Protein AF-A0A225VJD8-F1 (afdb_monomer_lite)

Organism: NCBI:txid4795

Sequence (486 aa):
MQKLKTLNQDLDEGVLGVVAAKVHVVEYQKRGLPHVHILLILRSEDKPVSAEDVDRLVSAELPDKEKHPELYETVISNMLHGPCGQQNPNCPCMKNGKCSKKFPKVFADETVMADDKYPTYMRRPRPEGTLNHKGKMWDNATINKWINLIRRGDRTKLTAFFNLCARDPEGTENLLYKDVPKKYRWDDRTKRWKLYKTYVASLGQLVHVSPQDPERFYLRILLCHRRSPKLFEDIRTVNGVVHETFHDAALGCWDDREWEECLAEAVSFKMPYALRQRFGTILVYSLPDHASALWDRFKKDFSEDYYKSIAERDRQNNIERHEEVRLRMAEYKRLKWVAEFCYGMERRWTYMAFLSSEVEREGTGPRDVVANEIAAYEPEDLARTTALADQMNENQKEVFDQVIEAVNHPVDGQKLFFVDGPGGTGKSFLLEQMLAHVRLQKKVTIAVASSGIAATLLTGGHTAHSTFRIPMKLSEFSTCSLPWQS

Foldseek 3Di:
DVVVVVVVVCVPVQLQAHFPDKDKDWDDDPPDDTDMDIDTDHDPLSDPPDQVSCVLWKALFADDCVVCVPSNVVQVVPFFADDDQPRHPPPPQHDPSARVVRALADADCGWADDPPDDIPHHFHWDPPPPDDDPNDTDTSSRGHMDTNSVNVVCQDLVNLLLVVLVVCVPVQVAPFSQCLLQAWDQDPSVSHTDGDPDGDDDGRDDDDDDVVVVQVVLLSVL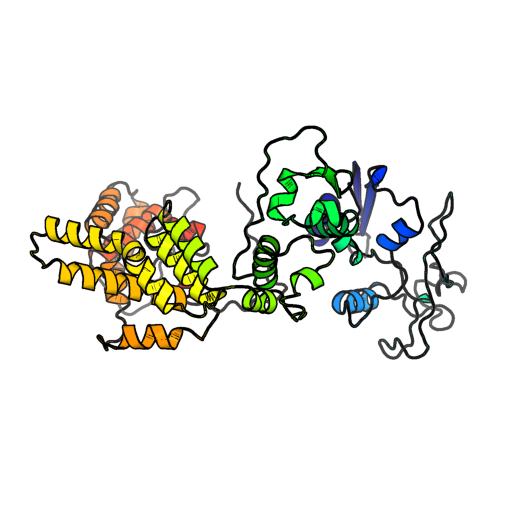SVPQTSHNDPQSSQQDPNDGDPGSLVSSLNHDDCVVVLVVLVVCLVPHQLVVSLLSLLCCVQRVVHPCSVVVCVVCVCRNQVVQLVVVVVVCVVVVNDDDSVVSVVRSSLVSLVVSLVSNVPDPRDDDCVVVSCVVNVPDDDDDPPPLVCQLPVDDLVVLVVLLVCVVVDDPVLVVVLVVVVCCVVDPDPDDPDDDDDDDPPNCPLSSVQNSVSVCSNVSHDDAAEDCDPVSQVSHDNGDHPCVPVVPDDPDDPPDDDPDDDDD

Structure (mmCIF, N/CA/C/O backbone):
data_AF-A0A225VJD8-F1
#
_entry.id   AF-A0A225VJD8-F1
#
loop_
_atom_site.group_PDB
_atom_site.id
_atom_site.type_symbol
_atom_site.label_atom_id
_atom_site.label_alt_id
_atom_site.label_comp_id
_atom_site.label_asym_id
_atom_site.label_entity_id
_atom_site.label_seq_id
_atom_site.pdbx_PDB_ins_code
_atom_site.Cartn_x
_atom_site.Cartn_y
_atom_site.Cartn_z
_atom_site.occupancy
_atom_site.B_iso_or_equiv
_atom_site.auth_seq_id
_atom_site.auth_comp_id
_atom_site.auth_asym_id
_atom_site.auth_atom_id
_atom_site.pdbx_PDB_model_num
ATOM 1 N N . MET A 1 1 ? 18.840 -17.177 -2.151 1.00 59.19 1 MET A N 1
ATOM 2 C CA . MET A 1 1 ? 17.463 -17.724 -2.140 1.00 59.19 1 MET A CA 1
ATOM 3 C C . MET A 1 1 ? 16.398 -16.627 -2.118 1.00 59.19 1 MET A C 1
ATOM 5 O O . MET A 1 1 ? 15.555 -16.640 -2.999 1.00 59.19 1 MET A O 1
ATOM 9 N N . GLN A 1 2 ? 16.453 -15.638 -1.213 1.00 72.44 2 GLN A N 1
ATOM 10 C CA . GLN A 1 2 ? 15.426 -14.579 -1.112 1.00 72.44 2 GLN A CA 1
ATOM 11 C C . GLN A 1 2 ? 15.205 -13.778 -2.413 1.00 72.44 2 GLN A C 1
ATOM 13 O O . GLN A 1 2 ? 14.075 -13.702 -2.874 1.00 72.44 2 GLN A O 1
ATOM 18 N N . LYS A 1 3 ? 16.272 -13.306 -3.083 1.00 75.25 3 LYS A N 1
ATOM 19 C CA . LYS A 1 3 ? 16.165 -12.601 -4.383 1.00 75.25 3 LYS A CA 1
ATOM 20 C C . LYS A 1 3 ? 15.491 -13.430 -5.486 1.00 75.25 3 LYS A C 1
ATOM 22 O O . LYS A 1 3 ? 14.715 -12.898 -6.263 1.00 75.25 3 LYS A O 1
ATOM 27 N N . LEU A 1 4 ? 15.775 -14.736 -5.541 1.00 80.81 4 LEU A N 1
ATOM 28 C CA . LEU A 1 4 ? 15.151 -15.647 -6.507 1.00 80.81 4 LEU A CA 1
ATOM 29 C C . LEU A 1 4 ? 13.667 -15.869 -6.189 1.00 80.81 4 LEU A C 1
ATOM 31 O O . LEU A 1 4 ? 12.863 -16.003 -7.104 1.00 80.81 4 LEU A O 1
ATOM 35 N N . LYS A 1 5 ? 13.299 -15.909 -4.904 1.00 81.88 5 LYS A N 1
ATOM 36 C CA . LYS A 1 5 ? 11.899 -16.022 -4.482 1.00 81.88 5 LYS A CA 1
ATOM 37 C C . LYS A 1 5 ? 11.103 -14.784 -4.901 1.00 81.88 5 LYS A C 1
ATOM 39 O O . LYS A 1 5 ? 10.057 -14.944 -5.514 1.00 81.88 5 LYS A O 1
ATOM 44 N N . THR A 1 6 ? 11.638 -13.588 -4.649 1.00 77.25 6 THR A N 1
ATOM 45 C CA . THR A 1 6 ? 11.030 -12.320 -5.082 1.00 77.25 6 THR A CA 1
ATOM 46 C C . THR A 1 6 ? 10.912 -12.251 -6.603 1.00 77.25 6 THR A C 1
ATOM 48 O O . THR A 1 6 ? 9.819 -12.058 -7.111 1.00 77.25 6 THR A O 1
ATOM 51 N N . LEU A 1 7 ? 11.990 -12.550 -7.338 1.00 78.81 7 LEU A N 1
ATOM 52 C CA . LEU A 1 7 ? 11.948 -12.576 -8.802 1.00 78.81 7 LEU A CA 1
ATOM 53 C C . LEU A 1 7 ? 10.911 -13.576 -9.336 1.00 78.81 7 LEU A C 1
ATOM 55 O O . LEU A 1 7 ? 10.217 -13.291 -10.302 1.00 78.81 7 LEU A O 1
ATOM 59 N N . ASN A 1 8 ? 10.789 -14.759 -8.730 1.00 78.62 8 ASN A N 1
ATOM 60 C CA . ASN A 1 8 ? 9.775 -15.723 -9.149 1.00 78.62 8 ASN A CA 1
ATOM 61 C C . ASN A 1 8 ? 8.355 -15.220 -8.895 1.00 78.62 8 ASN A C 1
ATOM 63 O O . ASN A 1 8 ? 7.514 -15.424 -9.764 1.00 78.62 8 ASN A O 1
ATOM 67 N N . GLN A 1 9 ? 8.117 -14.565 -7.759 1.00 75.44 9 GLN A N 1
ATOM 68 C CA . GLN A 1 9 ? 6.833 -13.942 -7.455 1.00 75.44 9 GLN A CA 1
ATOM 69 C C . GLN A 1 9 ? 6.491 -12.866 -8.492 1.00 75.44 9 GLN A C 1
ATOM 71 O O . GLN A 1 9 ? 5.416 -12.919 -9.078 1.00 75.44 9 GLN A O 1
ATOM 76 N N . ASP A 1 10 ? 7.431 -11.976 -8.805 1.00 71.06 10 ASP A N 1
ATOM 77 C CA . ASP A 1 10 ? 7.261 -10.944 -9.834 1.00 71.06 10 ASP A CA 1
ATOM 78 C C . ASP A 1 10 ? 6.884 -11.556 -11.198 1.00 71.06 10 ASP A C 1
ATOM 80 O O . ASP A 1 10 ? 5.982 -11.092 -11.901 1.00 71.06 10 ASP A O 1
ATOM 84 N N . LEU A 1 11 ? 7.557 -12.643 -11.582 1.00 74.56 11 LEU A N 1
ATOM 85 C CA . LEU A 1 11 ? 7.275 -13.362 -12.826 1.00 74.56 11 LEU A CA 1
ATOM 86 C C . LEU A 1 11 ? 5.888 -14.025 -12.818 1.00 74.56 11 LEU A C 1
ATOM 88 O O . LEU A 1 11 ? 5.206 -13.993 -13.842 1.00 74.56 11 LEU A O 1
ATOM 92 N N . ASP A 1 12 ? 5.459 -14.581 -11.683 1.00 70.50 12 ASP A N 1
ATOM 93 C CA . ASP A 1 12 ? 4.143 -15.217 -11.520 1.00 70.50 12 ASP A CA 1
ATOM 94 C C . ASP A 1 12 ? 3.005 -14.183 -11.480 1.00 70.50 12 ASP A C 1
ATOM 96 O O . ASP A 1 12 ? 1.914 -14.427 -11.995 1.00 70.50 12 ASP A O 1
ATOM 100 N N . GLU A 1 13 ? 3.285 -12.979 -10.983 1.00 64.00 13 GLU A N 1
ATOM 101 C CA . GLU A 1 13 ? 2.405 -11.806 -11.061 1.00 64.00 13 GLU A CA 1
ATOM 102 C C . GLU A 1 13 ? 2.365 -11.179 -12.470 1.00 64.00 13 GLU A C 1
ATOM 104 O O . GLU A 1 13 ? 1.747 -10.129 -12.690 1.00 64.00 13 GLU A O 1
ATOM 109 N N . GLY A 1 14 ? 3.018 -11.812 -13.449 1.00 63.47 14 GLY A N 1
ATOM 110 C CA . GLY A 1 14 ? 2.969 -11.437 -14.856 1.00 63.47 14 GLY A CA 1
ATOM 111 C C . GLY A 1 14 ? 3.738 -10.158 -15.166 1.00 63.47 14 GLY A C 1
ATOM 112 O O . GLY A 1 14 ? 3.288 -9.349 -15.982 1.00 63.47 14 GLY A O 1
ATOM 113 N N . VAL A 1 15 ? 4.875 -9.918 -14.502 1.00 67.62 15 VAL A N 1
ATOM 114 C CA . VAL A 1 15 ? 5.728 -8.746 -14.783 1.00 67.62 15 VAL A CA 1
ATOM 115 C C . VAL A 1 15 ? 6.207 -8.703 -16.239 1.00 67.62 15 VAL A C 1
ATOM 117 O O . VAL A 1 15 ? 6.330 -7.615 -16.794 1.00 67.62 15 VAL A O 1
ATOM 120 N N . LEU A 1 16 ? 6.394 -9.861 -16.878 1.00 70.75 16 LEU A N 1
ATOM 121 C CA . LEU A 1 16 ? 6.810 -9.984 -18.283 1.00 70.75 16 LEU A CA 1
ATOM 122 C C . LEU A 1 16 ? 5.688 -10.483 -19.214 1.00 70.75 16 LEU A C 1
ATOM 124 O O . LEU A 1 16 ? 5.977 -10.946 -20.312 1.00 70.75 16 LEU A O 1
ATOM 128 N N . GLY A 1 17 ? 4.425 -10.413 -18.780 1.00 72.00 17 GLY A N 1
ATOM 129 C CA . GLY A 1 17 ? 3.279 -11.031 -19.462 1.00 72.00 17 GLY A CA 1
ATOM 130 C C . GLY A 1 17 ? 2.841 -12.346 -18.811 1.00 72.00 17 GLY A C 1
ATOM 131 O O . GLY A 1 17 ? 3.451 -12.799 -17.838 1.00 72.00 17 GLY A O 1
ATOM 132 N N . VAL A 1 18 ? 1.762 -12.963 -19.305 1.00 73.06 18 VAL A N 1
ATOM 133 C CA . VAL A 1 18 ? 1.246 -14.203 -18.709 1.00 73.06 18 VAL A CA 1
ATOM 134 C C . VAL A 1 18 ? 2.163 -15.371 -19.059 1.00 73.06 18 VAL A C 1
ATOM 136 O O . VAL A 1 18 ? 2.292 -15.777 -20.217 1.00 73.06 18 VAL A O 1
ATOM 139 N N . VAL A 1 19 ? 2.778 -15.948 -18.031 1.00 77.19 19 VAL A N 1
ATOM 140 C CA . VAL A 1 19 ? 3.669 -17.099 -18.159 1.00 77.19 19 VAL A CA 1
ATOM 141 C C . VAL A 1 19 ? 2.830 -18.369 -18.329 1.00 77.19 19 VAL A C 1
ATOM 143 O O . VAL A 1 19 ? 2.086 -18.766 -17.438 1.00 77.19 19 VAL A O 1
ATOM 146 N N . ALA A 1 20 ? 2.928 -19.005 -19.495 1.00 75.44 20 ALA A N 1
ATOM 147 C CA . ALA A 1 20 ? 2.314 -20.302 -19.770 1.00 75.44 20 ALA A CA 1
ATOM 148 C C . ALA A 1 20 ? 3.097 -21.448 -19.113 1.00 75.44 20 ALA A C 1
ATOM 150 O O . ALA A 1 20 ? 2.499 -22.399 -18.618 1.00 75.44 20 ALA A O 1
ATOM 151 N N . ALA A 1 21 ? 4.429 -21.350 -19.097 1.00 81.81 21 ALA A N 1
ATOM 152 C CA . ALA A 1 21 ? 5.305 -22.271 -18.384 1.00 81.81 21 ALA A CA 1
ATOM 153 C C . ALA A 1 21 ? 6.622 -21.586 -17.991 1.00 81.81 21 ALA A C 1
ATOM 155 O O . ALA A 1 21 ? 7.112 -20.693 -18.685 1.00 81.81 21 ALA A O 1
ATOM 156 N N . LYS A 1 22 ? 7.206 -22.019 -16.873 1.00 89.25 22 LYS A N 1
ATOM 157 C CA . LYS A 1 22 ? 8.467 -21.507 -16.327 1.00 89.25 22 LYS A CA 1
ATOM 158 C C . LYS A 1 22 ? 9.346 -22.679 -15.929 1.00 89.25 22 LYS A C 1
ATOM 160 O O . LYS A 1 22 ? 8.902 -23.554 -15.192 1.00 89.25 22 LYS A O 1
ATOM 165 N N . VAL A 1 23 ? 10.597 -22.666 -16.369 1.00 88.00 23 VAL A N 1
ATOM 166 C CA . VAL A 1 23 ? 11.621 -23.622 -15.936 1.00 88.00 23 VAL A CA 1
ATOM 167 C C . VAL A 1 23 ? 12.807 -22.820 -15.437 1.00 88.00 23 VAL A C 1
ATOM 169 O O . VAL A 1 23 ? 13.225 -21.875 -16.100 1.00 88.00 23 VAL A O 1
ATOM 172 N N . HIS A 1 24 ? 13.361 -23.163 -14.278 1.00 89.31 24 HIS A N 1
ATOM 173 C CA . HIS A 1 24 ? 14.612 -22.559 -13.843 1.00 89.31 24 HIS A CA 1
ATOM 174 C C . HIS A 1 24 ? 15.557 -23.581 -13.228 1.00 89.31 24 HIS A C 1
ATOM 176 O O . HIS A 1 24 ? 15.125 -24.550 -12.609 1.00 89.31 24 HIS A O 1
ATOM 182 N N . VAL A 1 25 ? 16.853 -23.337 -13.401 1.00 86.06 25 VAL A N 1
ATOM 183 C CA . VAL A 1 25 ? 17.939 -24.151 -12.853 1.00 86.06 25 VAL A CA 1
ATOM 184 C C . VAL A 1 25 ? 18.886 -23.236 -12.092 1.00 86.06 25 VAL A C 1
ATOM 186 O O . VAL A 1 25 ? 19.246 -22.163 -12.581 1.00 86.06 25 VAL A O 1
ATOM 189 N N . VAL A 1 26 ? 19.279 -23.656 -10.889 1.00 86.69 26 VAL A N 1
ATOM 190 C CA . VAL A 1 26 ? 20.271 -22.957 -10.067 1.00 86.69 26 VAL A CA 1
ATOM 191 C C . VAL A 1 26 ? 21.606 -23.687 -10.182 1.00 86.69 26 VAL A C 1
ATOM 193 O O . VAL A 1 26 ? 21.727 -24.842 -9.783 1.00 86.69 26 VAL A O 1
ATOM 196 N N . GLU A 1 27 ? 22.613 -23.008 -10.716 1.00 84.69 27 GLU A N 1
ATOM 197 C CA . GLU A 1 27 ? 23.980 -23.498 -10.850 1.00 84.69 27 GLU A CA 1
ATOM 198 C C . GLU A 1 27 ? 24.879 -22.884 -9.773 1.00 84.69 27 GLU A C 1
ATOM 200 O O . GLU A 1 27 ? 24.969 -21.663 -9.617 1.00 84.69 27 GLU A O 1
ATOM 205 N N . TYR A 1 28 ? 25.597 -23.738 -9.046 1.00 77.69 28 TYR A N 1
ATOM 206 C CA . TYR A 1 28 ? 26.583 -23.315 -8.056 1.00 77.69 28 TYR A CA 1
ATOM 207 C C . TYR A 1 28 ? 27.964 -23.264 -8.707 1.00 77.69 28 TYR A C 1
ATOM 209 O O . TYR A 1 28 ? 28.585 -24.289 -8.989 1.00 77.69 28 TYR A O 1
ATOM 217 N N . GLN A 1 29 ? 28.450 -22.054 -8.975 1.00 67.75 29 GLN A N 1
ATOM 218 C CA . GLN A 1 29 ? 29.770 -21.862 -9.567 1.00 67.75 29 GLN A CA 1
ATOM 219 C C . GLN A 1 29 ? 30.859 -22.045 -8.499 1.00 67.75 29 GLN A C 1
ATOM 221 O O . GLN A 1 29 ? 30.766 -21.470 -7.419 1.00 67.75 29 GLN A O 1
ATOM 226 N N . LYS A 1 30 ? 31.936 -22.789 -8.814 1.00 54.22 30 LYS A N 1
ATOM 227 C CA . LYS A 1 30 ? 33.034 -23.149 -7.879 1.00 54.22 30 LYS A CA 1
ATOM 228 C C . LYS A 1 30 ? 33.678 -21.965 -7.129 1.00 54.22 30 LYS A C 1
ATOM 230 O O . LYS A 1 30 ? 34.383 -22.194 -6.153 1.00 54.22 30 LYS A O 1
ATOM 235 N N . ARG A 1 31 ? 33.495 -20.724 -7.601 1.00 55.50 31 ARG A N 1
ATOM 236 C CA . ARG A 1 31 ? 34.007 -19.478 -6.993 1.00 55.50 31 ARG A CA 1
ATOM 237 C C . ARG A 1 31 ? 33.042 -18.288 -7.154 1.00 55.50 31 ARG A C 1
ATOM 239 O O . ARG A 1 31 ? 33.483 -17.144 -7.139 1.00 55.50 31 ARG A O 1
ATOM 246 N N . GLY A 1 32 ? 31.750 -18.545 -7.376 1.00 60.09 32 GLY A N 1
ATOM 247 C CA . GLY A 1 32 ? 30.752 -17.513 -7.675 1.00 60.09 32 GLY A CA 1
ATOM 248 C C . GLY A 1 32 ? 29.491 -17.651 -6.828 1.00 60.09 32 GLY A C 1
ATOM 249 O O . GLY A 1 32 ? 29.234 -18.695 -6.232 1.00 60.09 32 GLY A O 1
ATOM 250 N 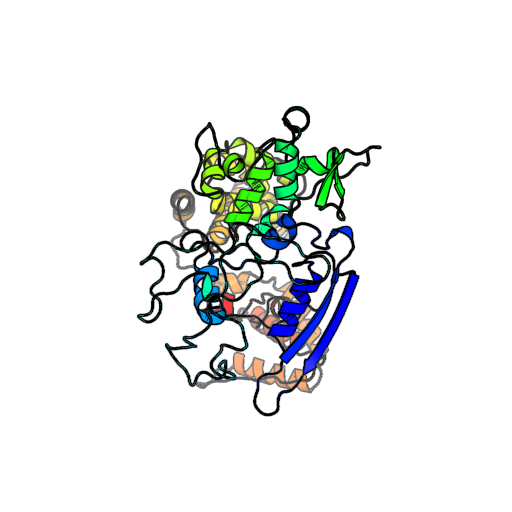N . LEU A 1 33 ? 28.694 -16.585 -6.785 1.00 65.25 33 LEU A N 1
ATOM 251 C CA . LEU A 1 33 ? 27.345 -16.646 -6.226 1.00 65.25 33 LEU A CA 1
ATOM 252 C C . LEU A 1 33 ? 26.476 -17.618 -7.051 1.00 65.25 33 LEU A C 1
ATOM 254 O O . LEU A 1 33 ? 26.749 -17.806 -8.240 1.00 65.25 33 LEU A O 1
ATOM 258 N N . PRO A 1 34 ? 25.425 -18.219 -6.457 1.00 74.69 34 PRO A N 1
ATOM 259 C CA . PRO A 1 34 ? 24.488 -19.062 -7.192 1.00 74.69 34 PRO A CA 1
ATOM 260 C C . PRO A 1 34 ? 23.945 -18.327 -8.422 1.00 74.69 34 PRO A C 1
ATOM 262 O O . PRO A 1 34 ? 23.401 -17.226 -8.300 1.00 74.69 34 PRO A O 1
ATOM 265 N N . HIS A 1 35 ? 24.111 -18.931 -9.595 1.00 79.75 35 HIS A N 1
ATOM 266 C CA . HIS A 1 35 ? 23.633 -18.402 -10.864 1.00 79.75 35 HIS A CA 1
ATOM 267 C C . HIS A 1 35 ? 22.327 -19.095 -11.229 1.00 79.75 35 HIS A C 1
ATOM 269 O O . HIS A 1 35 ? 22.215 -20.310 -11.109 1.00 79.75 35 HIS A O 1
ATOM 275 N N . VAL A 1 36 ? 21.332 -18.339 -11.675 1.00 83.94 36 VAL A N 1
ATOM 276 C CA . VAL A 1 36 ? 20.036 -18.899 -12.058 1.00 83.94 36 VAL A CA 1
ATOM 277 C C . VAL A 1 36 ? 19.839 -18.706 -13.548 1.00 83.94 36 VAL A C 1
ATOM 279 O O . VAL A 1 36 ? 19.941 -17.588 -14.047 1.00 83.94 36 VAL A O 1
ATOM 282 N N . HIS A 1 37 ? 19.493 -19.787 -14.238 1.00 84.56 37 HIS A N 1
ATOM 283 C CA . HIS A 1 37 ? 18.954 -19.734 -15.593 1.00 84.56 37 HIS A CA 1
ATOM 284 C C . HIS A 1 37 ? 17.441 -19.885 -15.503 1.00 84.56 37 HIS A C 1
ATOM 286 O O . HIS A 1 37 ? 16.972 -20.887 -14.972 1.00 84.56 37 HIS A O 1
ATOM 292 N N . ILE A 1 38 ? 16.682 -18.897 -15.985 1.00 87.50 38 ILE A N 1
ATOM 293 C CA . ILE A 1 38 ? 15.212 -18.936 -16.031 1.00 87.50 38 ILE A CA 1
ATOM 294 C C . ILE A 1 38 ? 14.779 -18.921 -17.495 1.00 87.50 38 ILE A C 1
ATOM 296 O O . ILE A 1 38 ? 15.075 -17.974 -18.221 1.00 87.50 38 ILE A O 1
ATOM 300 N N . LEU A 1 39 ? 14.060 -19.957 -17.912 1.00 88.25 39 LEU A N 1
ATOM 301 C CA . LEU A 1 39 ? 13.348 -20.019 -19.178 1.00 88.25 39 LEU A CA 1
ATOM 302 C C . LEU A 1 39 ? 11.870 -19.705 -18.934 1.00 88.25 39 LEU A C 1
ATOM 304 O O . LEU A 1 39 ? 11.193 -20.391 -18.164 1.00 88.25 39 LEU A O 1
ATOM 308 N N . LEU A 1 40 ? 11.377 -18.672 -19.614 1.00 85.50 40 LEU A N 1
ATOM 309 C CA . LEU A 1 40 ? 9.984 -18.243 -19.568 1.00 85.50 40 LEU A CA 1
ATOM 310 C C . LEU A 1 40 ? 9.315 -18.534 -20.904 1.00 85.50 40 LEU A C 1
ATOM 312 O O . LEU A 1 40 ? 9.787 -18.100 -21.954 1.00 85.50 40 LEU A O 1
ATOM 316 N N . ILE A 1 41 ? 8.197 -19.246 -20.853 1.00 84.88 41 ILE A N 1
ATOM 317 C CA . ILE A 1 41 ? 7.330 -19.500 -21.996 1.00 84.88 41 ILE A CA 1
ATOM 318 C C . ILE A 1 41 ? 6.083 -18.651 -21.775 1.00 84.88 41 ILE A C 1
ATOM 320 O O . ILE A 1 41 ? 5.238 -18.993 -20.953 1.00 84.88 41 ILE A O 1
ATOM 324 N N . LEU A 1 42 ? 5.991 -17.521 -22.475 1.00 79.31 42 LEU A N 1
ATOM 325 C CA . LEU A 1 42 ? 4.831 -16.628 -22.417 1.00 79.31 42 LEU A CA 1
ATOM 326 C C . LEU A 1 42 ? 3.683 -17.165 -23.279 1.00 79.31 42 LEU A C 1
ATOM 328 O O . LEU A 1 42 ? 3.918 -17.860 -24.278 1.00 79.31 42 LEU A O 1
ATOM 332 N N . ARG A 1 43 ? 2.441 -16.825 -22.917 1.00 74.50 43 ARG A N 1
ATOM 333 C CA . ARG A 1 43 ? 1.275 -17.036 -23.788 1.00 74.50 43 ARG A CA 1
ATOM 334 C C . ARG A 1 43 ? 1.457 -16.292 -25.108 1.00 74.50 43 ARG A C 1
ATOM 336 O O . ARG A 1 43 ? 2.123 -15.263 -25.154 1.00 74.50 43 ARG A O 1
ATOM 343 N N . SER A 1 44 ? 0.881 -16.820 -26.185 1.00 77.06 44 SER A N 1
ATOM 344 C CA . SER A 1 44 ? 1.077 -16.285 -27.539 1.00 77.06 44 SER A CA 1
ATOM 345 C C . SER A 1 44 ? 0.703 -14.807 -27.663 1.00 77.06 44 SER A C 1
ATOM 347 O O . SER A 1 44 ? 1.346 -14.093 -28.420 1.00 77.06 44 SER A O 1
ATOM 349 N N . GLU A 1 45 ? -0.290 -14.346 -26.902 1.00 77.25 45 GLU A N 1
ATOM 350 C CA . GLU A 1 45 ? -0.750 -12.955 -26.888 1.00 77.25 45 GLU A CA 1
ATOM 351 C C . GLU A 1 45 ? 0.215 -11.988 -26.186 1.00 77.25 45 GLU A C 1
ATOM 353 O O . GLU A 1 45 ? 0.155 -10.788 -26.439 1.00 77.25 45 GLU A O 1
ATOM 358 N N . ASP A 1 46 ? 1.084 -12.501 -25.312 1.00 74.31 46 ASP A N 1
ATOM 359 C CA . ASP A 1 46 ? 2.044 -11.720 -24.522 1.00 74.31 46 ASP A CA 1
ATOM 360 C C . ASP A 1 46 ? 3.479 -11.821 -25.068 1.00 74.31 46 ASP A C 1
ATOM 362 O O . ASP A 1 46 ? 4.396 -11.185 -24.545 1.00 74.31 46 ASP A O 1
ATOM 366 N N . LYS A 1 47 ? 3.708 -12.628 -26.113 1.00 81.12 47 LYS A N 1
ATOM 367 C CA . LYS A 1 47 ? 5.024 -12.726 -26.751 1.00 81.12 47 LYS A CA 1
ATOM 368 C C . LYS A 1 47 ? 5.340 -11.421 -27.490 1.00 81.12 47 LYS A C 1
ATOM 370 O O . LYS A 1 47 ? 4.508 -10.967 -28.274 1.00 81.12 47 LYS A O 1
ATOM 375 N N . PRO A 1 48 ? 6.543 -10.844 -27.318 1.00 82.81 48 PRO A N 1
ATOM 376 C CA . PRO A 1 48 ? 6.950 -9.694 -28.109 1.00 82.81 48 PRO A CA 1
ATOM 377 C C . PRO A 1 48 ? 7.149 -10.125 -29.563 1.00 82.81 48 PRO A C 1
ATOM 379 O O . PRO A 1 48 ? 8.045 -10.914 -29.866 1.00 82.81 48 PRO A O 1
ATOM 382 N N . VAL A 1 49 ? 6.295 -9.620 -30.451 1.00 85.38 49 VAL A N 1
ATOM 383 C CA . VAL A 1 49 ? 6.324 -9.924 -31.894 1.00 85.38 49 VAL A CA 1
ATOM 384 C C . VAL A 1 49 ? 6.698 -8.711 -32.742 1.00 85.38 49 VAL A C 1
ATOM 386 O O . VAL A 1 49 ? 6.960 -8.853 -33.931 1.00 85.38 49 VAL A O 1
ATOM 389 N N . SER A 1 50 ? 6.756 -7.523 -32.138 1.00 86.38 50 SER A N 1
ATOM 390 C CA . SER A 1 50 ? 7.122 -6.273 -32.802 1.00 86.38 50 SER A CA 1
ATOM 391 C C . SER A 1 50 ? 8.281 -5.569 -32.093 1.00 86.38 50 SER A C 1
ATOM 393 O O . SER A 1 50 ? 8.540 -5.805 -30.911 1.00 86.38 50 SER A O 1
ATOM 395 N N . ALA A 1 51 ? 8.952 -4.662 -32.808 1.00 86.44 51 ALA A N 1
ATOM 396 C CA . ALA A 1 51 ? 9.971 -3.785 -32.230 1.00 86.44 51 ALA A CA 1
ATOM 397 C C . ALA A 1 51 ? 9.419 -2.971 -31.047 1.00 86.44 51 ALA A C 1
ATOM 399 O O . ALA A 1 51 ? 10.075 -2.852 -30.016 1.00 86.44 51 ALA A O 1
ATOM 400 N N . GLU A 1 52 ? 8.170 -2.504 -31.153 1.00 83.75 52 GLU A N 1
ATOM 401 C CA . GLU A 1 52 ? 7.500 -1.768 -30.082 1.00 83.75 52 GLU A CA 1
ATOM 402 C C . GLU A 1 52 ? 7.320 -2.626 -28.819 1.00 83.75 52 GLU A C 1
ATOM 404 O O . GLU A 1 52 ? 7.549 -2.152 -27.704 1.00 83.75 52 GLU A O 1
ATOM 409 N N . ASP A 1 53 ? 6.945 -3.900 -28.968 1.00 81.50 53 ASP A N 1
ATOM 410 C CA . ASP A 1 53 ? 6.823 -4.813 -27.826 1.00 81.50 53 ASP A CA 1
ATOM 411 C C . ASP A 1 53 ? 8.181 -5.085 -27.171 1.00 81.50 53 ASP A C 1
ATOM 413 O O . ASP A 1 53 ? 8.273 -5.171 -25.944 1.00 81.50 53 ASP A O 1
ATOM 417 N N . VAL A 1 54 ? 9.247 -5.172 -27.970 1.00 85.81 54 VAL A N 1
ATOM 418 C CA . VAL A 1 54 ? 10.616 -5.302 -27.458 1.00 85.81 54 VAL A CA 1
ATOM 419 C C . VAL A 1 54 ? 11.024 -4.055 -26.675 1.00 85.81 54 VAL A C 1
ATOM 421 O O . VAL A 1 54 ? 11.503 -4.199 -25.552 1.00 85.81 54 VAL A O 1
ATOM 424 N N . ASP A 1 55 ? 10.774 -2.854 -27.196 1.00 85.50 55 ASP A N 1
ATOM 425 C CA . ASP A 1 55 ? 11.114 -1.582 -26.533 1.00 85.50 55 ASP A CA 1
ATOM 426 C C . ASP A 1 55 ? 10.324 -1.348 -25.237 1.00 85.50 55 ASP A C 1
ATOM 428 O O . ASP A 1 55 ? 10.779 -0.660 -24.312 1.00 85.50 55 ASP A O 1
ATOM 432 N N . ARG A 1 56 ? 9.126 -1.937 -25.139 1.00 79.25 56 ARG A N 1
ATOM 433 C CA . ARG A 1 56 ? 8.346 -1.966 -23.894 1.00 79.25 56 ARG A CA 1
ATOM 434 C C . ARG A 1 56 ? 8.978 -2.852 -22.826 1.00 79.25 56 ARG A C 1
ATOM 436 O O . ARG A 1 56 ? 8.830 -2.539 -21.653 1.00 79.25 56 ARG A O 1
ATOM 443 N N . LEU A 1 57 ? 9.658 -3.933 -23.206 1.00 81.44 57 LEU A N 1
ATOM 444 C CA . LEU A 1 57 ? 10.200 -4.919 -22.265 1.00 81.44 57 LEU A CA 1
ATOM 445 C C . LEU A 1 57 ? 11.682 -4.716 -21.964 1.00 81.44 57 LEU A C 1
ATOM 447 O O . LEU A 1 57 ? 12.135 -5.045 -20.869 1.00 81.44 57 LEU A O 1
ATOM 451 N N . VAL A 1 58 ? 12.456 -4.211 -22.918 1.00 88.06 58 VAL A N 1
ATOM 452 C CA . VAL A 1 58 ? 13.913 -4.138 -22.839 1.00 88.06 58 VAL A CA 1
ATOM 453 C C . VAL A 1 58 ? 14.382 -2.783 -23.338 1.00 88.06 58 VAL A C 1
ATOM 455 O O . VAL A 1 58 ? 14.020 -2.356 -24.427 1.00 88.06 58 VAL A O 1
ATOM 458 N N . SER A 1 59 ? 15.250 -2.141 -22.565 1.00 91.00 59 SER A N 1
ATOM 459 C CA . SER A 1 59 ? 15.944 -0.927 -22.977 1.00 91.00 59 SER A CA 1
ATOM 460 C C . SER A 1 59 ? 17.453 -1.155 -23.038 1.00 91.00 59 SER A C 1
ATOM 462 O O . SER A 1 59 ? 18.035 -1.950 -22.290 1.00 91.00 59 SER A O 1
ATOM 464 N N . ALA A 1 60 ? 18.089 -0.449 -23.966 1.00 92.88 60 ALA A N 1
ATOM 465 C CA . ALA A 1 60 ? 19.535 -0.334 -24.108 1.00 92.88 60 ALA A CA 1
ATOM 466 C C . ALA A 1 60 ? 20.032 1.108 -23.881 1.00 92.88 60 ALA A C 1
ATOM 468 O O . ALA A 1 60 ? 21.219 1.385 -24.069 1.00 92.88 60 ALA A O 1
ATOM 469 N N . GLU A 1 61 ? 19.137 2.000 -23.460 1.00 90.88 61 GLU A N 1
ATOM 470 C CA . GLU A 1 61 ? 19.406 3.399 -23.132 1.00 90.88 61 GLU A CA 1
ATOM 471 C C . GLU A 1 61 ? 19.294 3.602 -21.619 1.00 90.88 61 GLU A C 1
ATOM 473 O O . GLU A 1 61 ? 18.590 2.859 -20.933 1.00 90.88 61 GLU A O 1
ATOM 478 N N . LEU A 1 62 ? 19.985 4.597 -21.071 1.00 88.94 62 LEU A N 1
ATOM 479 C CA . LEU A 1 62 ? 19.783 4.960 -19.666 1.00 88.94 62 LEU A CA 1
ATOM 480 C C . LEU A 1 62 ? 18.378 5.500 -19.417 1.00 88.94 62 LEU A C 1
ATOM 482 O O . LEU A 1 62 ? 17.866 6.249 -20.249 1.00 88.94 62 LEU A O 1
ATOM 486 N N . PRO A 1 63 ? 17.807 5.211 -18.237 1.00 88.56 63 PRO A N 1
ATOM 487 C CA . PRO A 1 63 ? 16.645 5.927 -17.746 1.00 88.56 63 PRO A CA 1
ATOM 488 C C . PRO A 1 63 ? 16.883 7.441 -17.701 1.00 88.56 63 PRO A C 1
ATOM 490 O O . PRO A 1 63 ? 18.016 7.926 -17.646 1.00 88.56 63 PRO A O 1
ATOM 493 N N . ASP A 1 64 ? 15.790 8.188 -17.682 1.00 84.81 64 ASP A N 1
ATOM 494 C CA . ASP A 1 64 ? 15.811 9.610 -17.368 1.00 84.81 64 ASP A CA 1
ATOM 495 C C . ASP A 1 64 ? 16.109 9.790 -15.867 1.00 84.81 64 ASP A C 1
ATOM 497 O O . ASP A 1 64 ? 15.432 9.199 -15.021 1.00 84.81 64 ASP A O 1
ATOM 501 N N . LYS A 1 65 ? 17.148 10.571 -15.545 1.00 86.12 65 LYS A N 1
ATOM 502 C CA . LYS A 1 65 ? 17.615 10.777 -14.167 1.00 86.12 65 LYS A CA 1
ATOM 503 C C . LYS A 1 65 ? 16.605 11.553 -13.322 1.00 86.12 65 LYS A C 1
ATOM 505 O O . LYS A 1 65 ? 16.495 11.283 -12.131 1.00 86.12 65 LYS A O 1
ATOM 510 N N . GLU A 1 66 ? 15.900 12.508 -13.918 1.00 85.19 66 GLU A N 1
ATOM 511 C CA . GLU A 1 66 ? 14.944 13.359 -13.206 1.00 85.19 66 GLU A CA 1
ATOM 512 C C . GLU A 1 66 ? 13.641 12.603 -12.960 1.00 85.19 66 GLU A C 1
ATOM 514 O O . GLU A 1 66 ? 13.079 12.667 -11.870 1.00 85.19 66 GLU A O 1
ATOM 519 N N . LYS A 1 67 ? 13.192 11.817 -13.946 1.00 80.12 67 LYS A N 1
ATOM 520 C CA . LYS A 1 67 ? 11.936 11.057 -13.835 1.00 80.12 67 LYS A CA 1
ATOM 521 C C . LYS A 1 67 ? 12.075 9.780 -13.011 1.00 80.12 67 LYS A C 1
ATOM 523 O O . LYS A 1 67 ? 11.125 9.381 -12.341 1.00 80.12 67 LYS A O 1
ATOM 528 N N . HIS A 1 68 ? 13.227 9.110 -13.082 1.00 82.88 68 HIS A N 1
ATOM 529 C CA . HIS A 1 68 ? 13.444 7.801 -12.457 1.00 82.88 68 HIS A CA 1
ATOM 530 C C . HIS A 1 68 ? 14.830 7.702 -11.790 1.00 82.88 68 HIS A C 1
ATOM 532 O O . HIS A 1 68 ? 15.655 6.883 -12.214 1.00 82.88 68 HIS A O 1
ATOM 538 N N . PRO A 1 69 ? 15.100 8.498 -10.736 1.00 85.31 69 PRO A N 1
ATOM 539 C CA . PRO A 1 69 ? 16.429 8.610 -10.128 1.00 85.31 69 PRO A CA 1
ATOM 540 C C . PRO A 1 69 ? 16.969 7.278 -9.584 1.00 85.31 69 PRO A C 1
ATOM 542 O O . PRO A 1 69 ? 18.124 6.934 -9.825 1.00 85.31 69 PRO A O 1
ATOM 545 N N . GLU A 1 70 ? 16.138 6.472 -8.923 1.00 82.56 70 GLU A N 1
ATOM 546 C CA . GLU A 1 70 ? 16.556 5.175 -8.363 1.00 82.56 70 GLU A CA 1
ATOM 547 C C . GLU A 1 70 ? 16.917 4.148 -9.443 1.00 82.56 70 GLU A C 1
ATOM 549 O O . GLU A 1 70 ? 17.917 3.427 -9.348 1.00 82.56 70 GLU A O 1
ATOM 554 N N . LEU A 1 71 ? 16.111 4.087 -10.507 1.00 84.00 71 LEU A N 1
ATOM 555 C CA . LEU A 1 71 ? 16.370 3.199 -11.633 1.00 84.00 71 LEU A CA 1
ATOM 556 C C . LEU A 1 71 ? 17.625 3.642 -12.383 1.00 84.00 71 LEU A C 1
ATOM 558 O O . LEU A 1 71 ? 18.433 2.801 -12.774 1.00 84.00 71 LEU A O 1
ATOM 562 N N . TYR A 1 72 ? 17.805 4.951 -12.554 1.00 87.50 72 TYR A N 1
ATOM 563 C CA . TYR A 1 72 ? 19.001 5.532 -13.147 1.00 87.50 72 TYR A CA 1
ATOM 564 C C . TYR A 1 72 ? 20.267 5.112 -12.387 1.00 87.50 72 TYR A C 1
ATOM 566 O O . TYR A 1 72 ? 21.179 4.541 -12.993 1.00 87.50 72 TYR A O 1
ATOM 574 N N . GLU A 1 73 ? 20.298 5.291 -11.063 1.00 88.31 73 GLU A N 1
ATOM 575 C CA . GLU A 1 73 ? 21.428 4.875 -10.219 1.00 88.31 73 GLU A CA 1
ATOM 576 C C . GLU A 1 73 ? 21.657 3.357 -10.256 1.00 88.31 73 GLU A C 1
ATOM 578 O O . GLU A 1 73 ? 22.799 2.886 -10.318 1.00 88.31 73 GLU A O 1
ATOM 583 N N . THR A 1 74 ? 20.581 2.570 -10.301 1.00 88.19 74 THR A N 1
ATOM 584 C CA . THR A 1 74 ? 20.656 1.107 -10.414 1.00 88.19 74 THR A CA 1
ATOM 585 C C . THR A 1 74 ? 21.273 0.673 -11.743 1.00 88.19 74 THR A C 1
ATOM 587 O O . THR A 1 74 ? 22.156 -0.193 -11.758 1.00 88.19 74 THR A O 1
ATOM 590 N N . VAL A 1 75 ? 20.840 1.262 -12.862 1.00 88.50 75 VAL A N 1
ATOM 591 C CA . VAL A 1 75 ? 21.350 0.943 -14.204 1.00 88.50 75 VAL A CA 1
ATOM 592 C C . VAL A 1 75 ? 22.812 1.371 -14.329 1.00 88.50 75 VAL A C 1
ATOM 594 O O . VAL A 1 75 ? 23.627 0.591 -14.820 1.00 88.50 75 VAL A O 1
ATOM 597 N N . ILE A 1 76 ? 23.189 2.540 -13.815 1.00 87.38 76 ILE A N 1
ATOM 598 C CA . ILE A 1 76 ? 24.594 2.971 -13.786 1.00 87.38 76 ILE A CA 1
ATOM 599 C C . ILE A 1 76 ? 25.450 2.011 -12.962 1.00 87.38 76 ILE A C 1
ATOM 601 O O . ILE A 1 76 ? 26.499 1.558 -13.421 1.00 87.38 76 ILE A O 1
ATOM 605 N N . SER A 1 77 ? 24.997 1.653 -11.765 1.00 87.12 77 SER A N 1
ATOM 606 C CA . SER A 1 77 ? 25.797 0.849 -10.841 1.00 87.12 77 SER A CA 1
ATOM 607 C C . SER A 1 77 ? 25.981 -0.598 -11.303 1.00 87.12 77 SER A C 1
ATOM 609 O O . SER A 1 77 ? 27.005 -1.208 -10.995 1.00 87.12 77 SER A O 1
ATOM 611 N N . ASN A 1 78 ? 25.011 -1.152 -12.041 1.00 86.31 78 ASN A N 1
ATOM 612 C CA . ASN A 1 78 ? 24.952 -2.591 -12.325 1.00 86.31 78 ASN A CA 1
ATOM 613 C C . ASN A 1 78 ? 24.994 -2.962 -13.816 1.00 86.31 78 ASN A C 1
ATOM 615 O O . ASN A 1 78 ? 25.338 -4.099 -14.139 1.00 86.31 78 ASN A O 1
ATOM 619 N N . MET A 1 79 ? 24.638 -2.050 -14.726 1.00 89.88 79 MET A N 1
ATOM 620 C CA . MET A 1 79 ? 24.490 -2.347 -16.161 1.00 89.88 79 MET A CA 1
ATOM 621 C C . MET A 1 79 ? 25.543 -1.667 -17.040 1.00 89.88 79 MET A C 1
ATOM 623 O O . MET A 1 79 ? 25.588 -1.943 -18.240 1.00 89.88 79 MET A O 1
ATOM 627 N N . LEU A 1 80 ? 26.423 -0.829 -16.483 1.00 88.25 80 LEU A N 1
ATOM 628 C CA . LEU A 1 80 ? 27.562 -0.287 -17.224 1.00 88.25 80 LEU A CA 1
ATOM 629 C C . LEU A 1 80 ? 28.635 -1.354 -17.449 1.00 88.25 80 LEU A C 1
ATOM 631 O O . LEU A 1 80 ? 29.109 -2.015 -16.522 1.00 88.25 80 LEU A O 1
ATOM 635 N N . HIS A 1 81 ? 29.059 -1.504 -18.700 1.00 87.62 81 HIS A N 1
ATOM 636 C CA . HIS A 1 81 ? 30.231 -2.299 -19.017 1.00 87.62 81 HIS A CA 1
ATOM 637 C C . HIS A 1 81 ? 31.486 -1.520 -18.644 1.00 87.62 81 HIS A C 1
ATOM 639 O O . HIS A 1 81 ? 31.701 -0.440 -19.171 1.00 87.62 81 HIS A O 1
ATOM 645 N N . GLY A 1 82 ? 32.332 -2.075 -17.775 1.00 84.31 82 GLY A N 1
ATOM 646 C CA . GLY A 1 82 ? 33.595 -1.440 -17.401 1.00 84.31 82 GLY A CA 1
ATOM 647 C C . GLY A 1 82 ? 34.516 -1.135 -18.599 1.00 84.31 82 GLY A C 1
ATOM 648 O O . GLY A 1 82 ? 34.335 -1.688 -19.687 1.00 84.31 82 GLY A O 1
ATOM 649 N N . PRO A 1 83 ? 35.552 -0.298 -18.405 1.00 83.12 83 PRO A N 1
ATOM 650 C CA . PRO A 1 83 ? 36.509 0.026 -19.458 1.00 83.12 83 PRO A CA 1
ATOM 651 C C . PRO A 1 83 ? 37.164 -1.256 -19.982 1.00 83.12 83 PRO A C 1
ATOM 653 O O . PRO A 1 83 ? 37.630 -2.085 -19.194 1.00 83.12 83 PRO A O 1
ATOM 656 N N . CYS A 1 84 ? 37.201 -1.406 -21.302 1.00 88.81 84 CYS A N 1
ATOM 657 C CA . CYS A 1 84 ? 37.816 -2.528 -22.007 1.00 88.81 84 CYS A CA 1
ATOM 658 C C . CYS A 1 84 ? 38.450 -2.048 -23.319 1.00 88.81 84 CYS A C 1
ATOM 660 O O . CYS A 1 84 ? 38.445 -0.854 -23.628 1.00 88.81 84 CYS A O 1
ATOM 662 N N . GLY A 1 85 ? 39.008 -2.965 -24.108 1.00 85.81 85 GLY A N 1
ATOM 663 C CA . GLY A 1 85 ? 39.659 -2.607 -25.365 1.00 85.81 85 GLY A CA 1
ATOM 664 C C . GLY A 1 85 ? 40.987 -1.907 -25.105 1.00 85.81 85 GLY A C 1
ATOM 665 O O . GLY A 1 85 ? 41.742 -2.317 -24.229 1.00 85.81 85 GLY A O 1
ATOM 666 N N . GLN A 1 86 ? 41.257 -0.831 -25.840 1.00 83.19 86 GLN A N 1
ATOM 667 C CA . GLN A 1 86 ? 42.484 -0.044 -25.669 1.00 83.19 86 GLN A CA 1
ATOM 668 C C . GLN A 1 86 ? 42.570 0.621 -24.287 1.00 83.19 86 GLN A C 1
ATOM 670 O O . GLN A 1 86 ? 43.658 0.751 -23.741 1.00 83.19 86 GLN A O 1
ATOM 675 N N . GLN A 1 87 ? 41.428 0.985 -23.692 1.00 82.00 87 GLN A N 1
ATOM 676 C CA . GLN A 1 87 ? 41.385 1.620 -22.370 1.00 82.00 87 GLN A CA 1
ATOM 677 C C . GLN A 1 87 ? 41.732 0.654 -21.229 1.00 82.00 87 GLN A C 1
ATOM 679 O O . GLN A 1 87 ? 42.099 1.096 -20.143 1.00 82.00 87 GLN A O 1
ATOM 684 N N . ASN A 1 88 ? 41.565 -0.656 -21.447 1.00 85.44 88 ASN A N 1
ATOM 685 C CA . ASN A 1 88 ? 41.953 -1.694 -20.496 1.00 85.44 88 ASN A CA 1
ATOM 686 C C . ASN A 1 88 ? 42.101 -3.059 -21.203 1.00 85.44 88 ASN A C 1
ATOM 688 O O . ASN A 1 88 ? 41.157 -3.864 -21.203 1.00 85.44 88 ASN A O 1
ATOM 692 N N . PRO A 1 89 ? 43.277 -3.342 -21.792 1.00 88.31 89 PRO A N 1
ATOM 693 C CA . PRO A 1 89 ? 43.523 -4.583 -22.532 1.00 88.31 89 PRO A CA 1
ATOM 694 C C . PRO A 1 89 ? 43.473 -5.843 -21.658 1.00 88.31 89 PRO A C 1
ATOM 696 O O . PRO A 1 89 ? 43.239 -6.936 -22.168 1.00 88.31 89 PRO A O 1
ATOM 699 N N . ASN A 1 90 ? 43.643 -5.686 -20.343 1.00 88.19 90 ASN A N 1
ATOM 700 C CA . ASN A 1 90 ? 43.698 -6.779 -19.375 1.00 88.19 90 ASN A CA 1
ATOM 701 C C . ASN A 1 90 ? 42.332 -7.089 -18.734 1.00 88.19 90 ASN A C 1
ATOM 703 O O . ASN A 1 90 ? 42.267 -7.893 -17.803 1.00 88.19 90 ASN A O 1
ATOM 707 N N . CYS A 1 91 ? 41.229 -6.464 -19.180 1.00 85.50 91 CYS A N 1
ATOM 708 C CA . CYS A 1 91 ? 39.910 -6.783 -18.623 1.00 85.50 91 CYS A CA 1
ATOM 709 C C . CYS A 1 91 ? 39.562 -8.268 -18.860 1.00 85.50 91 CYS A C 1
ATOM 711 O O . CYS A 1 91 ? 39.843 -8.789 -19.942 1.00 85.50 91 CYS A O 1
ATOM 713 N N . PRO A 1 92 ? 38.833 -8.935 -17.939 1.00 87.56 92 PRO A N 1
ATOM 714 C CA . PRO A 1 92 ? 38.387 -10.325 -18.127 1.00 87.56 92 PRO A CA 1
ATOM 715 C C . PRO A 1 92 ? 37.544 -10.543 -19.394 1.00 87.56 92 PRO A C 1
ATOM 717 O O . PRO A 1 92 ? 37.384 -11.660 -19.882 1.00 87.56 92 PRO A O 1
ATOM 720 N N . CYS A 1 93 ? 36.970 -9.460 -19.918 1.00 88.88 93 CYS A N 1
ATOM 721 C CA . CYS A 1 93 ? 36.208 -9.447 -21.151 1.00 88.88 93 CYS A CA 1
ATOM 722 C C . CYS A 1 93 ? 37.049 -9.573 -22.430 1.00 88.88 93 CYS A C 1
ATOM 724 O O . CYS A 1 93 ? 36.482 -9.973 -23.454 1.00 88.88 93 CYS A O 1
ATOM 726 N N . MET A 1 94 ? 38.341 -9.231 -22.415 1.00 93.00 94 MET A N 1
ATOM 727 C CA . MET A 1 94 ? 39.187 -9.246 -23.608 1.00 93.00 94 MET A CA 1
ATOM 728 C C . MET A 1 94 ? 39.556 -10.674 -24.005 1.00 93.00 94 MET A C 1
ATOM 730 O O . MET A 1 94 ? 40.062 -11.452 -23.202 1.00 93.00 94 MET A O 1
ATOM 734 N N . LYS A 1 95 ? 39.321 -11.014 -25.273 1.00 89.88 95 LYS A N 1
ATOM 735 C CA . LYS A 1 95 ? 39.791 -12.250 -25.907 1.00 89.88 95 LYS A CA 1
ATOM 736 C C . LYS A 1 95 ? 40.338 -11.901 -27.286 1.00 89.88 95 LYS A C 1
ATOM 738 O O . LYS A 1 95 ? 39.652 -11.239 -28.061 1.00 89.88 95 LYS A O 1
ATOM 743 N N . ASN A 1 96 ? 41.562 -12.326 -27.597 1.00 88.56 96 ASN A N 1
ATOM 744 C CA . ASN A 1 96 ? 42.218 -12.071 -28.889 1.00 88.56 96 ASN A CA 1
ATOM 745 C C . ASN A 1 96 ? 42.198 -10.581 -29.299 1.00 88.56 96 ASN A C 1
ATOM 747 O O . ASN A 1 96 ? 41.846 -10.239 -30.426 1.00 88.56 96 ASN A O 1
ATOM 751 N N . GLY A 1 97 ? 42.482 -9.677 -28.351 1.00 85.94 97 GLY A N 1
ATOM 752 C CA . GLY A 1 97 ? 42.509 -8.228 -28.595 1.00 85.94 97 GLY A CA 1
ATOM 753 C C . GLY A 1 97 ? 41.142 -7.565 -28.820 1.00 85.94 97 GLY A C 1
ATOM 754 O O . GLY A 1 97 ? 41.086 -6.360 -29.049 1.00 85.94 97 GLY A O 1
ATOM 755 N N . LYS A 1 98 ? 40.028 -8.304 -28.722 1.00 89.75 98 LYS A N 1
ATOM 756 C CA . LYS A 1 98 ? 38.661 -7.773 -28.861 1.00 89.75 98 LYS A CA 1
ATOM 757 C C . LYS A 1 98 ? 37.823 -8.074 -27.621 1.00 89.75 98 LYS A C 1
ATOM 759 O O . LYS A 1 98 ? 37.991 -9.102 -26.966 1.00 89.75 98 LYS A O 1
ATOM 764 N N . CYS A 1 99 ? 36.879 -7.193 -27.296 1.00 89.81 99 CYS A N 1
ATOM 765 C CA . CYS A 1 99 ? 35.925 -7.467 -26.226 1.00 89.81 99 CYS A CA 1
ATOM 766 C C . CYS A 1 99 ? 35.017 -8.634 -26.648 1.00 89.81 99 CYS A C 1
ATOM 768 O O . CYS A 1 99 ? 34.251 -8.524 -27.607 1.00 89.81 99 CYS A O 1
ATOM 770 N N . SER A 1 100 ? 35.056 -9.746 -25.913 1.00 90.38 100 SER A N 1
ATOM 771 C CA . SER A 1 100 ? 34.221 -10.933 -26.173 1.00 90.38 100 SER A CA 1
ATOM 772 C C . SER A 1 100 ? 32.719 -10.646 -26.089 1.00 90.38 100 SER A C 1
ATOM 774 O O . SER A 1 100 ? 31.905 -11.350 -26.685 1.00 90.38 100 SER A O 1
ATOM 776 N N . LYS A 1 101 ? 32.343 -9.580 -25.376 1.00 86.94 101 LYS A N 1
ATOM 777 C CA . LYS A 1 101 ? 30.968 -9.087 -25.264 1.00 86.94 101 LYS A CA 1
ATOM 778 C C . LYS A 1 101 ? 30.619 -8.038 -26.325 1.00 86.94 101 LYS A C 1
ATOM 780 O O . LYS A 1 101 ? 29.480 -7.583 -26.332 1.00 86.94 101 LYS A O 1
ATOM 785 N N . LYS A 1 102 ? 31.536 -7.709 -27.246 1.00 89.38 102 LYS A N 1
ATOM 786 C CA . LYS A 1 102 ? 31.367 -6.742 -28.347 1.00 89.38 102 LYS A CA 1
ATOM 787 C C . LYS A 1 102 ? 30.958 -5.346 -27.852 1.00 89.38 102 LYS A C 1
ATOM 789 O O . LYS A 1 102 ? 29.924 -4.839 -28.281 1.00 89.38 102 LYS A O 1
ATOM 794 N N . PHE A 1 103 ? 31.702 -4.804 -26.889 1.00 88.81 103 PHE A N 1
ATOM 795 C CA . PHE A 1 103 ? 31.602 -3.402 -26.475 1.00 88.81 103 PHE A CA 1
ATOM 796 C C . PHE A 1 103 ? 32.735 -2.568 -27.107 1.00 88.81 103 PHE A C 1
ATOM 798 O O . PHE A 1 103 ? 33.819 -3.127 -27.309 1.00 88.81 103 PHE A O 1
ATOM 805 N N . PRO A 1 104 ? 32.510 -1.266 -27.383 1.00 89.44 104 PRO A N 1
ATOM 806 C CA . PRO A 1 104 ? 31.214 -0.578 -27.322 1.00 89.44 104 PRO A CA 1
ATOM 807 C C . PRO A 1 104 ? 30.212 -1.150 -28.342 1.00 89.44 104 PRO A C 1
ATOM 809 O O . PRO A 1 104 ? 30.592 -1.739 -29.353 1.00 89.44 104 PRO A O 1
ATOM 812 N N . LYS A 1 105 ? 28.923 -1.066 -28.016 1.00 90.31 105 LYS A N 1
ATOM 813 C CA . LYS A 1 105 ? 27.822 -1.502 -28.879 1.00 90.31 105 LYS A CA 1
ATOM 814 C C . LYS A 1 105 ? 27.588 -0.473 -29.975 1.00 90.31 105 LYS A C 1
ATOM 816 O O . LYS A 1 105 ? 27.751 0.718 -29.744 1.00 90.31 105 LYS A O 1
ATOM 821 N N . VAL A 1 106 ? 27.179 -0.956 -31.143 1.00 89.88 106 VAL A N 1
ATOM 822 C CA . VAL A 1 106 ? 26.791 -0.104 -32.270 1.00 89.88 106 VAL A CA 1
ATOM 823 C C . VAL A 1 106 ? 25.495 0.627 -31.918 1.00 89.88 106 VAL A C 1
ATOM 825 O O . VAL A 1 106 ? 24.619 0.045 -31.271 1.00 89.88 106 VAL A O 1
ATOM 828 N N . PHE A 1 107 ? 25.409 1.894 -32.314 1.00 93.38 107 PHE A N 1
ATOM 829 C CA . PHE A 1 107 ? 24.197 2.694 -32.193 1.00 93.38 107 PHE A CA 1
ATOM 830 C C . PHE A 1 107 ? 23.129 2.252 -33.188 1.00 93.38 107 PHE A C 1
ATOM 832 O O . PHE A 1 107 ? 23.441 1.745 -34.265 1.00 93.38 107 PHE A O 1
ATOM 839 N N . ALA A 1 108 ? 21.876 2.451 -32.808 1.00 93.12 108 ALA A N 1
ATOM 840 C CA . ALA A 1 108 ? 20.718 2.207 -33.649 1.00 93.12 108 ALA A CA 1
ATOM 841 C C . ALA A 1 108 ? 19.618 3.195 -33.260 1.00 93.12 108 ALA A C 1
ATOM 843 O O . ALA A 1 108 ? 19.302 3.321 -32.075 1.00 93.12 108 ALA A O 1
ATOM 844 N N . ASP A 1 109 ? 19.038 3.876 -34.244 1.00 93.31 109 ASP A N 1
ATOM 845 C CA . ASP A 1 109 ? 17.983 4.865 -33.996 1.00 93.31 109 ASP A CA 1
ATOM 846 C C . ASP A 1 109 ? 16.641 4.217 -33.640 1.00 93.31 109 ASP A C 1
ATOM 848 O O . ASP A 1 109 ? 15.824 4.831 -32.960 1.00 93.31 109 ASP A O 1
ATOM 852 N N . GLU A 1 110 ? 16.447 2.958 -34.033 1.00 92.94 110 GLU A N 1
ATOM 853 C CA . GLU A 1 110 ? 15.239 2.175 -33.787 1.00 92.94 110 GLU A CA 1
ATOM 854 C C . GLU A 1 110 ? 15.560 0.698 -33.531 1.00 92.94 110 GLU A C 1
ATOM 856 O O . GLU A 1 110 ? 16.647 0.203 -33.856 1.00 92.94 110 GLU A O 1
ATOM 861 N N . THR A 1 111 ? 14.607 -0.015 -32.928 1.00 92.50 111 THR A N 1
ATOM 862 C CA . THR A 1 111 ? 14.717 -1.460 -32.731 1.00 92.50 111 THR A CA 1
ATOM 863 C C . THR A 1 111 ? 14.354 -2.204 -34.011 1.00 92.50 111 THR A C 1
ATOM 865 O O . THR A 1 111 ? 13.274 -2.026 -34.565 1.00 92.50 111 THR A O 1
ATOM 868 N N . VAL A 1 112 ? 15.238 -3.099 -34.451 1.00 91.50 112 VAL A N 1
ATOM 869 C CA . VAL A 1 112 ? 15.058 -3.916 -35.658 1.00 91.50 112 VAL A CA 1
ATOM 870 C C . VAL A 1 112 ? 14.962 -5.390 -35.271 1.00 91.50 112 VAL A C 1
ATOM 872 O O . VAL A 1 112 ? 15.880 -5.947 -34.656 1.00 91.50 112 VAL A O 1
ATOM 875 N N . MET A 1 113 ? 13.841 -6.019 -35.633 1.00 88.00 113 MET A N 1
ATOM 876 C CA . MET A 1 113 ? 13.603 -7.453 -35.441 1.00 88.00 113 MET A CA 1
ATOM 877 C C . MET A 1 113 ? 14.445 -8.273 -36.427 1.00 88.00 113 MET A C 1
ATOM 879 O O . MET A 1 113 ? 14.740 -7.822 -37.531 1.00 88.00 113 MET A O 1
ATOM 883 N N . ALA A 1 114 ? 14.840 -9.482 -36.032 1.00 81.75 114 ALA A N 1
ATOM 884 C CA . ALA A 1 114 ? 15.555 -10.420 -36.891 1.00 81.75 114 ALA A CA 1
ATOM 885 C C . ALA A 1 114 ? 14.933 -11.813 -36.748 1.00 81.75 114 ALA A C 1
ATOM 887 O O . ALA A 1 114 ? 14.684 -12.242 -35.623 1.00 81.75 114 ALA A O 1
ATOM 888 N N . ASP A 1 115 ? 14.733 -12.516 -37.864 1.00 67.25 115 ASP A N 1
ATOM 889 C CA . ASP A 1 115 ? 13.930 -13.749 -37.901 1.00 67.25 115 ASP A CA 1
ATOM 890 C C . ASP A 1 115 ? 14.528 -14.917 -37.091 1.00 67.25 115 ASP A C 1
ATOM 892 O O . ASP A 1 115 ? 13.786 -15.761 -36.610 1.00 67.25 115 ASP A O 1
ATOM 896 N N . ASP A 1 116 ? 15.844 -14.912 -36.831 1.00 70.88 116 ASP A N 1
ATOM 897 C CA . ASP A 1 116 ? 16.551 -15.980 -36.094 1.00 70.88 116 ASP A CA 1
ATOM 898 C C . ASP A 1 116 ? 17.645 -15.458 -35.144 1.00 70.88 116 ASP A C 1
ATOM 900 O O . ASP A 1 116 ? 18.601 -16.157 -34.783 1.00 70.88 116 ASP A O 1
ATOM 904 N N . LYS A 1 117 ? 17.580 -14.179 -34.765 1.00 77.56 117 LYS A N 1
ATOM 905 C CA . LYS A 1 117 ? 18.573 -13.553 -33.880 1.00 77.56 117 LYS A CA 1
ATOM 906 C C . LYS A 1 117 ? 17.887 -12.646 -32.874 1.00 77.56 117 LYS A C 1
ATOM 908 O O . LYS A 1 117 ? 16.771 -12.188 -33.073 1.00 77.56 117 LYS A O 1
ATOM 913 N N . TYR A 1 118 ? 18.599 -12.346 -31.789 1.00 80.31 118 TYR A N 1
ATOM 914 C CA . TYR A 1 118 ? 18.179 -11.264 -30.906 1.00 80.31 118 TYR A CA 1
ATOM 915 C C . TYR A 1 118 ? 17.994 -9.966 -31.708 1.00 80.31 118 TYR A C 1
ATOM 917 O O . TYR A 1 118 ? 18.841 -9.689 -32.566 1.00 80.31 118 TYR A O 1
ATOM 925 N N . PRO A 1 119 ? 16.968 -9.155 -31.388 1.00 86.69 119 PRO A N 1
ATOM 926 C CA . PRO A 1 119 ? 16.775 -7.854 -32.010 1.00 86.69 119 PRO A CA 1
ATOM 927 C C . PRO A 1 119 ? 18.014 -6.968 -31.880 1.00 86.69 119 PRO A C 1
ATOM 929 O O . PRO A 1 119 ? 18.772 -7.049 -30.900 1.00 86.69 119 PRO A O 1
ATOM 932 N N . THR A 1 120 ? 18.196 -6.082 -32.852 1.00 90.12 120 THR A N 1
ATOM 933 C CA . THR A 1 120 ? 19.063 -4.918 -32.674 1.00 90.12 120 THR A CA 1
ATOM 934 C C . THR A 1 120 ? 18.247 -3.886 -31.918 1.00 90.12 120 THR A C 1
ATOM 936 O O . THR A 1 120 ? 17.255 -3.406 -32.440 1.00 90.12 120 THR A O 1
ATOM 939 N N . TYR A 1 121 ? 18.621 -3.604 -30.673 1.00 92.19 121 TYR A N 1
ATOM 940 C CA . TYR A 1 121 ? 17.865 -2.712 -29.793 1.00 92.19 121 TYR A CA 1
ATOM 941 C C . TYR A 1 121 ? 18.212 -1.258 -30.089 1.00 92.19 121 TYR A C 1
ATOM 943 O O . TYR A 1 121 ? 19.400 -0.946 -30.238 1.00 92.19 121 TYR A O 1
ATOM 951 N N . MET A 1 122 ? 17.201 -0.392 -30.060 1.00 92.81 122 MET A N 1
ATOM 952 C CA . MET A 1 122 ? 17.358 1.056 -30.089 1.00 92.81 122 MET A CA 1
ATOM 953 C C . MET A 1 122 ? 18.378 1.498 -29.036 1.00 92.81 122 MET A C 1
ATOM 955 O O . MET A 1 122 ? 18.297 1.147 -27.854 1.00 92.81 122 MET A O 1
ATOM 959 N N . ARG A 1 123 ? 19.378 2.243 -29.492 1.00 94.19 123 ARG A N 1
ATOM 960 C CA . ARG A 1 123 ? 20.497 2.733 -28.700 1.00 94.19 123 ARG A CA 1
ATOM 961 C C . ARG A 1 123 ? 21.021 3.993 -29.365 1.00 94.19 123 ARG A C 1
ATOM 963 O O . ARG A 1 123 ? 21.868 3.899 -30.252 1.00 94.19 123 ARG A O 1
ATOM 970 N N . ARG A 1 124 ? 20.545 5.154 -28.932 1.00 92.88 124 ARG A N 1
ATOM 971 C CA . ARG A 1 124 ? 20.986 6.443 -29.477 1.00 92.88 124 ARG A CA 1
ATOM 972 C C . ARG A 1 124 ? 22.172 7.002 -28.689 1.00 92.88 124 ARG A C 1
ATOM 974 O O . ARG A 1 124 ? 22.267 6.738 -27.484 1.00 92.88 124 ARG A O 1
ATOM 981 N N . PRO A 1 125 ? 23.084 7.744 -29.338 1.00 90.50 125 PRO A N 1
ATOM 982 C CA . PRO A 1 125 ? 24.186 8.408 -28.649 1.00 90.50 125 PRO A CA 1
ATOM 983 C C . PRO A 1 125 ? 23.660 9.475 -27.684 1.00 90.50 125 PRO A C 1
ATOM 985 O O . PRO A 1 125 ? 22.638 10.117 -27.943 1.00 90.50 125 PRO A O 1
ATOM 988 N N . ARG A 1 126 ? 24.353 9.675 -26.560 1.00 85.50 126 ARG A N 1
ATOM 989 C CA . ARG A 1 126 ? 24.083 10.800 -25.656 1.00 85.50 126 ARG A CA 1
ATOM 990 C C . ARG A 1 126 ? 24.915 12.014 -26.081 1.00 85.50 126 ARG A C 1
ATOM 992 O O . ARG A 1 126 ? 25.980 11.841 -26.673 1.00 85.50 126 ARG A O 1
ATOM 999 N N . PRO A 1 127 ? 24.484 13.243 -25.749 1.00 81.19 127 PRO A N 1
ATOM 1000 C CA . PRO A 1 127 ? 25.330 14.412 -25.952 1.00 81.19 127 PRO A CA 1
ATOM 1001 C C . PRO A 1 127 ? 26.648 14.267 -25.169 1.00 81.19 127 PRO A C 1
ATOM 1003 O O . PRO A 1 127 ? 26.656 13.741 -24.046 1.00 81.19 127 PRO A O 1
ATOM 1006 N N . GLU A 1 128 ? 27.762 14.735 -25.732 1.00 67.25 128 GLU A N 1
ATOM 1007 C CA . GLU A 1 128 ? 29.048 14.756 -25.025 1.00 67.25 128 GLU A CA 1
ATOM 1008 C C . GLU A 1 128 ? 28.930 15.520 -23.693 1.00 67.25 128 GLU A C 1
ATOM 1010 O O . GLU A 1 128 ? 28.193 16.493 -23.571 1.00 67.25 128 GLU A O 1
ATOM 1015 N N . GLY A 1 129 ? 29.619 15.049 -22.653 1.00 63.34 129 GLY A N 1
ATOM 1016 C CA . GLY A 1 129 ? 29.570 15.647 -21.307 1.00 63.34 129 GLY A CA 1
ATOM 1017 C C . GLY A 1 129 ? 28.432 15.142 -20.404 1.00 63.34 129 GLY A C 1
ATOM 1018 O O . GLY A 1 129 ? 28.521 15.277 -19.187 1.00 63.34 129 GLY A O 1
ATOM 1019 N N . THR A 1 130 ? 27.403 14.490 -20.956 1.00 66.31 130 THR A N 1
ATOM 1020 C CA . THR A 1 130 ? 26.148 14.206 -20.224 1.00 66.31 130 THR A CA 1
ATOM 1021 C C . THR A 1 130 ? 26.247 13.123 -19.143 1.00 66.31 130 THR A C 1
ATOM 1023 O O . THR A 1 130 ? 25.436 13.109 -18.218 1.00 66.31 130 THR A O 1
ATOM 1026 N N . LEU A 1 131 ? 27.208 12.196 -19.228 1.00 72.00 131 LEU A N 1
ATOM 1027 C CA . LEU A 1 131 ? 27.374 11.145 -18.219 1.00 72.00 131 LEU A CA 1
ATOM 1028 C C . LEU A 1 131 ? 28.831 10.999 -17.782 1.00 72.00 131 LEU A C 1
ATOM 1030 O O . LEU A 1 131 ? 29.592 10.202 -18.332 1.00 72.00 131 LEU A O 1
ATOM 1034 N N . ASN A 1 132 ? 29.185 11.737 -16.732 1.00 73.38 132 ASN A N 1
ATOM 1035 C CA . ASN A 1 132 ? 30.403 11.506 -15.969 1.00 73.38 132 ASN A CA 1
ATOM 1036 C C . ASN A 1 132 ? 30.079 10.627 -14.756 1.00 73.38 132 ASN A C 1
ATOM 1038 O O . ASN A 1 132 ? 29.351 11.039 -13.853 1.00 73.38 132 ASN A O 1
ATOM 1042 N N . HIS A 1 133 ? 30.624 9.415 -14.728 1.00 70.50 133 HIS A N 1
ATOM 1043 C CA . HIS A 1 133 ? 30.521 8.534 -13.570 1.00 70.50 133 HIS A CA 1
ATOM 1044 C C . HIS A 1 133 ? 31.909 7.998 -13.217 1.00 70.50 133 HIS A C 1
ATOM 1046 O O . HIS A 1 133 ? 32.583 7.392 -14.054 1.00 70.50 133 HIS A O 1
ATOM 1052 N N . LYS A 1 134 ? 32.341 8.236 -11.969 1.00 71.56 134 LYS A N 1
ATOM 1053 C CA . LYS A 1 134 ? 33.684 7.894 -11.457 1.00 71.56 134 LYS A CA 1
ATOM 1054 C C . LYS A 1 134 ? 34.830 8.474 -12.308 1.00 71.56 134 LYS A C 1
ATOM 1056 O O . LYS A 1 134 ? 35.831 7.800 -12.544 1.00 71.56 134 LYS A O 1
ATOM 1061 N N . GLY A 1 135 ? 34.671 9.711 -12.789 1.00 67.69 135 GLY A N 1
ATOM 1062 C CA . GLY A 1 135 ? 35.698 10.425 -13.557 1.00 67.69 135 GLY A CA 1
ATOM 1063 C C . GLY A 1 135 ? 35.874 9.926 -14.994 1.00 67.69 135 GLY A C 1
ATOM 1064 O O . GLY A 1 135 ? 36.893 10.217 -15.617 1.00 67.69 135 GLY A O 1
ATOM 1065 N N . LYS A 1 136 ? 34.917 9.149 -15.517 1.00 71.94 136 LYS A N 1
ATOM 1066 C CA . LYS A 1 136 ? 34.918 8.646 -16.895 1.00 71.94 136 LYS A CA 1
ATOM 1067 C C . LYS A 1 136 ? 33.635 9.027 -17.610 1.00 71.94 136 LYS A C 1
ATOM 1069 O O . LYS A 1 136 ? 32.563 9.048 -17.007 1.00 71.94 136 LYS A O 1
ATOM 1074 N N . MET A 1 137 ? 33.790 9.299 -18.899 1.00 73.50 137 MET A N 1
ATOM 1075 C CA . MET A 1 137 ? 32.704 9.598 -19.817 1.00 73.50 137 MET A CA 1
ATOM 1076 C C . MET A 1 137 ? 32.079 8.303 -20.316 1.00 73.50 137 MET A C 1
ATOM 1078 O O . MET A 1 137 ? 32.777 7.431 -20.837 1.00 73.50 137 MET A O 1
ATOM 1082 N N . TRP A 1 138 ? 30.770 8.191 -20.145 1.00 79.38 138 TRP A N 1
ATOM 1083 C CA . TRP A 1 138 ? 30.001 7.018 -20.528 1.00 79.38 138 TRP A CA 1
ATOM 1084 C C . TRP A 1 138 ? 28.929 7.396 -21.540 1.00 79.38 138 TRP A C 1
ATOM 1086 O O . TRP A 1 138 ? 28.410 8.509 -21.547 1.00 79.38 138 TRP A O 1
ATOM 1096 N N . ASP A 1 139 ? 28.575 6.429 -22.373 1.00 86.81 139 ASP A N 1
ATOM 1097 C CA . ASP A 1 139 ? 27.551 6.578 -23.394 1.00 86.81 139 ASP A CA 1
ATOM 1098 C C . ASP A 1 139 ? 26.654 5.332 -23.397 1.00 86.81 139 ASP A C 1
ATOM 1100 O O . ASP A 1 139 ? 27.071 4.263 -22.934 1.00 86.81 139 ASP A O 1
ATOM 1104 N N . ASN A 1 140 ? 25.444 5.435 -23.947 1.00 89.94 140 ASN A N 1
ATOM 1105 C CA . ASN A 1 140 ? 24.582 4.288 -24.202 1.00 89.94 140 ASN A CA 1
ATOM 1106 C C . ASN A 1 140 ? 25.327 3.140 -24.906 1.00 89.94 140 ASN A C 1
ATOM 1108 O O . ASN A 1 140 ? 25.058 1.992 -24.580 1.00 89.94 140 ASN A O 1
ATOM 1112 N N . ALA A 1 141 ? 26.331 3.371 -25.757 1.00 89.00 141 ALA A N 1
ATOM 1113 C CA . ALA A 1 141 ? 27.190 2.330 -26.351 1.00 89.00 141 ALA A CA 1
ATOM 1114 C C . ALA A 1 141 ? 27.858 1.381 -25.333 1.00 89.00 141 ALA A C 1
ATOM 1116 O O . ALA A 1 141 ? 28.200 0.242 -25.659 1.00 89.00 141 ALA A O 1
ATOM 1117 N N . THR A 1 142 ? 28.036 1.818 -24.089 1.00 88.81 142 THR A N 1
ATOM 1118 C CA . THR A 1 142 ? 28.701 1.056 -23.017 1.00 88.81 142 THR A CA 1
ATOM 1119 C C . THR A 1 142 ? 27.730 0.328 -22.086 1.00 88.81 142 THR A C 1
ATOM 1121 O O . THR A 1 142 ? 28.149 -0.343 -21.147 1.00 88.81 142 THR A O 1
ATOM 1124 N N . ILE A 1 143 ? 26.428 0.411 -22.356 1.00 89.31 143 ILE A N 1
ATOM 1125 C CA . ILE A 1 143 ? 25.375 -0.036 -21.440 1.00 89.31 143 ILE A CA 1
ATOM 1126 C C . ILE A 1 143 ? 24.861 -1.407 -21.844 1.00 89.31 143 ILE A C 1
ATOM 1128 O O . ILE A 1 143 ? 24.595 -1.685 -23.019 1.00 89.31 143 ILE A O 1
ATOM 1132 N N . ASN A 1 144 ? 24.721 -2.298 -20.874 1.00 89.00 144 ASN A N 1
ATOM 1133 C CA . ASN A 1 144 ? 24.070 -3.575 -21.090 1.00 89.00 144 ASN A CA 1
ATOM 1134 C C . ASN A 1 144 ? 22.544 -3.414 -21.099 1.00 89.00 144 ASN A C 1
ATOM 1136 O O . ASN A 1 144 ? 21.992 -2.466 -20.555 1.00 89.00 144 ASN A O 1
ATOM 1140 N N . LYS A 1 145 ? 21.853 -4.354 -21.736 1.00 90.00 145 LYS A N 1
ATOM 1141 C CA . LYS A 1 145 ? 20.390 -4.331 -21.824 1.00 90.00 145 LYS A CA 1
ATOM 1142 C C . LYS A 1 145 ? 19.777 -4.573 -20.450 1.00 90.00 145 LYS A C 1
ATOM 1144 O O . LYS A 1 145 ? 20.257 -5.439 -19.719 1.00 90.00 145 LYS A O 1
ATOM 1149 N N . TRP A 1 146 ? 18.707 -3.859 -20.139 1.00 88.44 146 TRP A N 1
ATOM 1150 C CA . TRP A 1 146 ? 17.972 -3.987 -18.885 1.00 88.44 146 TRP A CA 1
ATOM 1151 C C . TRP A 1 146 ? 16.464 -4.042 -19.151 1.00 88.44 146 TRP A C 1
ATOM 1153 O O . TRP A 1 146 ? 15.993 -3.608 -20.202 1.00 88.44 146 TRP A O 1
ATOM 1163 N N . ILE A 1 147 ? 15.712 -4.645 -18.227 1.00 82.88 147 ILE A N 1
ATOM 1164 C CA . ILE A 1 147 ? 14.262 -4.832 -18.370 1.00 82.88 147 ILE A CA 1
ATOM 1165 C C . ILE A 1 147 ? 13.553 -3.509 -18.072 1.00 82.88 147 ILE A C 1
ATOM 1167 O O . ILE A 1 147 ? 13.672 -2.974 -16.969 1.00 82.88 147 ILE A O 1
ATOM 1171 N N . ASN A 1 148 ? 12.801 -2.995 -19.042 1.00 76.38 148 ASN A N 1
ATOM 1172 C CA . ASN A 1 148 ? 12.123 -1.708 -18.964 1.00 76.38 148 ASN A CA 1
ATOM 1173 C C . ASN A 1 148 ? 10.795 -1.806 -18.195 1.00 76.38 148 ASN A C 1
ATOM 1175 O O . ASN A 1 148 ? 9.719 -1.896 -18.775 1.00 76.38 148 ASN A O 1
ATOM 1179 N N . LEU A 1 149 ? 10.868 -1.777 -16.863 1.00 65.44 149 LEU A N 1
ATOM 1180 C CA . LEU A 1 149 ? 9.681 -1.864 -16.002 1.00 65.44 149 LEU A CA 1
ATOM 1181 C C . LEU A 1 149 ? 8.891 -0.546 -15.884 1.00 65.44 149 LEU A C 1
ATOM 1183 O O . LEU A 1 149 ? 7.776 -0.559 -15.364 1.00 65.44 149 LEU A O 1
ATOM 1187 N N . ILE A 1 150 ? 9.419 0.575 -16.395 1.00 56.25 150 ILE A N 1
ATOM 1188 C CA . ILE A 1 150 ? 8.770 1.899 -16.323 1.00 56.25 150 ILE A CA 1
ATOM 1189 C C . ILE A 1 150 ? 7.426 1.900 -17.065 1.00 56.25 150 ILE A C 1
ATOM 1191 O O . ILE A 1 150 ? 6.450 2.474 -16.589 1.00 56.25 150 ILE A O 1
ATOM 1195 N N . ARG A 1 151 ? 7.339 1.210 -18.209 1.00 49.69 151 ARG A N 1
ATOM 1196 C CA . ARG A 1 151 ? 6.131 1.176 -19.056 1.00 49.69 151 ARG A CA 1
ATOM 1197 C C . ARG A 1 151 ? 5.031 0.223 -18.549 1.00 49.69 151 ARG A C 1
ATOM 1199 O O . ARG A 1 151 ? 4.034 0.003 -19.231 1.00 49.69 151 ARG A O 1
ATOM 1206 N N . ARG A 1 152 ? 5.164 -0.366 -17.348 1.00 46.56 152 ARG A N 1
ATOM 1207 C CA . ARG A 1 152 ? 4.161 -1.306 -16.793 1.00 46.56 152 ARG A CA 1
ATOM 1208 C C . ARG A 1 152 ? 2.933 -0.615 -16.182 1.00 46.56 152 ARG A C 1
ATOM 1210 O O . ARG A 1 152 ? 1.888 -1.252 -16.046 1.00 46.56 152 ARG A O 1
ATOM 1217 N N . GLY A 1 153 ? 3.002 0.680 -15.862 1.00 48.06 153 GLY A N 1
ATOM 1218 C CA . GLY A 1 153 ? 1.828 1.449 -15.417 1.00 48.06 153 GLY A CA 1
ATOM 1219 C C . GLY A 1 153 ? 0.668 1.445 -16.429 1.00 48.06 153 GLY A C 1
ATOM 1220 O O . GLY A 1 153 ? -0.487 1.664 -16.063 1.00 48.06 153 GLY A O 1
ATOM 1221 N N . ASP A 1 154 ? 0.940 1.100 -17.687 1.00 48.12 154 ASP A N 1
ATOM 1222 C CA . ASP A 1 154 ? 0.062 1.368 -18.826 1.00 48.12 154 ASP A CA 1
ATOM 1223 C C . ASP A 1 154 ? -1.146 0.420 -18.976 1.00 48.12 154 ASP A C 1
ATOM 1225 O O . ASP A 1 154 ? -2.025 0.689 -19.797 1.00 48.12 154 ASP A O 1
ATOM 1229 N N . ARG A 1 155 ? -1.253 -0.676 -18.198 1.00 57.88 155 ARG A N 1
ATOM 1230 C CA . ARG A 1 155 ? -2.391 -1.631 -18.303 1.00 57.88 155 ARG A CA 1
ATOM 1231 C C . ARG A 1 155 ? -2.971 -2.130 -16.973 1.00 57.88 155 ARG A C 1
ATOM 1233 O O . ARG A 1 155 ? -3.412 -3.275 -16.859 1.00 57.88 155 ARG A O 1
ATOM 1240 N N . THR A 1 156 ? -3.021 -1.272 -15.960 1.00 75.75 156 THR A N 1
ATOM 1241 C CA . THR A 1 156 ? -3.895 -1.506 -14.798 1.00 75.75 156 THR A CA 1
ATOM 1242 C C . THR A 1 156 ? -5.363 -1.352 -15.212 1.00 75.75 156 THR A C 1
ATOM 1244 O O . THR A 1 156 ? -5.664 -0.741 -16.236 1.00 75.75 156 THR A O 1
ATOM 1247 N N . LYS A 1 157 ? -6.315 -1.852 -14.412 1.00 84.81 157 LYS A N 1
ATOM 1248 C CA . LYS A 1 157 ? -7.748 -1.585 -14.652 1.00 84.81 157 LYS A CA 1
ATOM 1249 C C . LYS A 1 157 ? -8.056 -0.081 -14.727 1.00 84.81 157 LYS A C 1
ATOM 1251 O O . LYS A 1 157 ? -8.927 0.318 -15.498 1.00 84.81 157 LYS A O 1
ATOM 1256 N N . LEU A 1 158 ? -7.310 0.736 -13.977 1.00 86.62 158 LEU A N 1
ATOM 1257 C CA . LEU A 1 158 ? -7.446 2.189 -13.955 1.00 86.62 158 LEU A CA 1
ATOM 1258 C C . LEU A 1 158 ? -6.868 2.851 -15.216 1.00 86.62 158 LEU A C 1
ATOM 1260 O O . LEU A 1 158 ? -7.559 3.613 -15.881 1.00 86.62 158 LEU A O 1
ATOM 1264 N N . THR A 1 159 ? -5.645 2.513 -15.619 1.00 82.62 159 THR A N 1
ATOM 1265 C CA . THR A 1 159 ? -5.060 3.067 -16.855 1.00 82.62 159 THR A CA 1
ATOM 1266 C C . THR A 1 159 ? -5.750 2.531 -18.113 1.00 82.62 159 THR A C 1
ATOM 1268 O O . THR A 1 159 ? -5.884 3.235 -19.112 1.00 82.62 159 THR A O 1
ATOM 1271 N N . ALA A 1 160 ? -6.321 1.326 -18.062 1.00 83.00 160 ALA A N 1
ATOM 1272 C CA . ALA A 1 160 ? -7.228 0.826 -19.092 1.00 83.00 160 ALA A CA 1
ATOM 1273 C C . ALA A 1 160 ? -8.569 1.581 -19.135 1.00 83.00 160 ALA A C 1
ATOM 1275 O O . ALA A 1 160 ? -9.172 1.658 -20.204 1.00 83.00 160 ALA A O 1
ATOM 1276 N N . PHE A 1 161 ? -9.039 2.125 -18.006 1.00 89.25 161 PHE A N 1
ATOM 1277 C CA . PHE A 1 161 ? -10.208 3.006 -17.967 1.00 89.25 161 PHE A CA 1
ATOM 1278 C C . PHE A 1 161 ? -9.900 4.357 -18.619 1.00 89.25 161 PHE A C 1
ATOM 1280 O O . PHE A 1 161 ? -10.662 4.782 -19.475 1.00 89.25 161 PHE A O 1
ATOM 1287 N N . PHE A 1 162 ? -8.738 4.955 -18.357 1.00 87.44 162 PHE A N 1
ATOM 1288 C CA . PHE A 1 162 ? -8.304 6.169 -19.064 1.00 87.44 162 PHE A CA 1
ATOM 1289 C C . PHE A 1 162 ? -8.256 5.983 -20.581 1.00 87.44 162 PHE A C 1
ATOM 1291 O O . PHE A 1 162 ? -8.794 6.778 -21.349 1.00 87.44 162 PHE A O 1
ATOM 1298 N N . ASN A 1 163 ? -7.693 4.856 -21.016 1.00 80.62 163 ASN A N 1
ATOM 1299 C CA . ASN A 1 163 ? -7.666 4.470 -22.422 1.00 80.62 163 ASN A CA 1
ATOM 1300 C C . ASN A 1 163 ? -9.057 4.208 -23.017 1.00 80.62 163 ASN A C 1
ATOM 1302 O O . ASN A 1 163 ? -9.215 4.280 -24.234 1.00 80.62 163 ASN A O 1
ATOM 1306 N N . LEU A 1 164 ? -10.043 3.824 -22.203 1.00 83.12 164 LEU A N 1
ATOM 1307 C CA . LEU A 1 164 ? -11.432 3.700 -22.639 1.00 83.12 164 LEU A CA 1
ATOM 1308 C C . LEU A 1 164 ? -12.026 5.098 -22.848 1.00 83.12 164 LEU A C 1
ATOM 1310 O O . LEU A 1 164 ? -12.523 5.370 -23.936 1.00 83.12 164 LEU A O 1
ATOM 1314 N N . CYS A 1 165 ? -11.869 5.991 -21.869 1.00 85.94 165 CYS A N 1
ATOM 1315 C CA . CYS A 1 165 ? -12.352 7.371 -21.933 1.00 85.94 165 CYS A CA 1
ATOM 1316 C C . CYS A 1 165 ? -11.746 8.175 -23.088 1.00 85.94 165 CYS A C 1
ATOM 1318 O O . CYS A 1 165 ? -12.407 9.013 -23.693 1.00 85.94 165 CYS A O 1
ATOM 1320 N N . ALA A 1 166 ? -10.478 7.922 -23.415 1.00 78.12 166 ALA A N 1
ATOM 1321 C CA . ALA A 1 166 ? -9.814 8.562 -24.545 1.00 78.12 166 ALA A CA 1
ATOM 1322 C C . ALA A 1 166 ? -10.328 8.059 -25.907 1.00 78.12 166 ALA A C 1
ATOM 1324 O O . ALA A 1 166 ? -10.284 8.802 -26.883 1.00 78.12 166 ALA A O 1
ATOM 1325 N N . ARG A 1 167 ? -10.789 6.802 -25.986 1.00 78.44 167 ARG A N 1
ATOM 1326 C CA . ARG A 1 167 ? -11.253 6.171 -27.235 1.00 78.44 167 ARG A CA 1
ATOM 1327 C C . ARG A 1 167 ? -12.726 6.405 -27.525 1.00 78.44 167 ARG A C 1
ATOM 1329 O O . ARG A 1 167 ? -13.091 6.418 -28.694 1.00 78.44 167 ARG A O 1
ATOM 1336 N N . ASP A 1 168 ? -13.540 6.535 -26.485 1.00 81.19 168 ASP A N 1
ATOM 1337 C CA . ASP A 1 168 ? -14.984 6.738 -26.597 1.00 81.19 168 ASP A CA 1
ATOM 1338 C C . ASP A 1 168 ? -15.465 7.850 -25.644 1.00 81.19 168 ASP A C 1
ATOM 1340 O O . ASP A 1 168 ? -16.154 7.559 -24.665 1.00 81.19 168 ASP A O 1
ATOM 1344 N N . PRO A 1 169 ? -15.083 9.124 -25.882 1.00 83.88 169 PRO A N 1
ATOM 1345 C CA . PRO A 1 169 ? -15.439 10.222 -24.984 1.00 83.88 169 PRO A CA 1
ATOM 1346 C C . PRO A 1 169 ? -16.952 10.416 -24.829 1.00 83.88 169 PRO A C 1
ATOM 1348 O O . PRO A 1 169 ? -17.407 10.742 -23.738 1.00 83.88 169 PRO A O 1
ATOM 1351 N N . GLU A 1 170 ? -17.728 10.191 -25.892 1.00 86.88 170 GLU A N 1
ATOM 1352 C CA . GLU A 1 170 ? -19.191 10.319 -25.878 1.00 86.88 170 GLU A CA 1
ATOM 1353 C C . GLU A 1 170 ? -19.838 9.197 -25.050 1.00 86.88 170 GLU A C 1
ATOM 1355 O O . GLU A 1 170 ? -20.686 9.451 -24.191 1.00 86.88 170 GLU A O 1
ATOM 1360 N N . GLY A 1 171 ? -19.401 7.944 -25.227 1.00 84.19 171 GLY A N 1
ATOM 1361 C CA . GLY A 1 171 ? -19.929 6.807 -24.471 1.00 84.19 171 GLY A CA 1
ATOM 1362 C C . GLY A 1 171 ? -19.511 6.781 -22.996 1.00 84.19 171 GLY A C 1
ATOM 1363 O O . GLY A 1 171 ? -20.201 6.166 -22.164 1.00 84.19 171 GLY A O 1
ATOM 1364 N N . THR A 1 172 ? -18.408 7.450 -22.641 1.00 90.44 172 THR A N 1
ATOM 1365 C CA . THR A 1 172 ? -17.896 7.534 -21.264 1.00 90.44 172 THR A CA 1
ATOM 1366 C C . THR A 1 172 ? -18.095 8.877 -20.581 1.00 90.44 172 THR A C 1
ATOM 1368 O O . THR A 1 172 ? -17.757 8.953 -19.403 1.00 90.44 172 THR A O 1
ATOM 1371 N N . GLU A 1 173 ? -18.660 9.893 -21.239 1.00 91.31 173 GLU A N 1
ATOM 1372 C CA . GLU A 1 173 ? -18.793 11.269 -20.720 1.00 91.31 173 GLU A CA 1
ATOM 1373 C C . GLU A 1 173 ? -19.303 11.302 -19.273 1.00 91.31 173 GLU A C 1
ATOM 1375 O O . GLU A 1 173 ? -18.758 11.982 -18.407 1.00 91.31 173 GLU A O 1
ATOM 1380 N N . ASN A 1 174 ? -20.308 10.473 -18.986 1.00 88.69 174 ASN A N 1
ATOM 1381 C CA . ASN A 1 174 ? -20.950 10.391 -17.681 1.00 88.69 174 ASN A CA 1
ATOM 1382 C C . ASN A 1 174 ? -20.464 9.222 -16.808 1.00 88.69 174 ASN A C 1
ATOM 1384 O O . ASN A 1 174 ? -21.096 8.898 -15.803 1.00 88.69 174 ASN A O 1
ATOM 1388 N N . LEU A 1 175 ? -19.369 8.555 -17.162 1.00 90.81 175 LEU A N 1
ATOM 1389 C CA . LEU A 1 175 ? -18.915 7.337 -16.499 1.00 90.81 175 LEU A CA 1
ATOM 1390 C C . LEU A 1 175 ? -17.888 7.641 -15.403 1.00 90.81 175 LEU A C 1
ATOM 1392 O O . LEU A 1 175 ? -16.822 8.198 -15.665 1.00 90.81 175 LEU A O 1
ATOM 1396 N N . LEU A 1 176 ? -18.196 7.221 -14.176 1.00 90.81 176 LEU A N 1
ATOM 1397 C CA . LEU A 1 176 ? -17.243 7.167 -13.067 1.00 90.81 176 LEU A CA 1
ATOM 1398 C C . LEU A 1 176 ? -16.540 5.812 -13.053 1.00 90.81 176 LEU A C 1
ATOM 1400 O O . LEU A 1 176 ? -17.098 4.807 -13.501 1.00 90.81 176 LEU A O 1
ATOM 1404 N N . TYR A 1 177 ? -15.353 5.745 -12.454 1.00 90.50 177 TYR A N 1
ATOM 1405 C CA . TYR A 1 177 ? -14.595 4.493 -12.412 1.00 90.50 177 TYR A CA 1
ATOM 1406 C C . TYR A 1 177 ? -15.358 3.363 -11.690 1.00 90.50 177 TYR A C 1
ATOM 1408 O O . TYR A 1 177 ? -15.374 2.224 -12.159 1.00 90.50 177 TYR A O 1
ATOM 1416 N N . LYS A 1 178 ? -16.082 3.683 -10.604 1.00 83.50 178 LYS A N 1
ATOM 1417 C CA . LYS A 1 178 ? -16.952 2.730 -9.879 1.00 83.50 178 LYS A CA 1
ATOM 1418 C C . LYS A 1 178 ? -18.117 2.188 -10.721 1.00 83.50 178 LYS A C 1
ATOM 1420 O O . LYS A 1 178 ? -18.623 1.104 -10.441 1.00 83.50 178 LYS A O 1
ATOM 1425 N N . ASP A 1 179 ? -18.519 2.918 -11.760 1.00 86.94 179 ASP A N 1
ATOM 1426 C CA . ASP A 1 179 ? -19.640 2.571 -12.634 1.00 86.94 179 ASP A CA 1
ATOM 1427 C C . ASP A 1 179 ? -19.206 1.803 -13.886 1.00 86.94 179 ASP A C 1
ATOM 1429 O O . ASP A 1 179 ? -20.056 1.244 -14.580 1.00 86.94 179 ASP A O 1
ATOM 1433 N N . VAL A 1 180 ? -17.902 1.715 -14.170 1.00 88.75 180 VAL A N 1
ATOM 1434 C CA . VAL A 1 180 ? -17.375 0.975 -15.330 1.00 88.75 180 VAL A CA 1
ATOM 1435 C C . VAL A 1 180 ? -17.909 -0.460 -15.373 1.00 88.75 180 VAL A C 1
ATOM 1437 O O . VAL A 1 180 ? -18.416 -0.848 -16.429 1.00 88.75 180 VAL A O 1
ATOM 1440 N N . PRO A 1 181 ? -17.934 -1.227 -14.261 1.00 87.50 181 PRO A N 1
ATOM 1441 C CA . PRO A 1 181 ? -18.477 -2.583 -14.258 1.00 87.50 181 PRO A CA 1
ATOM 1442 C C . PRO A 1 181 ? -19.977 -2.673 -14.548 1.00 87.50 181 PRO A C 1
ATOM 1444 O O . PRO A 1 181 ? -20.463 -3.768 -14.791 1.00 87.50 181 PRO A O 1
ATOM 1447 N N . LYS A 1 182 ? -20.734 -1.568 -14.555 1.00 84.44 182 LYS A N 1
ATOM 1448 C CA . LYS A 1 182 ? -22.150 -1.582 -14.959 1.00 84.44 182 LYS A CA 1
ATOM 1449 C C . LYS A 1 182 ? -22.314 -1.668 -16.479 1.00 84.44 182 LYS A C 1
ATOM 1451 O O . LYS A 1 182 ? -23.326 -2.167 -16.952 1.00 84.44 182 LYS A O 1
ATOM 1456 N N . LYS A 1 183 ? -21.344 -1.180 -17.257 1.00 85.94 183 LYS A N 1
ATOM 1457 C CA . LYS A 1 183 ? -21.416 -1.145 -18.733 1.00 85.94 183 LYS A CA 1
ATOM 1458 C C . LYS A 1 183 ? -20.367 -2.025 -19.409 1.00 85.94 183 LYS A C 1
ATOM 1460 O O . LYS A 1 183 ? -20.600 -2.554 -20.497 1.00 85.94 183 LYS A O 1
ATOM 1465 N N . TYR A 1 184 ? -19.228 -2.214 -18.756 1.00 87.62 184 TYR A N 1
ATOM 1466 C CA . TYR A 1 184 ? -18.069 -2.887 -19.311 1.00 87.62 184 TYR A CA 1
ATOM 1467 C C . TYR A 1 184 ? -17.641 -4.051 -18.425 1.00 87.62 184 TYR A C 1
ATOM 1469 O O . TYR A 1 184 ? -17.625 -3.957 -17.201 1.00 87.62 184 TYR A O 1
ATOM 1477 N N . ARG A 1 185 ? -17.199 -5.134 -19.054 1.00 87.56 185 ARG A N 1
ATOM 1478 C CA . ARG A 1 185 ? -16.500 -6.232 -18.389 1.00 87.56 185 ARG A CA 1
ATOM 1479 C C . ARG A 1 185 ? -14.999 -6.105 -18.570 1.00 87.56 185 ARG A C 1
ATOM 1481 O O . ARG A 1 185 ? -14.521 -5.679 -19.624 1.00 87.56 185 ARG A O 1
ATOM 1488 N N . TRP A 1 186 ? -14.260 -6.526 -17.554 1.00 86.06 186 TRP A N 1
ATOM 1489 C CA . TRP A 1 186 ? -12.816 -6.665 -17.650 1.00 86.06 186 TRP A CA 1
ATOM 1490 C C . TRP A 1 186 ? -12.467 -7.909 -18.468 1.00 86.06 186 TRP A C 1
ATOM 1492 O O . TRP A 1 186 ? -12.862 -9.018 -18.111 1.00 86.06 186 TRP A O 1
ATOM 1502 N N . ASP A 1 187 ? -11.731 -7.734 -19.563 1.00 80.25 187 ASP A N 1
ATOM 1503 C CA . ASP A 1 187 ? -11.114 -8.837 -20.292 1.00 80.25 187 ASP A CA 1
ATOM 1504 C C . ASP A 1 187 ? -9.672 -8.988 -19.811 1.00 80.25 187 ASP A C 1
ATOM 1506 O O . ASP A 1 187 ? -8.795 -8.206 -20.184 1.00 80.25 187 ASP A O 1
ATOM 1510 N N . ASP A 1 188 ? -9.439 -10.004 -18.981 1.00 72.62 188 ASP A N 1
ATOM 1511 C CA . ASP A 1 188 ? -8.133 -10.220 -18.368 1.00 72.62 188 ASP A CA 1
ATOM 1512 C C . ASP A 1 188 ? -7.053 -10.657 -19.365 1.00 72.62 188 ASP A C 1
ATOM 1514 O O . ASP A 1 188 ? -5.878 -10.367 -19.150 1.00 72.62 188 ASP A O 1
ATOM 1518 N N . ARG A 1 189 ? -7.443 -11.264 -20.496 1.00 67.31 189 ARG A N 1
ATOM 1519 C CA . ARG A 1 189 ? -6.513 -11.660 -21.564 1.00 67.31 189 ARG A CA 1
ATOM 1520 C C . ARG A 1 189 ? -6.008 -10.446 -22.331 1.00 67.31 189 ARG A C 1
ATOM 1522 O O . ARG A 1 189 ? -4.837 -10.369 -22.662 1.00 67.31 189 ARG A O 1
ATOM 1529 N N . THR A 1 190 ? -6.892 -9.497 -22.632 1.00 68.81 190 THR A N 1
ATOM 1530 C CA . THR A 1 190 ? -6.516 -8.293 -23.400 1.00 68.81 190 THR A CA 1
ATOM 1531 C C . THR A 1 190 ? -6.183 -7.085 -22.526 1.00 68.81 190 THR A C 1
ATOM 1533 O O . THR A 1 190 ? -5.765 -6.060 -23.061 1.00 68.81 190 THR A O 1
ATOM 1536 N N . LYS A 1 191 ? -6.372 -7.195 -21.203 1.00 72.75 191 LYS A N 1
ATOM 1537 C CA . LYS A 1 191 ? -6.248 -6.115 -20.209 1.00 72.75 191 LYS A CA 1
ATOM 1538 C C . LYS A 1 191 ? -7.027 -4.856 -20.623 1.00 72.75 191 LYS A C 1
ATOM 1540 O O . LYS A 1 191 ? -6.517 -3.738 -20.571 1.00 72.75 191 LYS A O 1
ATOM 1545 N N . ARG A 1 192 ? -8.269 -5.046 -21.092 1.00 80.81 192 ARG A N 1
ATOM 1546 C CA . ARG A 1 192 ? -9.153 -3.978 -21.598 1.00 80.81 192 ARG A CA 1
ATOM 1547 C C . ARG A 1 192 ? -10.567 -4.114 -21.052 1.00 80.81 192 ARG A C 1
ATOM 1549 O O . ARG A 1 192 ? -11.075 -5.217 -20.858 1.00 80.81 192 ARG A O 1
ATOM 1556 N N . TRP A 1 193 ? -11.225 -2.973 -20.894 1.00 86.12 193 TRP A N 1
ATOM 1557 C CA . TRP A 1 193 ? -12.664 -2.903 -20.681 1.00 86.12 193 TRP A CA 1
ATOM 1558 C C . TRP A 1 193 ? -13.391 -3.140 -22.006 1.00 86.12 193 TRP A C 1
ATOM 1560 O O . TRP A 1 193 ? -13.099 -2.485 -23.007 1.00 86.12 193 TRP A O 1
ATOM 1570 N N . LYS A 1 194 ? -14.312 -4.104 -22.028 1.00 85.56 194 LYS A N 1
ATOM 1571 C CA . LYS A 1 194 ? -15.138 -4.433 -23.197 1.00 85.56 194 LYS A CA 1
ATOM 1572 C C . LYS A 1 194 ? -16.604 -4.255 -22.857 1.00 85.56 194 LYS A C 1
ATOM 1574 O O . LYS A 1 194 ? -17.030 -4.699 -21.796 1.00 85.56 194 LYS A O 1
ATOM 1579 N N . LEU A 1 195 ? -17.370 -3.651 -23.759 1.00 87.00 195 LEU A N 1
ATOM 1580 C CA . LEU A 1 195 ? -18.807 -3.469 -23.574 1.00 87.00 195 LEU A CA 1
ATOM 1581 C C . LEU A 1 195 ? -19.500 -4.831 -23.391 1.00 87.00 195 LEU A C 1
ATOM 1583 O O . LEU A 1 195 ? -19.148 -5.814 -24.060 1.00 87.00 195 LEU A O 1
ATOM 1587 N N . TYR A 1 196 ? -20.468 -4.906 -22.479 1.00 82.75 196 TYR A N 1
ATOM 1588 C CA . TYR A 1 196 ? -21.322 -6.086 -22.370 1.00 82.75 196 TYR A CA 1
ATOM 1589 C C . TYR A 1 196 ? -22.136 -6.279 -23.656 1.00 82.75 196 TYR A C 1
ATOM 1591 O O . TYR A 1 196 ? -22.778 -5.353 -24.136 1.00 82.75 196 TYR A O 1
ATOM 1599 N N . LYS A 1 197 ? -22.138 -7.504 -24.198 1.00 79.69 197 LYS A N 1
ATOM 1600 C CA . LYS A 1 197 ? -23.074 -7.903 -25.268 1.00 79.69 197 LYS A CA 1
ATOM 1601 C C . LYS A 1 197 ? -24.459 -8.257 -24.713 1.00 79.69 197 LYS A C 1
ATOM 1603 O O . LYS A 1 197 ? -25.463 -8.071 -25.383 1.00 79.69 197 LYS A O 1
ATOM 1608 N N . THR A 1 198 ? -24.483 -8.747 -23.476 1.00 73.38 198 THR A N 1
ATOM 1609 C CA . THR A 1 198 ? -25.674 -9.039 -22.677 1.00 73.38 198 THR A CA 1
ATOM 1610 C C . THR A 1 198 ? -25.374 -8.536 -21.273 1.00 73.38 198 THR A C 1
ATOM 1612 O O . THR A 1 198 ? -24.314 -8.860 -20.731 1.00 73.38 198 THR A O 1
ATOM 1615 N N . TYR A 1 199 ? -26.246 -7.692 -20.723 1.00 71.75 199 TYR A N 1
ATOM 1616 C CA . TYR A 1 199 ? -26.030 -7.092 -19.409 1.00 71.75 199 TYR A CA 1
ATOM 1617 C C . TYR A 1 199 ? -26.043 -8.158 -18.308 1.00 71.75 199 TYR A C 1
ATOM 1619 O O . TYR A 1 199 ? -26.912 -9.027 -18.282 1.00 71.75 199 TYR A O 1
ATOM 1627 N N . VAL A 1 200 ? -25.087 -8.055 -17.386 1.00 65.69 200 VAL A N 1
ATOM 1628 C CA . VAL A 1 200 ? -25.046 -8.815 -16.136 1.00 65.69 200 VAL A CA 1
ATOM 1629 C C . VAL A 1 200 ? -24.941 -7.793 -15.013 1.00 65.69 200 VAL A C 1
ATOM 1631 O O . VAL A 1 200 ? -24.105 -6.892 -15.083 1.00 65.69 200 VAL A O 1
ATOM 1634 N N . ALA A 1 201 ? -25.786 -7.914 -13.989 1.00 65.94 201 ALA A N 1
ATOM 1635 C CA . ALA A 1 201 ? -25.725 -7.029 -12.836 1.00 65.94 201 ALA A CA 1
ATOM 1636 C C . ALA A 1 201 ? -24.389 -7.223 -12.100 1.00 65.94 201 ALA A C 1
ATOM 1638 O O . ALA A 1 201 ? -24.179 -8.226 -11.421 1.00 65.94 201 ALA A O 1
ATOM 1639 N N . SER A 1 202 ? -23.477 -6.261 -12.245 1.00 62.56 202 SER A N 1
ATOM 1640 C CA . SER A 1 202 ? -22.202 -6.229 -11.530 1.00 62.56 202 SER A CA 1
ATOM 1641 C C . SER A 1 202 ? -22.000 -4.898 -10.817 1.00 62.56 202 SER A C 1
ATOM 1643 O O . SER A 1 202 ? -22.076 -3.827 -11.421 1.00 62.56 202 SER A O 1
ATOM 1645 N N . LEU A 1 203 ? -21.716 -4.977 -9.515 1.00 62.53 203 LEU A N 1
ATOM 1646 C CA . LEU A 1 203 ? -21.331 -3.836 -8.691 1.00 62.53 203 LEU A CA 1
ATOM 1647 C C . LEU A 1 203 ? -19.814 -3.650 -8.766 1.00 62.53 203 LEU A C 1
ATOM 1649 O O . LEU A 1 203 ? -19.048 -4.581 -8.516 1.00 62.53 203 LEU A O 1
ATOM 1653 N N . GLY A 1 204 ? -19.373 -2.443 -9.116 1.00 62.53 204 GLY A N 1
ATOM 1654 C CA . GLY A 1 204 ? -17.961 -2.093 -9.067 1.00 62.53 204 GLY A CA 1
ATOM 1655 C C . GLY A 1 204 ? -17.516 -1.848 -7.632 1.00 62.53 204 GLY A C 1
ATOM 1656 O O . GLY A 1 204 ? -17.998 -0.925 -6.983 1.00 62.53 204 GLY A O 1
ATOM 1657 N N . GLN A 1 205 ? -16.581 -2.660 -7.140 1.00 60.75 205 GLN A N 1
ATOM 1658 C CA . GLN A 1 205 ? -15.926 -2.423 -5.857 1.00 60.75 205 GLN A CA 1
ATOM 1659 C C . GLN A 1 205 ? -14.581 -1.734 -6.076 1.00 60.75 205 GLN A C 1
ATOM 1661 O O . GLN A 1 205 ? -13.707 -2.238 -6.784 1.00 60.75 205 GLN A O 1
ATOM 1666 N N . LEU A 1 206 ? -14.417 -0.576 -5.444 1.00 69.31 206 LEU A N 1
ATOM 1667 C CA . LEU A 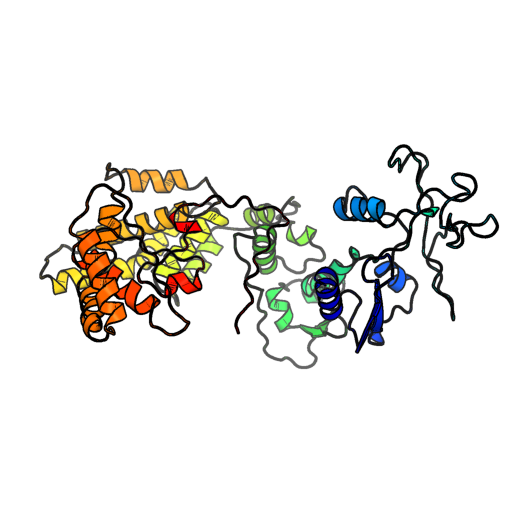1 206 ? -13.117 0.060 -5.284 1.00 69.31 206 LEU A CA 1
ATOM 1668 C C . LEU A 1 206 ? -12.387 -0.591 -4.114 1.00 69.31 206 LEU A C 1
ATOM 1670 O O . LEU A 1 206 ? -12.965 -0.739 -3.037 1.00 69.31 206 LEU A O 1
ATOM 1674 N N . VAL A 1 207 ? -11.112 -0.925 -4.320 1.00 65.75 207 VAL A N 1
ATOM 1675 C CA . VAL A 1 207 ? -10.238 -1.461 -3.268 1.00 65.75 207 VAL A CA 1
ATOM 1676 C C . VAL A 1 207 ? -10.279 -0.526 -2.059 1.00 65.75 207 VAL A C 1
ATOM 1678 O O . VAL A 1 207 ? -10.248 0.696 -2.216 1.00 65.75 207 VAL A O 1
ATOM 1681 N N . HIS A 1 208 ? -10.402 -1.085 -0.857 1.00 60.72 208 HIS A N 1
ATOM 1682 C CA . HIS A 1 208 ? -10.303 -0.305 0.370 1.00 60.72 208 HIS A CA 1
ATOM 1683 C C . HIS A 1 208 ? -8.877 0.237 0.508 1.00 60.72 208 HIS A C 1
ATOM 1685 O O . HIS A 1 208 ? -7.915 -0.524 0.428 1.00 60.72 208 HIS A O 1
ATOM 1691 N N . VAL A 1 209 ? -8.744 1.541 0.732 1.00 60.47 209 VAL A N 1
ATOM 1692 C CA . VAL A 1 209 ? -7.452 2.195 0.948 1.00 60.47 209 VAL A CA 1
ATOM 1693 C C . VAL A 1 209 ? -7.503 2.910 2.289 1.00 60.47 209 VAL A C 1
ATOM 1695 O O . VAL A 1 209 ? -8.481 3.594 2.584 1.00 60.47 209 VAL A O 1
ATOM 1698 N N . SER A 1 210 ? -6.468 2.711 3.104 1.00 54.88 210 SER A N 1
ATOM 1699 C CA . SER A 1 210 ? -6.337 3.377 4.400 1.00 54.88 210 SER A CA 1
ATOM 1700 C C . SER A 1 210 ? -6.026 4.865 4.203 1.00 54.88 210 SER A C 1
ATOM 1702 O O . SER A 1 210 ? -5.166 5.175 3.381 1.00 54.88 210 SER A O 1
ATOM 1704 N N . PRO A 1 211 ? -6.618 5.779 4.991 1.00 57.44 211 PRO A N 1
ATOM 1705 C CA . PRO A 1 211 ? -6.217 7.190 5.017 1.00 57.44 211 PRO A CA 1
ATOM 1706 C C . PRO A 1 211 ? -4.737 7.429 5.382 1.00 57.44 211 PRO A C 1
ATOM 1708 O O . PRO A 1 211 ? -4.210 8.514 5.149 1.00 57.44 211 PRO A O 1
ATOM 1711 N N . GLN A 1 212 ? -4.055 6.420 5.940 1.00 56.66 212 GLN A N 1
ATOM 1712 C CA . GLN A 1 212 ? -2.610 6.448 6.205 1.00 56.66 212 GLN A CA 1
ATOM 1713 C C . GLN A 1 212 ? -1.750 6.311 4.932 1.00 56.66 212 GLN A C 1
ATOM 1715 O O . GLN A 1 212 ? -0.567 6.631 4.977 1.00 56.66 212 GLN A O 1
ATOM 1720 N N . ASP A 1 213 ? -2.325 5.869 3.806 1.00 58.22 213 ASP A N 1
ATOM 1721 C CA . ASP A 1 213 ? -1.715 5.912 2.466 1.00 58.22 213 ASP A CA 1
ATOM 1722 C C . ASP A 1 213 ? -2.381 7.058 1.677 1.00 58.22 213 ASP A C 1
ATOM 1724 O O . ASP A 1 213 ? -3.325 6.820 0.914 1.00 58.22 213 ASP A O 1
ATOM 1728 N N . PRO A 1 214 ? -1.976 8.322 1.918 1.00 64.19 214 PRO A N 1
ATOM 1729 C CA . PRO A 1 214 ? -2.719 9.490 1.457 1.00 64.19 214 PRO A CA 1
ATOM 1730 C C . PRO A 1 214 ? -2.834 9.536 -0.066 1.00 64.19 214 PRO A C 1
ATOM 1732 O O . PRO A 1 214 ? -3.929 9.734 -0.583 1.00 64.19 214 PRO A O 1
ATOM 1735 N N . GLU A 1 215 ? -1.749 9.272 -0.794 1.00 76.31 215 GLU A N 1
ATOM 1736 C CA . GLU A 1 215 ? -1.737 9.294 -2.261 1.00 76.31 215 GLU A CA 1
ATOM 1737 C C . GLU A 1 215 ? -2.814 8.379 -2.857 1.00 76.31 215 GLU A C 1
ATOM 1739 O O . GLU A 1 215 ? -3.651 8.811 -3.657 1.00 76.31 215 GLU A O 1
ATOM 1744 N N . ARG A 1 216 ? -2.865 7.115 -2.420 1.00 72.31 216 ARG A N 1
ATOM 1745 C CA . ARG A 1 216 ? -3.873 6.171 -2.920 1.00 72.31 216 ARG A CA 1
ATOM 1746 C C . ARG A 1 216 ? -5.263 6.456 -2.367 1.00 72.31 216 ARG A C 1
ATOM 1748 O O . ARG A 1 216 ? -6.251 6.169 -3.049 1.00 72.31 216 ARG A O 1
ATOM 1755 N N . PHE A 1 217 ? -5.356 6.983 -1.147 1.00 72.62 217 PHE A N 1
ATOM 1756 C CA . PHE A 1 217 ? -6.627 7.310 -0.514 1.00 72.62 217 PHE A CA 1
ATOM 1757 C C . PHE A 1 217 ? -7.346 8.411 -1.292 1.00 72.62 217 PHE A C 1
ATOM 1759 O O . PHE A 1 217 ? -8.471 8.191 -1.740 1.00 72.62 217 PHE A O 1
ATOM 1766 N N . TYR A 1 218 ? -6.691 9.547 -1.544 1.00 78.19 218 TYR A N 1
ATOM 1767 C CA . TYR A 1 218 ? -7.315 10.656 -2.273 1.00 78.19 218 TYR A CA 1
ATOM 1768 C C . TYR A 1 218 ? -7.534 10.335 -3.746 1.00 78.19 218 TYR A C 1
ATOM 1770 O O . TYR A 1 218 ? -8.584 10.687 -4.282 1.00 78.19 218 TYR A O 1
ATOM 1778 N N . LEU A 1 219 ? -6.640 9.569 -4.384 1.00 86.25 219 LEU A N 1
ATOM 1779 C CA . LEU A 1 219 ? -6.900 9.031 -5.721 1.00 86.25 219 LEU A CA 1
ATOM 1780 C C . LEU A 1 219 ? -8.197 8.208 -5.741 1.00 86.25 219 LEU A C 1
ATOM 1782 O O . LEU A 1 219 ? -9.053 8.423 -6.599 1.00 86.25 219 LEU A O 1
ATOM 1786 N N . ARG A 1 220 ? -8.380 7.288 -4.783 1.00 83.44 220 ARG A N 1
ATOM 1787 C CA . ARG A 1 220 ? -9.608 6.487 -4.669 1.00 83.44 220 ARG A CA 1
ATOM 1788 C C . ARG A 1 220 ? -10.841 7.369 -4.523 1.00 83.44 220 ARG A C 1
ATOM 1790 O O . ARG A 1 220 ? -11.855 7.054 -5.143 1.00 83.44 220 ARG A O 1
ATOM 1797 N N . ILE A 1 221 ? -10.780 8.435 -3.722 1.00 78.88 221 ILE A N 1
ATOM 1798 C CA . ILE A 1 221 ? -11.944 9.310 -3.584 1.00 78.88 221 ILE A CA 1
ATOM 1799 C C . ILE A 1 221 ? -12.194 10.112 -4.862 1.00 78.88 221 ILE A C 1
ATOM 1801 O O . ILE A 1 221 ? -13.331 10.164 -5.324 1.00 78.88 221 ILE A O 1
ATOM 1805 N N . LEU A 1 222 ? -11.169 10.680 -5.495 1.00 86.69 222 LEU A N 1
ATOM 1806 C CA . LEU A 1 222 ? -11.339 11.428 -6.745 1.00 86.69 222 LEU A CA 1
ATOM 1807 C C . LEU A 1 222 ? -11.924 10.553 -7.864 1.00 86.69 222 LEU A C 1
ATOM 1809 O O . LEU A 1 222 ? -12.765 11.017 -8.630 1.00 86.69 222 LEU A O 1
ATOM 1813 N N . LEU A 1 223 ? -11.591 9.260 -7.908 1.00 88.75 223 LEU A N 1
ATOM 1814 C CA . LEU A 1 223 ? -12.192 8.292 -8.838 1.00 88.75 223 LEU A CA 1
ATOM 1815 C C . LEU A 1 223 ? -13.703 8.078 -8.647 1.00 88.75 223 LEU A C 1
ATOM 1817 O O . LEU A 1 223 ? -14.373 7.587 -9.561 1.00 88.75 223 LEU A O 1
ATOM 1821 N N . CYS A 1 224 ? -14.249 8.437 -7.483 1.00 82.75 224 CYS A N 1
ATOM 1822 C CA . CYS A 1 224 ? -15.689 8.434 -7.231 1.00 82.75 224 CYS A CA 1
ATOM 1823 C C . CYS A 1 224 ? -16.408 9.675 -7.775 1.00 82.75 224 CYS A C 1
ATOM 1825 O O . CYS A 1 224 ? -17.634 9.637 -7.831 1.00 82.75 224 CYS A O 1
ATOM 1827 N N . HIS A 1 225 ? -15.682 10.724 -8.176 1.00 81.50 225 HIS A N 1
ATOM 1828 C CA . HIS A 1 225 ? -16.250 12.032 -8.536 1.00 81.50 225 HIS A CA 1
ATOM 1829 C C . HIS A 1 225 ? -15.861 12.491 -9.949 1.00 81.50 225 HIS A C 1
ATOM 1831 O O . HIS A 1 225 ? -16.628 13.185 -10.615 1.00 81.50 225 HIS A O 1
ATOM 1837 N N . ARG A 1 226 ? -14.688 12.080 -10.447 1.00 87.12 226 ARG A N 1
ATOM 1838 C CA . ARG A 1 226 ? -14.168 12.477 -11.761 1.00 87.12 226 ARG A CA 1
ATOM 1839 C C . ARG A 1 226 ? -14.717 11.578 -12.861 1.00 87.12 226 ARG A C 1
ATOM 1841 O O . ARG A 1 226 ? -14.438 10.377 -12.904 1.00 87.12 226 ARG A O 1
ATOM 1848 N N . ARG A 1 227 ? -15.505 12.177 -13.753 1.00 90.56 227 ARG A N 1
ATOM 1849 C CA . ARG A 1 227 ? -16.096 11.500 -14.909 1.00 90.56 227 ARG A CA 1
ATOM 1850 C C . ARG A 1 227 ? -15.134 11.522 -16.087 1.00 90.56 227 ARG A C 1
ATOM 1852 O O . ARG A 1 227 ? -14.468 12.522 -16.330 1.00 90.56 227 ARG A O 1
ATOM 1859 N N . SER A 1 228 ? -15.075 10.404 -16.802 1.00 91.12 228 SER A N 1
ATOM 1860 C CA . SER A 1 228 ? -14.340 10.268 -18.061 1.00 91.12 228 SER A CA 1
ATOM 1861 C C . SER A 1 228 ? -12.873 10.776 -18.091 1.00 91.12 228 SER A C 1
ATOM 1863 O O . SER A 1 228 ? -12.476 11.357 -19.107 1.00 91.12 228 SER A O 1
ATOM 1865 N N . PRO A 1 229 ? -12.030 10.573 -17.050 1.00 92.38 229 PRO A N 1
ATOM 1866 C CA . PRO A 1 229 ? -10.632 11.014 -17.093 1.00 92.38 229 PRO A CA 1
ATOM 1867 C C . PRO A 1 229 ? -9.836 10.231 -18.148 1.00 92.38 229 PRO A C 1
ATOM 1869 O O . PRO A 1 229 ? -10.020 9.018 -18.286 1.00 92.38 229 PRO A O 1
ATOM 1872 N N . LYS A 1 230 ? -8.937 10.905 -18.870 1.00 84.56 230 LYS A N 1
ATOM 1873 C CA . LYS A 1 230 ? -8.057 10.344 -19.914 1.00 84.56 230 LYS A CA 1
ATOM 1874 C C . LYS A 1 230 ? -6.611 10.199 -19.436 1.00 84.56 230 LYS A C 1
ATOM 1876 O O . LYS A 1 230 ? -5.846 9.441 -20.029 1.00 84.56 230 LYS A O 1
ATOM 1881 N N . LEU A 1 231 ? -6.237 10.892 -18.366 1.00 83.88 231 LEU A N 1
ATOM 1882 C CA . LEU A 1 231 ? -4.955 10.749 -17.682 1.00 83.88 231 LEU A CA 1
ATOM 1883 C C . LEU A 1 231 ? -5.067 11.105 -16.190 1.00 83.88 231 LEU A C 1
ATOM 1885 O O . LEU A 1 231 ? -6.092 11.590 -15.718 1.00 83.88 231 LEU A O 1
ATOM 1889 N N . PHE A 1 232 ? -4.000 10.852 -15.426 1.00 84.00 232 PHE A N 1
ATOM 1890 C CA . PHE A 1 232 ? -3.946 11.178 -13.994 1.00 84.00 232 PHE A CA 1
ATOM 1891 C C . PHE A 1 232 ? -4.033 12.683 -13.708 1.00 84.00 232 PHE A C 1
ATOM 1893 O O . PHE A 1 232 ? -4.481 13.073 -12.633 1.00 84.00 232 PHE A O 1
ATOM 1900 N N . GLU A 1 233 ? -3.61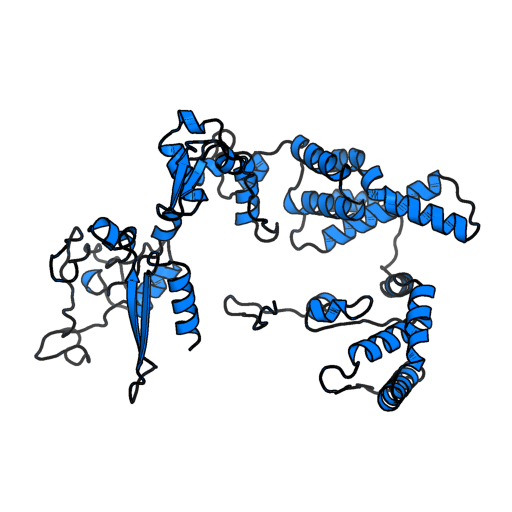0 13.526 -14.649 1.00 87.62 233 GLU A N 1
ATOM 1901 C CA . GLU A 1 233 ? -3.749 14.978 -14.531 1.00 87.62 233 GLU A CA 1
ATOM 1902 C C . GLU A 1 233 ? -5.220 15.390 -14.496 1.00 87.62 233 GLU A C 1
ATOM 1904 O O . GLU A 1 233 ? -5.602 16.096 -13.573 1.00 87.62 233 GLU A O 1
ATOM 1909 N N . ASP A 1 234 ? -6.061 14.814 -15.364 1.00 87.69 234 ASP A N 1
ATOM 1910 C CA . ASP A 1 234 ? -7.510 15.070 -15.383 1.00 87.69 234 ASP A CA 1
ATOM 1911 C C . ASP A 1 234 ? -8.193 14.727 -14.051 1.00 87.69 234 ASP A C 1
ATOM 1913 O O . ASP A 1 234 ? -9.208 15.316 -13.686 1.00 87.69 234 ASP A O 1
ATOM 1917 N N . ILE A 1 235 ? -7.650 13.759 -13.303 1.00 90.75 235 ILE A N 1
ATOM 1918 C CA . ILE A 1 235 ? -8.149 13.428 -11.962 1.00 90.75 235 ILE A CA 1
ATOM 1919 C C . ILE A 1 235 ? -7.835 14.555 -10.969 1.00 90.75 235 ILE A C 1
ATOM 1921 O O . ILE A 1 235 ? -8.663 14.856 -10.103 1.00 90.75 235 ILE A O 1
ATOM 1925 N N . ARG A 1 236 ? -6.649 15.162 -11.093 1.00 90.50 236 ARG A N 1
ATOM 1926 C CA . ARG A 1 236 ? -6.175 16.270 -10.254 1.00 90.50 236 ARG A CA 1
ATOM 1927 C C . ARG A 1 236 ? -6.678 17.636 -10.718 1.00 90.50 236 ARG A C 1
ATOM 1929 O O . ARG A 1 236 ? -6.462 18.611 -10.008 1.00 90.50 236 ARG A O 1
ATOM 1936 N N . THR A 1 237 ? -7.331 17.728 -11.872 1.00 88.94 237 THR A N 1
ATOM 1937 C CA . THR A 1 237 ? -7.911 18.981 -12.354 1.00 88.94 237 THR A CA 1
ATOM 1938 C C . THR A 1 237 ? -9.234 19.270 -11.652 1.00 88.94 237 THR A C 1
ATOM 1940 O O . THR A 1 237 ? -10.190 18.496 -11.748 1.00 88.94 237 THR A O 1
ATOM 1943 N N . VAL A 1 238 ? -9.315 20.411 -10.970 1.00 83.06 238 VAL A N 1
ATOM 1944 C CA . VAL A 1 238 ? -10.524 20.884 -10.285 1.00 83.06 238 VAL A CA 1
ATOM 1945 C C . VAL A 1 238 ? -10.809 22.310 -10.717 1.00 83.06 238 VAL A C 1
ATOM 1947 O O . VAL A 1 238 ? -9.920 23.152 -10.683 1.00 83.06 238 VAL A O 1
ATOM 1950 N N . ASN A 1 239 ? -12.033 22.587 -11.176 1.00 82.56 239 ASN A N 1
ATOM 1951 C CA . ASN A 1 239 ? -12.435 23.914 -11.666 1.00 82.56 239 ASN A CA 1
ATOM 1952 C C . ASN A 1 239 ? -11.462 24.512 -12.711 1.00 82.56 239 ASN A C 1
ATOM 1954 O O . ASN A 1 239 ? -11.244 25.718 -12.754 1.00 82.56 239 ASN A O 1
ATOM 1958 N N . GLY A 1 240 ? -10.857 23.658 -13.547 1.00 83.69 240 GLY A N 1
ATOM 1959 C CA . GLY A 1 240 ? -9.883 24.056 -14.572 1.00 83.69 240 GLY A CA 1
ATOM 1960 C C . GLY A 1 240 ? -8.441 24.237 -14.081 1.00 83.69 240 GLY A C 1
ATOM 1961 O O . GLY A 1 240 ? -7.568 24.506 -14.901 1.00 83.69 240 GLY A O 1
ATOM 1962 N N . VAL A 1 241 ? -8.163 24.052 -12.787 1.00 86.62 241 VAL A N 1
ATOM 1963 C CA . VAL A 1 241 ? -6.818 24.153 -12.198 1.00 86.62 241 VAL A CA 1
ATOM 1964 C C . VAL A 1 241 ? -6.254 22.761 -11.938 1.00 86.62 241 VAL A C 1
ATOM 1966 O O . VAL A 1 241 ? -6.915 21.919 -11.336 1.00 86.62 241 VAL A O 1
ATOM 1969 N N . VAL A 1 242 ? -5.028 22.506 -12.393 1.00 89.44 242 VAL A N 1
ATOM 1970 C CA . VAL A 1 242 ? -4.303 21.257 -12.120 1.00 89.44 242 VAL A CA 1
ATOM 1971 C C . VAL A 1 242 ? -3.583 21.384 -10.782 1.00 89.44 242 VAL A C 1
ATOM 1973 O O . VAL A 1 242 ? -2.744 22.265 -10.613 1.00 89.44 242 VAL A O 1
ATOM 1976 N N . HIS A 1 243 ? -3.894 20.497 -9.841 1.00 83.56 243 HIS A N 1
ATOM 1977 C CA . HIS A 1 243 ? -3.242 20.472 -8.533 1.00 83.56 243 HIS A CA 1
ATOM 1978 C C . HIS A 1 243 ? -2.001 19.567 -8.520 1.00 83.56 243 HIS A C 1
ATOM 1980 O O . HIS A 1 243 ? -1.913 18.584 -9.264 1.00 83.56 243 HIS A O 1
ATOM 1986 N N . GLU A 1 244 ? -1.046 19.878 -7.640 1.00 82.69 244 GLU A N 1
ATOM 1987 C CA . GLU A 1 244 ? 0.217 19.143 -7.508 1.00 82.69 244 GLU A CA 1
ATOM 1988 C C . GLU A 1 244 ? 0.003 17.719 -6.975 1.00 82.69 244 GLU A C 1
ATOM 1990 O O . GLU A 1 244 ? 0.570 16.766 -7.511 1.00 82.69 244 GLU A O 1
ATOM 1995 N N . THR A 1 245 ? -0.888 17.535 -6.000 1.00 81.38 245 THR A N 1
ATOM 1996 C CA . THR A 1 245 ? -1.169 16.225 -5.392 1.00 81.38 245 THR A CA 1
ATOM 1997 C C . THR A 1 245 ? -2.645 15.830 -5.519 1.00 81.38 245 THR A C 1
ATOM 1999 O O . THR A 1 245 ? -3.523 16.673 -5.725 1.00 81.38 245 THR A O 1
ATOM 2002 N N . PHE A 1 246 ? -2.956 14.532 -5.385 1.00 82.31 246 PHE A N 1
ATOM 2003 C CA . PHE A 1 246 ? -4.355 14.079 -5.302 1.00 82.31 246 PHE A CA 1
ATOM 2004 C C . PHE A 1 246 ? -5.050 14.591 -4.037 1.00 82.31 246 PHE A C 1
ATOM 2006 O O . PHE A 1 246 ? -6.260 14.790 -4.047 1.00 82.31 246 PHE A O 1
ATOM 2013 N N . HIS A 1 247 ? -4.294 14.813 -2.961 1.00 79.44 247 HIS A N 1
ATOM 2014 C CA . HIS A 1 247 ? -4.803 15.415 -1.734 1.00 79.44 247 HIS A CA 1
ATOM 2015 C C . HIS A 1 247 ? -5.368 16.814 -1.997 1.00 79.44 247 HIS A C 1
ATOM 2017 O O . HIS A 1 247 ? -6.531 17.071 -1.699 1.00 79.44 247 HIS A O 1
ATOM 2023 N N . ASP A 1 248 ? -4.587 17.685 -2.634 1.00 78.81 248 ASP A N 1
ATOM 2024 C CA . ASP A 1 248 ? -4.988 19.080 -2.852 1.00 78.81 248 ASP A CA 1
ATOM 2025 C C . ASP A 1 248 ? -6.156 19.186 -3.836 1.00 78.81 248 ASP A C 1
ATOM 2027 O O . ASP A 1 248 ? -7.068 19.990 -3.646 1.00 78.81 248 ASP A O 1
ATOM 2031 N N . ALA A 1 249 ? -6.179 18.314 -4.849 1.00 83.88 249 ALA A N 1
ATOM 2032 C CA . ALA A 1 249 ? -7.324 18.183 -5.742 1.00 83.88 249 ALA A CA 1
ATOM 2033 C C . ALA A 1 249 ? -8.587 17.690 -5.015 1.00 83.88 249 ALA A C 1
ATOM 2035 O O . ALA A 1 249 ? -9.694 18.101 -5.350 1.00 83.88 249 ALA A O 1
ATOM 2036 N N . ALA A 1 250 ? -8.461 16.780 -4.046 1.00 78.00 250 ALA A N 1
ATOM 2037 C CA . ALA A 1 250 ? -9.613 16.304 -3.284 1.00 78.00 250 ALA A CA 1
ATOM 2038 C C . ALA A 1 250 ? -10.181 17.412 -2.388 1.00 78.00 250 ALA A C 1
ATOM 2040 O O . ALA A 1 250 ? -11.393 17.616 -2.391 1.00 78.00 250 ALA A O 1
ATOM 2041 N N . LEU A 1 251 ? -9.312 18.172 -1.712 1.00 71.44 251 LEU A N 1
ATOM 2042 C CA . LEU A 1 251 ? -9.714 19.316 -0.889 1.00 71.44 251 LEU A CA 1
ATOM 2043 C C . LEU A 1 251 ? -10.438 20.396 -1.702 1.00 71.44 251 LEU A C 1
ATOM 2045 O O . LEU A 1 251 ? -11.460 20.903 -1.263 1.00 71.44 251 LEU A O 1
ATOM 2049 N N . GLY A 1 252 ? -9.971 20.706 -2.914 1.00 66.88 252 GLY A N 1
ATOM 2050 C CA . GLY A 1 252 ? -10.623 21.702 -3.774 1.00 66.88 252 GLY A CA 1
ATOM 2051 C C . GLY A 1 252 ? -11.955 21.256 -4.397 1.00 66.88 252 GLY A C 1
ATOM 2052 O O . GLY A 1 252 ? -12.597 22.051 -5.082 1.00 66.88 252 GLY A O 1
ATOM 2053 N N . CYS A 1 253 ? -12.348 19.985 -4.242 1.00 65.88 253 CYS A N 1
ATOM 2054 C CA . CYS A 1 253 ? -13.499 19.389 -4.926 1.00 65.88 253 CYS A CA 1
ATOM 2055 C C . CYS A 1 253 ? -14.746 19.231 -4.046 1.00 65.88 253 CYS A C 1
ATOM 2057 O O . CYS A 1 253 ? -15.829 19.014 -4.595 1.00 65.88 253 CYS A O 1
ATOM 2059 N N . TRP A 1 254 ? -14.611 19.240 -2.722 1.00 64.25 254 TRP A N 1
ATOM 2060 C CA . TRP A 1 254 ? -15.703 18.860 -1.828 1.00 64.25 254 TRP A CA 1
ATOM 2061 C C . TRP A 1 254 ? -16.459 20.067 -1.285 1.00 64.25 254 TRP A C 1
ATOM 2063 O O . TRP A 1 254 ? -15.870 21.076 -0.924 1.00 64.25 254 TRP A O 1
ATOM 2073 N N . ASP A 1 255 ? -17.780 19.918 -1.236 1.00 59.31 255 ASP A N 1
ATOM 2074 C CA . ASP A 1 255 ? -18.701 20.760 -0.476 1.00 59.31 255 ASP A CA 1
ATOM 2075 C C . ASP A 1 255 ? -19.138 19.952 0.759 1.00 59.31 255 ASP A C 1
ATOM 2077 O O . ASP A 1 255 ? -19.201 18.717 0.706 1.00 59.31 255 ASP A O 1
ATOM 2081 N N . ASP A 1 256 ? -19.467 20.612 1.867 1.00 60.06 256 ASP A N 1
ATOM 2082 C CA . ASP A 1 256 ? -19.762 19.956 3.150 1.00 60.06 256 ASP A CA 1
ATOM 2083 C C . ASP A 1 256 ? -20.974 19.007 3.107 1.00 60.06 256 ASP A C 1
ATOM 2085 O O . ASP A 1 256 ? -21.137 18.148 3.980 1.00 60.06 256 ASP A O 1
ATOM 2089 N N . ARG A 1 257 ? -21.782 19.098 2.045 1.00 65.75 257 ARG A N 1
ATOM 2090 C CA . ARG A 1 257 ? -22.886 18.179 1.732 1.00 65.75 257 ARG A CA 1
ATOM 2091 C C . ARG A 1 257 ? -22.452 16.713 1.630 1.00 65.75 257 ARG A C 1
ATOM 2093 O O . ARG A 1 257 ? -23.181 15.834 2.081 1.00 65.75 257 ARG A O 1
ATOM 2100 N N . GLU A 1 258 ? -21.256 16.430 1.117 1.00 70.31 258 GLU A N 1
ATOM 2101 C CA . GLU A 1 258 ? -20.765 15.051 0.943 1.00 70.31 258 GLU A CA 1
ATOM 2102 C C . GLU A 1 258 ? -20.522 14.345 2.292 1.00 70.31 258 GLU A C 1
ATOM 2104 O O . GLU A 1 258 ? -20.779 13.147 2.457 1.00 70.31 258 GLU A O 1
ATOM 2109 N N . TRP A 1 259 ? -20.068 15.090 3.304 1.00 73.56 259 TRP A N 1
ATOM 2110 C CA . TRP A 1 259 ? -19.867 14.561 4.658 1.00 73.56 259 TRP A CA 1
ATOM 2111 C C . TRP A 1 259 ? -21.168 14.273 5.365 1.00 73.56 259 TRP A C 1
ATOM 2113 O O . TRP A 1 259 ? -21.298 13.274 6.078 1.00 73.56 259 TRP A O 1
ATOM 2123 N N . GLU A 1 260 ? -22.124 15.159 5.145 1.00 77.38 260 GLU A N 1
ATOM 2124 C CA . GLU A 1 260 ? -23.454 15.056 5.691 1.00 77.38 260 GLU A CA 1
ATOM 2125 C C . GLU A 1 260 ? -24.185 13.833 5.133 1.00 77.38 260 GLU A C 1
ATOM 2127 O O . GLU A 1 260 ? -24.716 13.039 5.910 1.00 77.38 260 GLU A O 1
ATOM 2132 N N . GLU A 1 261 ? -24.139 13.612 3.818 1.00 74.69 261 GLU A N 1
ATOM 2133 C CA . GLU A 1 261 ? -24.697 12.416 3.178 1.00 74.69 261 GLU A CA 1
ATOM 2134 C C . GLU A 1 261 ? -23.992 11.135 3.649 1.00 74.69 261 GLU A C 1
ATOM 2136 O O . GLU A 1 261 ? -24.653 10.163 4.020 1.00 74.69 261 GLU A O 1
ATOM 2141 N N . CYS A 1 262 ? -22.657 11.141 3.736 1.00 75.62 262 CYS A N 1
ATOM 2142 C CA . CYS A 1 262 ? -21.863 9.996 4.198 1.00 75.62 262 CYS A CA 1
ATOM 2143 C C . CYS A 1 262 ? -22.187 9.573 5.642 1.00 75.62 262 CYS A C 1
ATOM 2145 O O . CYS A 1 262 ? -22.204 8.374 5.966 1.00 75.62 262 CYS A O 1
ATOM 2147 N N . LEU A 1 263 ? -22.403 10.545 6.532 1.00 76.56 263 LEU A N 1
ATOM 2148 C CA . LEU A 1 263 ? -22.791 10.295 7.920 1.00 76.56 263 LEU A CA 1
ATOM 2149 C C . LEU A 1 263 ? -24.270 9.917 8.024 1.00 76.56 263 LEU A C 1
ATOM 2151 O O . LEU A 1 263 ? -24.581 8.965 8.736 1.00 76.56 263 LEU A O 1
ATOM 2155 N N . ALA A 1 264 ? -25.159 10.569 7.271 1.00 82.50 264 ALA A N 1
ATOM 2156 C CA . ALA A 1 264 ? -26.580 10.227 7.228 1.00 82.50 264 ALA A CA 1
ATOM 2157 C C . ALA A 1 264 ? -26.812 8.791 6.737 1.00 82.50 264 ALA A C 1
ATOM 2159 O O . ALA A 1 264 ? -27.586 8.049 7.341 1.00 82.50 264 ALA A O 1
ATOM 2160 N N . GLU A 1 265 ? -26.091 8.359 5.700 1.00 75.19 265 GLU A N 1
ATOM 2161 C CA . GLU A 1 265 ? -26.123 6.972 5.234 1.00 75.19 265 GLU A CA 1
ATOM 2162 C C . GLU A 1 265 ? -25.643 6.027 6.344 1.00 75.19 265 GLU A C 1
ATOM 2164 O O . GLU A 1 265 ? -26.297 5.028 6.640 1.00 75.19 265 GLU A O 1
ATOM 2169 N N . ALA A 1 266 ? -24.534 6.365 7.014 1.00 71.00 266 ALA A N 1
ATOM 2170 C CA . ALA A 1 266 ? -23.957 5.543 8.074 1.00 71.00 266 ALA A CA 1
ATOM 2171 C C . ALA A 1 266 ? -24.915 5.324 9.249 1.00 71.00 266 ALA A C 1
ATOM 2173 O O . ALA A 1 266 ? -24.940 4.223 9.799 1.00 71.00 266 ALA A O 1
ATOM 2174 N N . VAL A 1 267 ? -25.687 6.346 9.630 1.00 83.19 267 VAL A N 1
ATOM 2175 C CA . VAL A 1 267 ? -26.660 6.269 10.733 1.00 83.19 267 VAL A CA 1
ATOM 2176 C C . VAL A 1 267 ? -27.675 5.149 10.499 1.00 83.19 267 VAL A C 1
ATOM 2178 O O . VAL A 1 267 ? -28.068 4.476 11.445 1.00 83.19 267 VAL A O 1
ATOM 2181 N N . SER A 1 268 ? -28.041 4.872 9.244 1.00 77.06 268 SER A N 1
ATOM 2182 C CA . SER A 1 268 ? -29.036 3.837 8.932 1.00 77.06 268 SER A CA 1
ATOM 2183 C C . SER A 1 268 ? -28.578 2.396 9.207 1.00 77.06 268 SER A C 1
ATOM 2185 O O . SER A 1 268 ? -29.423 1.508 9.305 1.00 77.06 268 SER A O 1
ATOM 2187 N N . PHE A 1 269 ? -27.268 2.137 9.339 1.00 67.88 269 PHE A N 1
ATOM 2188 C CA . PHE A 1 269 ? -26.746 0.766 9.466 1.00 67.88 269 PHE A CA 1
ATOM 2189 C C . PHE A 1 269 ? -25.548 0.584 10.411 1.00 67.88 269 PHE A C 1
ATOM 2191 O O . PHE A 1 269 ? -25.091 -0.547 10.597 1.00 67.88 269 PHE A O 1
ATOM 2198 N N . LYS A 1 270 ? -24.990 1.651 10.997 1.00 64.56 270 LYS A N 1
ATOM 2199 C CA . LYS A 1 270 ? -23.836 1.570 11.906 1.00 64.56 270 LYS A CA 1
ATOM 2200 C C . LYS A 1 270 ? -24.205 1.884 13.348 1.00 64.56 270 LYS A C 1
ATOM 2202 O O . LYS A 1 270 ? -24.984 2.783 13.628 1.00 64.56 270 LYS A O 1
ATOM 2207 N N . MET A 1 271 ? -23.528 1.195 14.266 1.00 72.81 271 MET A N 1
ATOM 2208 C CA . MET A 1 271 ? -23.611 1.472 15.701 1.00 72.81 271 MET A CA 1
ATOM 2209 C C . MET A 1 271 ? -22.916 2.804 16.061 1.00 72.81 271 MET A C 1
ATOM 2211 O O . MET A 1 271 ? -21.902 3.137 15.434 1.00 72.81 271 MET A O 1
ATOM 2215 N N . PRO A 1 272 ? -23.365 3.513 17.117 1.00 80.25 272 PRO A N 1
ATOM 2216 C CA . PRO A 1 272 ? -22.818 4.807 17.553 1.00 80.25 272 PRO A CA 1
ATOM 2217 C C . PRO A 1 272 ? -21.288 4.875 17.669 1.00 80.25 272 PRO A C 1
ATOM 2219 O O . PRO A 1 272 ? -20.671 5.843 17.228 1.00 80.25 272 PRO A O 1
ATOM 2222 N N . TYR A 1 273 ? -20.641 3.821 18.175 1.00 76.75 273 TYR A N 1
ATOM 2223 C CA . TYR A 1 273 ? -19.177 3.720 18.228 1.00 76.75 273 TYR A CA 1
ATOM 2224 C C . TYR A 1 273 ? -18.513 3.831 16.844 1.00 76.75 273 TYR A C 1
ATOM 2226 O O . TYR A 1 273 ? -17.581 4.613 16.647 1.00 76.75 273 TYR A O 1
ATOM 2234 N N . ALA A 1 274 ? -19.024 3.089 15.860 1.00 68.56 274 ALA A N 1
ATOM 2235 C CA . ALA A 1 274 ? -18.503 3.109 14.497 1.00 68.56 274 ALA A CA 1
ATOM 2236 C C . ALA A 1 274 ? -18.819 4.435 13.778 1.00 68.56 274 ALA A C 1
ATOM 2238 O O . ALA A 1 274 ? -18.068 4.847 12.888 1.00 68.56 274 ALA A O 1
ATOM 2239 N N . LEU A 1 275 ? -19.901 5.118 14.172 1.00 76.44 275 LEU A N 1
ATOM 2240 C CA . LEU A 1 275 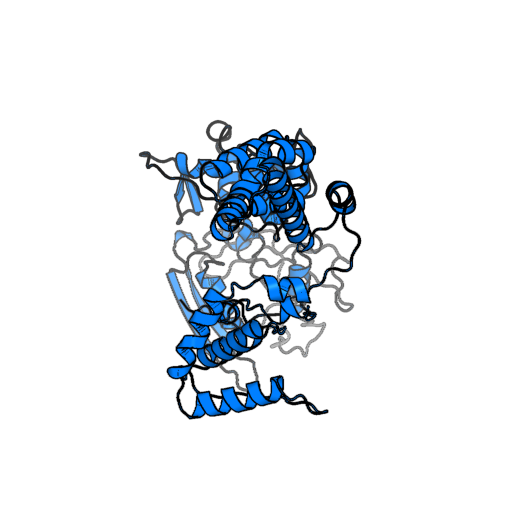? -20.210 6.477 13.721 1.00 76.44 275 LEU A CA 1
ATOM 2241 C C . LEU A 1 275 ? -19.188 7.486 14.256 1.00 76.44 275 LEU A C 1
ATOM 2243 O O . LEU A 1 275 ? -18.647 8.264 13.468 1.00 76.44 275 LEU A O 1
ATOM 2247 N N . ARG A 1 276 ? -18.833 7.414 15.548 1.00 85.62 276 ARG A N 1
ATOM 2248 C CA . ARG A 1 276 ? -17.787 8.266 16.145 1.00 85.62 276 ARG A CA 1
ATOM 2249 C C . ARG A 1 276 ? -16.420 8.062 15.483 1.00 85.62 276 ARG A C 1
ATOM 2251 O O . ARG A 1 276 ? -15.740 9.042 15.189 1.00 85.62 276 ARG A O 1
ATOM 2258 N N . GLN A 1 277 ? -16.038 6.817 15.181 1.00 73.44 277 GLN A N 1
ATOM 2259 C CA . GLN A 1 277 ? -14.814 6.513 14.420 1.00 73.44 277 GLN A CA 1
ATOM 2260 C C . GLN A 1 277 ? -14.829 7.138 13.018 1.00 73.44 277 GLN A C 1
ATOM 2262 O O . GLN A 1 277 ? -13.832 7.719 12.579 1.00 73.44 277 GLN A O 1
ATOM 2267 N N . ARG A 1 278 ? -15.961 7.030 12.305 1.00 73.75 278 ARG A N 1
ATOM 2268 C CA . ARG A 1 278 ? -16.120 7.606 10.961 1.00 73.75 278 ARG A CA 1
ATOM 2269 C C . ARG A 1 278 ? -16.019 9.131 11.009 1.00 73.75 278 ARG A C 1
ATOM 2271 O O . ARG A 1 278 ? -15.286 9.695 10.205 1.00 73.75 278 ARG A O 1
ATOM 2278 N N . PHE A 1 279 ? -16.665 9.769 11.980 1.00 80.81 279 PHE A N 1
ATOM 2279 C CA . PHE A 1 279 ? -16.575 11.212 12.193 1.00 80.81 279 PHE A CA 1
ATOM 2280 C C . PHE A 1 279 ? -15.144 11.671 12.513 1.00 80.81 279 PHE A C 1
ATOM 2282 O O . PHE A 1 279 ? -14.630 12.559 11.840 1.00 80.81 279 PHE A O 1
ATOM 2289 N N . GLY A 1 280 ? -14.448 11.023 13.454 1.00 75.38 280 GLY A N 1
ATOM 2290 C CA . GLY A 1 280 ? -13.052 11.361 13.764 1.00 75.38 280 GLY A CA 1
ATOM 2291 C C . GLY A 1 280 ? -12.108 11.194 12.565 1.00 75.38 280 GLY A C 1
ATOM 2292 O O . GLY A 1 280 ? -11.209 12.002 12.360 1.00 75.38 280 GLY A O 1
ATOM 2293 N N . THR A 1 281 ? -12.362 10.199 11.709 1.00 69.69 281 THR A N 1
ATOM 2294 C CA . THR A 1 281 ? -11.614 10.014 10.453 1.00 69.69 281 THR A CA 1
ATOM 2295 C C . THR A 1 281 ? -11.851 11.176 9.480 1.00 69.69 281 THR A C 1
ATOM 2297 O O . THR A 1 281 ? -10.890 11.674 8.896 1.00 69.69 281 THR A O 1
ATOM 2300 N N . ILE A 1 282 ? -13.099 11.640 9.330 1.00 74.81 282 ILE A N 1
ATOM 2301 C CA . ILE A 1 282 ? -13.435 12.820 8.511 1.00 74.81 282 ILE A CA 1
ATOM 2302 C C . ILE A 1 282 ? -12.704 14.057 9.050 1.00 74.81 282 ILE A C 1
ATOM 2304 O O . ILE A 1 282 ? -12.066 14.772 8.283 1.00 74.81 282 ILE A O 1
ATOM 2308 N N . LEU A 1 283 ? -12.707 14.274 10.368 1.00 72.69 283 LEU A N 1
ATOM 2309 C CA . LEU A 1 283 ? -12.022 15.420 10.973 1.00 72.69 283 LEU A CA 1
ATOM 2310 C C . LEU A 1 283 ? -10.510 15.424 10.734 1.00 72.69 283 LEU A C 1
ATOM 2312 O O . LEU A 1 283 ? -9.949 16.485 10.496 1.00 72.69 283 LEU A O 1
ATOM 2316 N N . VAL A 1 284 ? -9.843 14.271 10.825 1.00 67.75 284 VAL A N 1
ATOM 2317 C CA . VAL A 1 284 ? -8.372 14.193 10.744 1.00 67.75 284 VAL A CA 1
ATOM 2318 C C . VAL A 1 284 ? -7.870 14.208 9.305 1.00 67.75 284 VAL A C 1
ATOM 2320 O O . VAL A 1 284 ? -6.849 14.828 9.009 1.00 67.75 284 VAL A O 1
ATOM 2323 N N . TYR A 1 285 ? -8.550 13.493 8.412 1.00 64.81 285 TYR A N 1
ATOM 2324 C CA . TYR A 1 285 ? -8.058 13.286 7.051 1.00 64.81 285 TYR A CA 1
ATOM 2325 C C . TYR A 1 285 ? -8.762 14.162 6.030 1.00 64.81 285 TYR A C 1
ATOM 2327 O O . TYR A 1 285 ? -8.197 14.433 4.983 1.00 64.81 285 TYR A O 1
ATOM 2335 N N . SER A 1 286 ? -9.985 14.593 6.301 1.00 66.00 286 SER A N 1
ATOM 2336 C CA . SER A 1 286 ? -10.796 15.264 5.292 1.00 66.00 286 SER A CA 1
ATOM 2337 C C . SER A 1 286 ? -11.023 16.743 5.558 1.00 66.00 286 SER A C 1
ATOM 2339 O O . SER A 1 286 ? -11.495 17.414 4.652 1.00 66.00 286 SER A O 1
ATOM 2341 N N . LEU A 1 287 ? -10.647 17.226 6.751 1.00 66.12 287 LEU A N 1
ATOM 2342 C CA . LEU A 1 287 ? -10.619 18.643 7.130 1.00 66.12 287 LEU A CA 1
ATOM 2343 C C . LEU A 1 287 ? -11.843 19.422 6.599 1.00 66.12 287 LEU A C 1
ATOM 2345 O O . LEU A 1 287 ? -11.651 20.360 5.833 1.00 66.12 287 LEU A O 1
ATOM 2349 N N . PRO A 1 288 ? -13.083 19.021 6.951 1.00 68.94 288 PRO A N 1
ATOM 2350 C CA . PRO A 1 288 ? -14.292 19.686 6.448 1.00 68.94 288 PRO A CA 1
ATOM 2351 C C . PRO A 1 288 ? -14.270 21.179 6.792 1.00 68.94 288 PRO A C 1
ATOM 2353 O O . PRO A 1 288 ? -13.671 21.540 7.801 1.00 68.94 288 PRO A O 1
ATOM 2356 N N . ASP A 1 289 ? -14.938 22.040 6.028 1.00 66.06 289 ASP A N 1
ATOM 2357 C CA . ASP A 1 289 ? -14.913 23.488 6.291 1.00 66.06 289 ASP A CA 1
ATOM 2358 C C . ASP A 1 289 ? -15.833 23.860 7.468 1.00 66.06 289 ASP A C 1
ATOM 2360 O O . ASP A 1 289 ? -15.485 24.706 8.295 1.00 66.06 289 ASP A O 1
ATOM 2364 N N . HIS A 1 290 ? -16.969 23.166 7.617 1.00 72.00 290 HIS A N 1
ATOM 2365 C CA . HIS A 1 290 ? -17.944 23.393 8.692 1.00 72.00 290 HIS A CA 1
ATOM 2366 C C . HIS A 1 290 ? -18.127 22.162 9.604 1.00 72.00 290 HIS A C 1
ATOM 2368 O O . HIS A 1 290 ? -19.236 21.648 9.788 1.00 72.00 290 HIS A O 1
ATOM 2374 N N . ALA A 1 291 ? -17.051 21.684 10.245 1.00 73.56 291 ALA A N 1
ATOM 2375 C CA . ALA A 1 291 ? -17.126 20.527 11.155 1.00 73.56 291 ALA A CA 1
ATOM 2376 C C . ALA A 1 291 ? -18.119 20.698 12.317 1.00 73.56 291 ALA A C 1
ATOM 2378 O O . ALA A 1 291 ? -18.687 19.712 12.791 1.00 73.56 291 ALA A O 1
ATOM 2379 N N . SER A 1 292 ? -18.313 21.931 12.793 1.00 72.12 292 SER A N 1
ATOM 2380 C CA . SER A 1 292 ? -19.249 22.245 13.877 1.00 72.12 292 SER A CA 1
ATOM 2381 C C . SER A 1 292 ? -20.697 21.960 13.473 1.00 72.12 292 SER A C 1
ATOM 2383 O O . SER A 1 292 ? -21.432 21.344 14.240 1.00 72.12 292 SER A O 1
ATOM 2385 N N . ALA A 1 293 ? -21.079 22.305 12.241 1.00 77.56 293 ALA A N 1
ATOM 2386 C CA . ALA A 1 293 ? -22.404 22.016 11.703 1.00 77.56 293 ALA A CA 1
ATOM 2387 C C . ALA A 1 293 ? -22.641 20.501 11.569 1.00 77.56 293 ALA A C 1
ATOM 2389 O O . ALA A 1 293 ? -23.692 19.996 11.972 1.00 77.56 293 ALA A O 1
ATOM 2390 N N . LEU A 1 294 ? -21.638 19.754 11.090 1.00 79.88 294 LEU A N 1
ATOM 2391 C CA . LEU A 1 294 ? -21.692 18.288 11.035 1.00 79.88 294 LEU A CA 1
ATOM 2392 C C . LEU A 1 294 ? -21.817 17.675 12.436 1.00 79.88 294 LEU A C 1
ATOM 2394 O O . LEU A 1 294 ? -22.615 16.760 12.649 1.00 79.88 294 LEU A O 1
ATOM 2398 N N . TRP A 1 295 ? -21.059 18.187 13.407 1.00 82.69 295 TRP A N 1
ATOM 2399 C CA . TRP A 1 295 ? -21.164 17.758 14.797 1.00 82.69 295 TRP A CA 1
ATOM 2400 C C . TRP A 1 295 ? -22.569 17.990 15.348 1.00 82.69 295 TRP A C 1
ATOM 2402 O O . TRP A 1 295 ? -23.178 17.057 15.869 1.00 82.69 295 TRP A O 1
ATOM 2412 N N . ASP A 1 296 ? -23.112 19.196 15.204 1.00 81.06 296 ASP A N 1
ATOM 2413 C CA . ASP A 1 296 ? -24.425 19.542 15.745 1.00 81.06 296 ASP A CA 1
ATOM 2414 C C . ASP A 1 296 ? -25.556 18.700 15.163 1.00 81.06 296 ASP A C 1
ATOM 2416 O O . ASP A 1 296 ? -26.495 18.362 15.893 1.00 81.06 296 ASP A O 1
ATOM 2420 N N . ARG A 1 297 ? -25.435 18.299 13.894 1.00 86.44 297 ARG A N 1
ATOM 2421 C CA . ARG A 1 297 ? -26.402 17.420 13.237 1.00 86.44 297 ARG A CA 1
ATOM 2422 C C . ARG A 1 297 ? -26.384 15.998 13.797 1.00 86.44 297 ARG A C 1
ATOM 2424 O O . ARG A 1 297 ? -27.446 15.472 14.113 1.00 86.44 297 ARG A O 1
ATOM 2431 N N . PHE A 1 298 ? -25.207 15.387 13.941 1.00 87.88 298 PHE A N 1
ATOM 2432 C CA . PHE A 1 298 ? -25.081 13.951 14.251 1.00 87.88 298 PHE A CA 1
ATOM 2433 C C . PHE A 1 298 ? -24.726 13.642 15.713 1.00 87.88 298 PHE A C 1
ATOM 2435 O O . PHE A 1 298 ? -24.613 12.479 16.110 1.00 87.88 298 PHE A O 1
ATOM 2442 N N . LYS A 1 299 ? -24.555 14.665 16.563 1.00 83.44 299 LYS A N 1
ATOM 2443 C CA . LYS A 1 299 ? -24.130 14.488 17.959 1.00 83.44 299 LYS A CA 1
ATOM 2444 C C . LYS A 1 299 ? -25.020 13.531 18.750 1.00 83.44 299 LYS A C 1
ATOM 2446 O O . LYS A 1 299 ? -24.497 12.781 19.573 1.00 83.44 299 LYS A O 1
ATOM 2451 N N . LYS A 1 300 ? -26.335 13.519 18.508 1.00 86.50 300 LYS A N 1
ATOM 2452 C CA . LYS A 1 300 ? -27.260 12.602 19.196 1.00 86.50 300 LYS A CA 1
ATOM 2453 C C . LYS A 1 300 ? -26.984 11.147 18.812 1.00 86.50 300 LYS A C 1
ATOM 2455 O O . LYS A 1 300 ? -26.787 10.330 19.714 1.00 86.50 300 LYS A O 1
ATOM 2460 N N . ASP A 1 301 ? -26.851 10.865 17.517 1.00 87.62 301 ASP A N 1
ATOM 2461 C CA . ASP A 1 301 ? -26.557 9.529 16.975 1.00 87.62 301 ASP A CA 1
ATOM 2462 C C . ASP A 1 301 ? -25.221 8.986 17.500 1.00 87.62 301 ASP A C 1
ATOM 2464 O O . ASP A 1 301 ? -25.080 7.814 17.840 1.00 87.62 301 ASP A O 1
ATOM 2468 N N . PHE A 1 302 ? -24.237 9.868 17.667 1.00 84.88 302 PHE A N 1
ATOM 2469 C CA . PHE A 1 302 ? -22.936 9.538 18.243 1.00 84.88 302 PHE A CA 1
ATOM 2470 C C . PHE A 1 302 ? -22.961 9.220 19.743 1.00 84.88 302 PHE A C 1
ATOM 2472 O O . PHE A 1 302 ? -21.921 8.838 20.268 1.00 84.88 302 PHE A O 1
ATOM 2479 N N . SER A 1 303 ? -24.057 9.438 20.469 1.00 84.56 303 SER A N 1
ATOM 2480 C CA . SER A 1 303 ? -24.108 9.285 21.937 1.00 84.56 303 SER A CA 1
ATOM 2481 C C . SER A 1 303 ? -25.208 8.351 22.435 1.00 84.56 303 SER A C 1
ATOM 2483 O O . SER A 1 303 ? -25.376 8.198 23.645 1.00 84.56 303 SER A O 1
ATOM 2485 N N . GLU A 1 304 ? -25.950 7.726 21.521 1.00 86.06 304 GLU A N 1
ATOM 2486 C CA . GLU A 1 304 ? -27.099 6.884 21.858 1.00 86.06 304 GLU A CA 1
ATOM 2487 C C . GLU A 1 304 ? -26.711 5.697 22.760 1.00 86.06 304 GLU A C 1
ATOM 2489 O O . GLU A 1 304 ? -27.407 5.391 23.728 1.00 86.06 304 GLU A O 1
ATOM 2494 N N . ASP A 1 305 ? -25.564 5.068 22.498 1.00 84.56 305 ASP A N 1
ATOM 2495 C CA . ASP A 1 305 ? -25.014 3.968 23.298 1.00 84.56 305 ASP A CA 1
ATOM 2496 C C . ASP A 1 305 ? -24.616 4.414 24.711 1.00 84.56 305 ASP A C 1
ATOM 2498 O O . ASP A 1 305 ? -24.937 3.736 25.689 1.00 84.56 305 ASP A O 1
ATOM 2502 N N . TYR A 1 306 ? -23.978 5.580 24.846 1.00 84.19 306 TYR A N 1
ATOM 2503 C CA . TYR A 1 306 ? -23.636 6.137 26.154 1.00 84.19 306 TYR A CA 1
ATOM 2504 C C . TYR A 1 306 ? -24.877 6.489 26.967 1.00 84.19 306 TYR A C 1
ATOM 2506 O O . TYR A 1 306 ? -24.910 6.196 28.163 1.00 84.19 306 TYR A O 1
ATOM 2514 N N . TYR A 1 307 ? -25.894 7.082 26.341 1.00 87.00 307 TYR A N 1
ATOM 2515 C CA . TYR A 1 307 ? -27.142 7.408 27.025 1.00 87.00 307 TYR A CA 1
ATOM 2516 C C . TYR A 1 307 ? -27.850 6.142 27.526 1.00 87.00 307 TYR A C 1
ATOM 2518 O O . TYR A 1 307 ? -28.208 6.076 28.704 1.00 87.00 307 TYR A O 1
ATOM 2526 N N . LYS A 1 308 ? -27.987 5.112 26.675 1.00 86.06 308 LYS A N 1
ATOM 2527 C CA . LYS A 1 308 ? -28.595 3.821 27.050 1.00 86.06 308 LYS A CA 1
ATOM 2528 C C . LYS A 1 308 ? -27.841 3.152 28.199 1.00 86.06 308 LYS A C 1
ATOM 2530 O O . LYS A 1 308 ? -28.458 2.809 29.202 1.00 86.06 308 LYS A O 1
ATOM 2535 N N . SER A 1 309 ? -26.513 3.079 28.100 1.00 82.19 309 SER A N 1
ATOM 2536 C CA . SER A 1 309 ? -25.650 2.517 29.147 1.00 82.19 309 SER A CA 1
ATOM 2537 C C . SER A 1 309 ? -25.803 3.250 30.487 1.00 82.19 309 SER A C 1
ATOM 2539 O O . SER A 1 309 ? -25.900 2.616 31.537 1.00 82.19 309 SER A O 1
ATOM 2541 N N . ILE A 1 310 ? -25.871 4.587 30.478 1.00 80.75 310 ILE A N 1
ATOM 2542 C CA . ILE A 1 310 ? -26.089 5.375 31.700 1.00 80.75 310 ILE A CA 1
ATOM 2543 C C . ILE A 1 310 ? -27.481 5.096 32.273 1.00 80.75 310 ILE A C 1
ATOM 2545 O O . ILE A 1 310 ? -27.600 4.872 33.473 1.00 80.75 310 ILE A O 1
ATOM 2549 N N . ALA A 1 311 ? -28.522 5.083 31.440 1.00 83.38 311 ALA A N 1
ATOM 2550 C CA . ALA A 1 311 ? -29.892 4.839 31.883 1.00 83.38 311 ALA A CA 1
ATOM 2551 C C . ALA A 1 311 ? -30.084 3.429 32.473 1.00 83.38 311 ALA A C 1
ATOM 2553 O O . ALA A 1 311 ? -30.769 3.276 33.484 1.00 83.38 311 ALA A O 1
ATOM 2554 N N . GLU A 1 312 ? -29.466 2.408 31.879 1.00 85.00 312 GLU A N 1
ATOM 2555 C CA . GLU A 1 312 ? -29.489 1.032 32.390 1.00 85.00 312 GLU A CA 1
ATOM 2556 C C . GLU A 1 312 ? -28.752 0.909 33.720 1.00 85.00 312 GLU A C 1
ATOM 2558 O O . GLU A 1 312 ? -29.307 0.370 34.678 1.00 85.00 312 GLU A O 1
ATOM 2563 N N . ARG A 1 313 ? -27.552 1.487 33.820 1.00 78.00 313 ARG A N 1
ATOM 2564 C CA . ARG A 1 313 ? -26.781 1.515 35.066 1.00 78.00 313 ARG A CA 1
ATOM 2565 C C . ARG A 1 313 ? -27.526 2.251 36.178 1.00 78.00 313 ARG A C 1
ATOM 2567 O O . ARG A 1 313 ? -27.514 1.809 37.324 1.00 78.00 313 ARG A O 1
ATOM 2574 N N . ASP A 1 314 ? -28.156 3.378 35.860 1.00 83.75 314 ASP A N 1
ATOM 2575 C CA . ASP A 1 314 ? -28.959 4.147 36.811 1.00 83.75 314 ASP A CA 1
ATOM 2576 C C . ASP A 1 314 ? -30.131 3.310 37.334 1.00 83.75 314 ASP A C 1
ATOM 2578 O O . ASP A 1 314 ? -30.374 3.285 38.538 1.00 83.75 314 ASP A O 1
ATOM 2582 N N . ARG A 1 315 ? -30.801 2.564 36.447 1.00 84.56 315 ARG A N 1
ATOM 2583 C CA . ARG A 1 315 ? -31.888 1.647 36.808 1.00 84.56 315 ARG A CA 1
ATOM 2584 C C . ARG A 1 315 ? -31.404 0.492 37.686 1.00 84.56 315 ARG A C 1
ATOM 2586 O O . ARG A 1 315 ? -32.049 0.192 38.680 1.00 84.56 315 ARG A O 1
ATOM 2593 N N . GLN A 1 316 ? -30.283 -0.139 37.341 1.00 85.44 316 GLN A N 1
ATOM 2594 C CA . GLN A 1 316 ? -29.716 -1.258 38.107 1.00 85.44 316 GLN A CA 1
ATOM 2595 C C . GLN A 1 316 ? -29.281 -0.845 39.517 1.00 85.44 316 GLN A C 1
ATOM 2597 O O . GLN A 1 316 ? -29.412 -1.624 40.454 1.00 85.44 316 GLN A O 1
ATOM 2602 N N . ASN A 1 317 ? -28.792 0.386 39.672 1.00 82.88 317 ASN A N 1
ATOM 2603 C CA . ASN A 1 317 ? -28.254 0.888 40.935 1.00 82.88 317 ASN A CA 1
ATOM 2604 C C . ASN A 1 317 ? -29.242 1.772 41.716 1.00 82.88 317 ASN A C 1
ATOM 2606 O O . ASN A 1 317 ? -28.831 2.434 42.667 1.00 82.88 317 ASN A O 1
ATOM 2610 N N . ASN A 1 318 ? -30.520 1.820 41.315 1.00 86.56 318 ASN A N 1
ATOM 2611 C CA . ASN A 1 318 ? -31.550 2.686 41.908 1.00 86.56 318 ASN A CA 1
ATOM 2612 C C . ASN A 1 318 ? -31.119 4.160 42.036 1.00 86.56 318 ASN A C 1
ATOM 2614 O O . ASN A 1 318 ? -31.392 4.820 43.038 1.00 86.56 318 ASN A O 1
ATOM 2618 N N . ILE A 1 319 ? -30.429 4.687 41.021 1.00 79.50 319 ILE A N 1
ATOM 2619 C CA . ILE A 1 319 ? -29.990 6.082 40.999 1.00 79.50 319 ILE A CA 1
ATOM 2620 C C . ILE A 1 319 ? -30.984 6.917 40.198 1.00 79.50 319 ILE A C 1
ATOM 2622 O O . ILE A 1 319 ? -31.100 6.788 38.976 1.00 79.50 319 ILE A O 1
ATOM 2626 N N . GLU A 1 320 ? -31.656 7.837 40.878 1.00 81.88 320 GLU A N 1
ATOM 2627 C CA . GLU A 1 320 ? -32.565 8.777 40.239 1.00 81.88 320 GLU A CA 1
ATOM 2628 C C . GLU A 1 320 ? -31.791 10.010 39.752 1.00 81.88 320 GLU A C 1
ATOM 2630 O O . GLU A 1 320 ? -31.279 10.813 40.531 1.00 81.88 320 GLU A O 1
ATOM 2635 N N . ARG A 1 321 ? -31.649 10.132 38.427 1.00 80.50 321 ARG A N 1
ATOM 2636 C CA . ARG A 1 321 ? -31.042 11.291 37.759 1.00 80.50 321 ARG A CA 1
ATOM 2637 C C . ARG A 1 321 ? -32.045 11.911 36.804 1.00 80.50 321 ARG A C 1
ATOM 2639 O O . ARG A 1 321 ? -32.715 11.194 36.059 1.00 80.50 321 ARG A O 1
ATOM 2646 N N . HIS A 1 322 ? -32.071 13.241 36.767 1.00 80.81 322 HIS A N 1
ATOM 2647 C CA . HIS A 1 322 ? -32.784 13.970 35.725 1.00 80.81 322 HIS A CA 1
ATOM 2648 C C . HIS A 1 322 ? -32.247 13.604 34.338 1.00 80.81 322 HIS A C 1
ATOM 2650 O O . HIS A 1 322 ? -31.046 13.402 34.143 1.00 80.81 322 HIS A O 1
ATOM 2656 N N . GLU A 1 323 ? -33.148 13.559 33.360 1.00 80.44 323 GLU A N 1
ATOM 2657 C CA . GLU A 1 323 ? -32.823 13.251 31.968 1.00 80.44 323 GLU A CA 1
ATOM 2658 C C . GLU A 1 323 ? -31.742 14.178 31.397 1.00 80.44 323 GLU A C 1
ATOM 2660 O O . GLU A 1 323 ? -30.800 13.705 30.763 1.00 80.44 323 GLU A O 1
ATOM 2665 N N . GLU A 1 324 ? -31.811 15.474 31.706 1.00 73.38 324 GLU A N 1
ATOM 2666 C CA . GLU A 1 324 ? -30.817 16.462 31.277 1.00 73.38 324 GLU A CA 1
ATOM 2667 C C . GLU A 1 324 ? -29.402 16.119 31.772 1.00 73.38 324 GLU A C 1
ATOM 2669 O O . GLU A 1 324 ? -28.424 16.268 31.041 1.00 73.38 324 GLU A O 1
ATOM 2674 N N . VAL A 1 325 ? -29.282 15.574 32.987 1.00 67.75 325 VAL A N 1
ATOM 2675 C CA . VAL A 1 325 ? -27.992 15.144 33.545 1.00 67.75 325 VAL A CA 1
ATOM 2676 C C . VAL A 1 325 ? -27.446 13.947 32.766 1.00 67.75 325 VAL A C 1
ATOM 2678 O O . VAL A 1 325 ? -26.260 13.916 32.438 1.00 67.75 325 VAL A O 1
ATOM 2681 N N . ARG A 1 326 ? -28.299 12.978 32.407 1.00 75.38 326 ARG A N 1
ATOM 2682 C CA . ARG A 1 326 ? -27.891 11.816 31.595 1.00 75.38 326 ARG A CA 1
ATOM 2683 C C . ARG A 1 326 ? -27.441 12.231 30.199 1.00 75.38 326 ARG A C 1
ATOM 2685 O O . ARG A 1 326 ? -26.435 11.715 29.713 1.00 75.38 326 ARG A O 1
ATOM 2692 N N . LEU A 1 327 ? -28.149 13.182 29.588 1.00 73.06 327 LEU A N 1
ATOM 2693 C CA . LEU A 1 327 ? -27.780 13.754 28.295 1.00 73.06 327 LEU A CA 1
ATOM 2694 C C . LEU A 1 327 ? -26.402 14.415 28.367 1.00 73.06 327 LEU A C 1
ATOM 2696 O O . LEU A 1 327 ? -25.519 14.018 27.611 1.00 73.06 327 LEU A O 1
ATOM 2700 N N . ARG A 1 328 ? -26.163 15.307 29.336 1.00 69.75 328 ARG A N 1
ATOM 2701 C CA . ARG A 1 328 ? -24.849 15.956 29.513 1.00 69.75 328 ARG A CA 1
ATOM 2702 C C . ARG A 1 328 ? -23.718 14.950 29.746 1.00 69.75 328 ARG A C 1
ATOM 2704 O O . ARG A 1 328 ? -22.630 15.092 29.194 1.00 69.75 328 ARG A O 1
ATOM 2711 N N . MET A 1 329 ? -23.966 13.890 30.519 1.00 66.50 329 MET A N 1
ATOM 2712 C CA . MET A 1 329 ? -22.979 12.823 30.731 1.00 66.50 329 MET A CA 1
ATOM 2713 C C . MET A 1 329 ? -22.657 12.055 29.438 1.00 66.50 329 MET A C 1
ATOM 2715 O O . MET A 1 329 ? -21.493 11.735 29.186 1.00 66.50 329 MET A O 1
ATOM 2719 N N . ALA A 1 330 ? -23.666 11.754 28.617 1.00 71.56 330 ALA A N 1
ATOM 2720 C CA . ALA A 1 330 ? -23.477 11.100 27.323 1.00 71.56 330 ALA A CA 1
ATOM 2721 C C . ALA A 1 330 ? -22.749 12.016 26.322 1.00 71.56 330 ALA A C 1
ATOM 2723 O O . ALA A 1 330 ? -21.859 11.559 25.601 1.00 71.56 330 ALA A O 1
ATOM 2724 N N . GLU A 1 331 ? -23.068 13.313 26.327 1.00 74.19 331 GLU A N 1
ATOM 2725 C CA . GLU A 1 331 ? -22.394 14.339 25.526 1.00 74.19 331 GLU A CA 1
ATOM 2726 C C . GLU A 1 331 ? -20.911 14.452 25.877 1.00 74.19 331 GLU A C 1
ATOM 2728 O O . GLU A 1 331 ? -20.067 14.411 24.979 1.00 74.19 331 GLU A O 1
ATOM 2733 N N . TYR A 1 332 ? -20.587 14.510 27.171 1.00 69.19 332 TYR A N 1
ATOM 2734 C CA . TYR A 1 332 ? -19.208 14.540 27.649 1.00 69.19 332 TYR A CA 1
ATOM 2735 C C . TYR A 1 332 ? -18.434 13.288 27.223 1.00 69.19 332 TYR A C 1
ATOM 2737 O O . TYR A 1 332 ? -17.347 13.396 26.655 1.00 69.19 332 TYR A O 1
ATOM 2745 N N . LYS A 1 333 ? -19.001 12.089 27.435 1.00 70.44 333 LYS A N 1
ATOM 2746 C CA . LYS A 1 333 ? -18.359 10.824 27.031 1.00 70.44 333 LYS A CA 1
ATOM 2747 C C . LYS A 1 333 ? -18.088 10.775 25.527 1.00 70.44 333 LYS A C 1
ATOM 2749 O O . LYS A 1 333 ? -17.003 10.363 25.121 1.00 70.44 333 LYS A O 1
ATOM 2754 N N . ARG A 1 334 ? -19.039 11.229 24.705 1.00 81.50 334 ARG A N 1
ATOM 2755 C CA . ARG A 1 334 ? -18.885 11.318 23.246 1.00 81.50 334 ARG A CA 1
ATOM 2756 C C . ARG A 1 334 ? -17.753 12.264 22.855 1.00 81.50 334 ARG A C 1
ATOM 2758 O O . ARG A 1 334 ? -16.889 11.873 22.073 1.00 81.50 334 ARG A O 1
ATOM 2765 N N . LEU A 1 335 ? -17.776 13.493 23.368 1.00 71.31 335 LEU A N 1
ATOM 2766 C CA . LEU A 1 335 ? -16.783 14.517 23.043 1.00 71.31 335 LEU A CA 1
ATOM 2767 C C . LEU A 1 335 ? -15.377 14.068 23.452 1.00 71.31 335 LEU A C 1
ATOM 2769 O O . LEU A 1 335 ? -14.455 14.118 22.640 1.00 71.31 335 LEU A O 1
ATOM 2773 N N . LYS A 1 336 ? -15.244 13.540 24.674 1.00 70.81 336 LYS A N 1
ATOM 2774 C CA . LYS A 1 336 ? -13.993 12.979 25.188 1.00 70.81 336 LYS A CA 1
ATOM 2775 C C . LYS A 1 336 ? -13.466 11.861 24.289 1.00 70.81 336 LYS A C 1
ATOM 2777 O O . LYS A 1 336 ? -12.300 11.890 23.913 1.00 70.81 336 LYS A O 1
ATOM 2782 N N . TRP A 1 337 ? -14.327 10.923 23.895 1.00 81.75 337 TRP A N 1
ATOM 2783 C CA . TRP A 1 337 ? -13.936 9.806 23.038 1.00 81.75 337 TRP A CA 1
ATOM 2784 C C . TRP A 1 337 ? -13.428 10.278 21.669 1.00 81.75 337 TRP A C 1
ATOM 2786 O O . TRP A 1 337 ? -12.383 9.822 21.210 1.00 81.75 337 TRP A O 1
ATOM 2796 N N . VAL A 1 338 ? -14.134 11.211 21.017 1.00 73.62 338 VAL A N 1
ATOM 2797 C CA . VAL A 1 338 ? -13.724 11.733 19.699 1.00 73.62 338 VAL A CA 1
ATOM 2798 C C . VAL A 1 338 ? -12.401 12.488 19.807 1.00 73.62 338 VAL A C 1
ATOM 2800 O O . VAL A 1 338 ? -11.520 12.288 18.973 1.00 73.62 338 VAL A O 1
ATOM 2803 N N . ALA A 1 339 ? -12.222 13.291 20.858 1.00 68.44 339 ALA A N 1
ATOM 2804 C CA . ALA A 1 339 ? -10.963 13.980 21.117 1.00 68.44 339 ALA A CA 1
ATOM 2805 C C . ALA A 1 339 ? -9.800 12.993 21.327 1.00 68.44 339 ALA A C 1
ATOM 2807 O O . ALA A 1 339 ? -8.743 13.165 20.725 1.00 68.44 339 ALA A O 1
ATOM 2808 N N . GLU A 1 340 ? -9.990 11.937 22.124 1.00 66.06 340 GLU A N 1
ATOM 2809 C CA . GLU A 1 340 ? -8.981 10.891 22.356 1.00 66.06 340 GLU A CA 1
ATOM 2810 C C . GLU A 1 340 ? -8.643 10.115 21.078 1.00 66.06 340 GLU A C 1
ATOM 2812 O O . GLU A 1 340 ? -7.467 9.886 20.787 1.00 66.06 340 GLU A O 1
ATOM 2817 N N . PHE A 1 341 ? -9.655 9.765 20.284 1.00 69.38 341 PHE A N 1
ATOM 2818 C CA . PHE A 1 341 ? -9.486 9.077 19.007 1.00 69.38 341 PHE A CA 1
ATOM 2819 C C . PHE A 1 341 ? -8.668 9.911 18.014 1.00 69.38 341 PHE A C 1
ATOM 2821 O O . PHE A 1 341 ? -7.706 9.407 17.436 1.00 69.38 341 PHE A O 1
ATOM 2828 N N . CYS A 1 342 ? -8.993 11.199 17.869 1.00 66.44 342 CYS A N 1
ATOM 2829 C CA . CYS A 1 342 ? -8.234 12.118 17.022 1.00 66.44 342 CYS A CA 1
ATOM 2830 C C . CYS A 1 342 ? -6.811 12.353 17.560 1.00 66.44 342 CYS A C 1
ATOM 2832 O O . CYS A 1 342 ? -5.865 12.423 16.778 1.00 66.44 342 CYS A O 1
ATOM 2834 N N . TYR A 1 343 ? -6.628 12.423 18.886 1.00 63.69 343 TYR A N 1
ATOM 2835 C CA . TYR A 1 343 ? -5.310 12.594 19.517 1.00 63.69 343 TYR A CA 1
ATOM 2836 C C . TYR A 1 343 ? -4.367 11.408 19.258 1.00 63.69 343 TYR A C 1
ATOM 2838 O O . TYR A 1 343 ? -3.146 11.575 19.253 1.00 63.69 343 TYR A O 1
ATOM 2846 N N . GLY A 1 344 ? -4.925 10.214 19.044 1.00 57.06 344 GLY A N 1
ATOM 2847 C CA . GLY A 1 344 ? -4.184 9.005 18.692 1.00 57.06 344 GLY A CA 1
ATOM 2848 C C . GLY A 1 344 ? -3.707 8.934 17.235 1.00 57.06 344 GLY A C 1
ATOM 2849 O O . GLY A 1 344 ? -3.011 7.978 16.898 1.00 57.06 344 GLY A O 1
ATOM 2850 N N . MET A 1 345 ? -4.056 9.896 16.369 1.00 56.81 345 MET A N 1
ATOM 2851 C CA . MET A 1 345 ? -3.697 9.885 14.942 1.00 56.81 345 MET A CA 1
ATOM 2852 C C . MET A 1 345 ? -2.500 10.799 14.615 1.00 56.81 345 MET A C 1
ATOM 2854 O O . MET A 1 345 ? -2.345 11.880 15.177 1.00 56.81 345 MET A O 1
ATOM 2858 N N . GLU A 1 346 ? -1.641 10.370 13.679 1.00 47.00 346 GLU A N 1
ATOM 2859 C CA . GLU A 1 346 ? -0.370 11.044 13.338 1.00 47.00 346 GLU A CA 1
ATOM 2860 C C . GLU A 1 346 ? -0.521 12.391 12.601 1.00 47.00 346 GLU A C 1
ATOM 2862 O O . GLU A 1 346 ? 0.387 13.221 12.670 1.00 47.00 346 GLU A O 1
ATOM 2867 N N . ARG A 1 347 ? -1.645 12.655 11.911 1.00 49.59 347 ARG A N 1
ATOM 2868 C CA . ARG A 1 347 ? -1.862 13.924 11.188 1.00 49.59 347 ARG A CA 1
ATOM 2869 C C . ARG A 1 347 ? -2.427 14.992 12.120 1.00 49.59 347 ARG A C 1
ATOM 2871 O O . ARG A 1 347 ? -3.571 14.931 12.560 1.00 49.59 347 ARG A O 1
ATOM 2878 N N . ARG A 1 348 ? -1.581 15.971 12.429 1.00 53.84 348 ARG A N 1
ATOM 2879 C CA . ARG A 1 348 ? -1.804 17.022 13.419 1.00 53.84 348 ARG A CA 1
ATOM 2880 C C . ARG A 1 348 ? -2.170 18.357 12.751 1.00 53.84 348 ARG A C 1
ATOM 2882 O O . ARG A 1 348 ? -1.436 18.813 11.887 1.00 53.84 348 ARG A O 1
ATOM 2889 N N . TRP A 1 349 ? -3.213 18.985 13.310 1.00 49.28 349 TRP A N 1
ATOM 2890 C CA . TRP A 1 349 ? -3.524 20.429 13.345 1.00 49.28 349 TRP A CA 1
ATOM 2891 C C . TRP A 1 349 ? -4.377 21.028 12.215 1.00 49.28 349 TRP A C 1
ATOM 2893 O O . TRP A 1 349 ? -3.866 21.377 11.165 1.00 49.28 349 TRP A O 1
ATOM 2903 N N . THR A 1 350 ? -5.649 21.276 12.554 1.00 47.59 350 THR A N 1
ATOM 2904 C CA . THR A 1 350 ? -6.428 22.513 12.278 1.00 47.59 350 THR A CA 1
ATOM 2905 C C . THR A 1 350 ? -7.633 22.579 13.234 1.00 47.59 350 THR A C 1
ATOM 2907 O O . THR A 1 350 ? -7.911 23.620 13.816 1.00 47.59 350 THR A O 1
ATOM 2910 N N . TYR A 1 351 ? -8.257 21.433 13.536 1.00 46.94 351 TYR A N 1
ATOM 2911 C CA . TYR A 1 351 ? -9.456 21.339 14.391 1.00 46.94 351 TYR A CA 1
ATOM 2912 C C . TYR A 1 351 ? -9.228 21.225 15.908 1.00 46.94 351 TYR A C 1
ATOM 2914 O O . TYR A 1 351 ? -10.185 21.207 16.684 1.00 46.94 351 TYR A O 1
ATOM 2922 N N . MET A 1 352 ? -7.970 21.178 16.359 1.00 45.25 352 MET A N 1
ATOM 2923 C CA . MET A 1 352 ? -7.649 21.077 17.791 1.00 45.25 352 MET A CA 1
ATOM 2924 C C . MET A 1 352 ? -8.126 22.301 18.582 1.00 45.25 352 MET A C 1
ATOM 2926 O O . MET A 1 352 ? -8.504 22.132 19.730 1.00 45.25 352 MET A O 1
ATOM 2930 N N . ALA A 1 353 ? -8.189 23.495 17.978 1.00 46.19 353 ALA A N 1
ATOM 2931 C CA . ALA A 1 353 ? -8.683 24.700 18.653 1.00 46.19 353 ALA A CA 1
ATOM 2932 C C . ALA A 1 353 ? -10.185 24.620 19.000 1.00 46.19 353 ALA A C 1
ATOM 2934 O O . ALA A 1 353 ? -10.575 25.028 20.089 1.00 46.19 353 ALA A O 1
ATOM 2935 N N . PHE A 1 354 ? -11.001 24.028 18.116 1.00 45.81 354 PHE A N 1
ATOM 2936 C CA . PHE A 1 354 ? -12.444 23.828 18.319 1.00 45.81 354 PHE A CA 1
ATOM 2937 C C . PHE A 1 354 ? -12.740 22.766 19.391 1.00 45.81 354 PHE A C 1
ATOM 2939 O O . PHE A 1 354 ? -13.622 22.941 20.222 1.00 45.81 354 PHE A O 1
ATOM 2946 N N . LEU A 1 355 ? -11.976 21.667 19.413 1.00 47.78 355 LEU A N 1
ATOM 2947 C CA . LEU A 1 355 ? -12.136 20.629 20.439 1.00 47.78 355 LEU A CA 1
ATOM 2948 C C . LEU A 1 355 ? -11.526 21.042 21.791 1.00 47.78 355 LEU A C 1
ATOM 2950 O O . LEU A 1 355 ? -12.051 20.635 22.824 1.00 47.78 355 LEU A O 1
ATOM 2954 N N . SER A 1 356 ? -10.462 21.859 21.805 1.00 47.28 356 SER A N 1
ATOM 2955 C CA . SER A 1 356 ? -9.876 22.399 23.045 1.00 47.28 356 SER A CA 1
ATOM 2956 C C . SER A 1 356 ? -10.847 23.325 23.765 1.00 47.28 356 SER A C 1
ATOM 2958 O O . SER A 1 356 ? -11.030 23.149 24.961 1.00 47.28 356 SER A O 1
ATOM 2960 N N . SER A 1 357 ? -11.519 24.259 23.077 1.00 45.50 357 SER A N 1
ATOM 2961 C CA . SER A 1 357 ? -12.403 25.230 23.748 1.00 45.50 357 SER A CA 1
ATOM 2962 C C . SER A 1 357 ? -13.588 24.583 24.470 1.00 45.50 357 SER A C 1
ATOM 2964 O O . SER A 1 357 ? -14.004 25.055 25.528 1.00 45.50 357 SER A O 1
ATOM 2966 N N . GLU A 1 358 ? -14.110 23.482 23.926 1.00 41.88 358 GLU A N 1
ATOM 2967 C CA . GLU A 1 358 ? -15.239 22.742 24.498 1.00 41.88 358 GLU A CA 1
ATOM 2968 C C . GLU A 1 358 ? -14.804 21.784 25.627 1.00 41.88 358 GLU A C 1
ATOM 2970 O O . GLU A 1 358 ? -15.541 21.584 26.593 1.00 41.88 358 GLU A O 1
ATOM 2975 N N . VAL A 1 359 ? -13.601 21.200 25.526 1.00 41.69 359 VAL A N 1
ATOM 2976 C CA . VAL A 1 359 ? -13.031 20.264 26.518 1.00 41.69 359 VAL A CA 1
ATOM 2977 C C . VAL A 1 359 ? -12.367 20.997 27.691 1.00 41.69 359 VAL A C 1
ATOM 2979 O O . VAL A 1 359 ? -12.370 20.488 28.810 1.00 41.69 359 VAL A O 1
ATOM 2982 N N . GLU A 1 360 ? -11.834 22.200 27.475 1.00 42.25 360 GLU A N 1
ATOM 2983 C CA . GLU A 1 360 ? -11.188 23.026 28.506 1.00 42.25 360 GLU A CA 1
ATOM 2984 C C . GLU A 1 360 ? -12.188 23.751 29.416 1.00 42.25 360 GLU A C 1
ATOM 2986 O O . GLU A 1 360 ? -11.786 24.313 30.436 1.00 42.25 360 GLU A O 1
ATOM 2991 N N . ARG A 1 361 ? -13.493 23.723 29.100 1.00 41.03 361 ARG A N 1
ATOM 2992 C CA . ARG A 1 361 ? -14.484 24.495 29.859 1.00 41.03 361 ARG A CA 1
ATOM 2993 C C . ARG A 1 361 ? -14.782 23.947 31.254 1.00 41.03 361 ARG A C 1
ATOM 2995 O O . ARG A 1 361 ? -15.152 24.745 32.104 1.00 41.03 361 ARG A O 1
ATOM 3002 N N . GLU A 1 362 ? -14.575 22.658 31.536 1.00 38.78 362 GLU A N 1
ATOM 3003 C CA . GLU A 1 362 ? -14.700 22.106 32.897 1.00 38.78 362 GLU A CA 1
ATOM 3004 C C . GLU A 1 362 ? -13.809 20.863 33.093 1.00 38.78 362 GLU A C 1
ATOM 3006 O O . GLU A 1 362 ? -14.124 19.775 32.612 1.00 38.78 362 GLU A O 1
ATOM 3011 N N . GLY A 1 363 ? -12.711 21.002 33.852 1.00 35.12 363 GLY A N 1
ATOM 3012 C CA . GLY A 1 363 ? -12.000 19.854 34.433 1.00 35.12 363 GLY A CA 1
ATOM 3013 C C . GLY A 1 363 ? -10.477 19.901 34.343 1.00 35.12 363 GLY A C 1
ATOM 3014 O O . GLY A 1 363 ? -9.856 19.058 33.700 1.00 35.12 363 GLY A O 1
ATOM 3015 N N . THR A 1 364 ? -9.856 20.851 35.037 1.00 37.78 364 THR A N 1
ATOM 3016 C CA . THR A 1 364 ? -8.418 20.841 35.320 1.00 37.78 364 THR A CA 1
ATOM 3017 C C . THR A 1 364 ? -8.068 19.708 36.289 1.00 37.78 364 THR A C 1
ATOM 3019 O O . THR A 1 364 ? -8.336 19.803 37.486 1.00 37.78 364 THR A O 1
ATOM 3022 N N . GLY A 1 365 ? -7.430 18.654 35.783 1.00 35.50 365 GLY A N 1
ATOM 3023 C CA . GLY A 1 365 ? -6.741 17.647 36.588 1.00 35.50 365 GLY A CA 1
ATOM 3024 C C . GLY A 1 365 ? -5.872 16.736 35.710 1.00 35.50 365 GLY A C 1
ATOM 3025 O O . GLY A 1 365 ? -6.288 16.402 34.597 1.00 35.50 365 GLY A O 1
ATOM 3026 N N . PRO A 1 366 ? -4.659 16.345 36.147 1.00 35.97 366 PRO A N 1
ATOM 3027 C CA . PRO A 1 366 ? -3.834 15.390 35.412 1.00 35.97 366 PRO A CA 1
ATOM 3028 C C . PRO A 1 366 ? -4.619 14.088 35.215 1.00 35.97 366 PRO A C 1
ATOM 3030 O O . PRO A 1 366 ? -5.176 13.541 36.163 1.00 35.97 366 PRO A O 1
ATOM 3033 N N . ARG A 1 367 ? -4.698 13.623 33.961 1.00 47.09 367 ARG A N 1
ATOM 3034 C CA . ARG A 1 367 ? -5.378 12.382 33.567 1.00 47.09 367 ARG A CA 1
ATOM 3035 C C . ARG A 1 367 ? -4.878 11.228 34.435 1.00 47.09 367 ARG A C 1
ATOM 3037 O O . ARG A 1 367 ? -3.749 10.777 34.259 1.00 47.09 367 ARG A O 1
ATOM 3044 N N . ASP A 1 368 ? -5.722 10.740 35.334 1.00 50.38 368 ASP A N 1
ATOM 3045 C CA . ASP A 1 368 ? -5.403 9.580 36.153 1.00 50.38 368 ASP A CA 1
ATOM 3046 C C . ASP A 1 368 ? -5.570 8.304 35.307 1.00 50.38 368 ASP A C 1
ATOM 3048 O O . ASP A 1 368 ? -6.640 7.699 35.216 1.00 50.38 368 ASP A O 1
ATOM 3052 N N . VAL A 1 369 ? -4.502 7.943 34.589 1.00 49.12 369 VAL A N 1
ATOM 3053 C CA . VAL A 1 369 ? -4.410 6.714 33.780 1.00 49.12 369 VAL A CA 1
ATOM 3054 C C . VAL A 1 369 ? -4.677 5.477 34.647 1.00 49.12 369 VAL A C 1
ATOM 3056 O O . VAL A 1 369 ? -5.243 4.503 34.157 1.00 49.12 369 VAL A O 1
ATOM 3059 N N . VAL A 1 370 ? -4.348 5.547 35.941 1.00 46.19 370 VAL A N 1
ATOM 3060 C CA . VAL A 1 370 ? -4.584 4.485 36.923 1.00 46.19 370 VAL A CA 1
ATOM 3061 C C . VAL A 1 370 ? -6.078 4.352 37.223 1.00 46.19 370 VAL A C 1
ATOM 3063 O O . VAL A 1 370 ? -6.610 3.246 37.144 1.00 46.19 370 VAL A O 1
ATOM 3066 N N . ALA A 1 371 ? -6.789 5.458 37.464 1.00 51.16 371 ALA A N 1
ATOM 3067 C CA . ALA A 1 371 ? -8.242 5.427 37.665 1.00 51.16 371 ALA A CA 1
ATOM 3068 C C . ALA A 1 371 ? -9.007 4.933 36.424 1.00 51.16 371 ALA A C 1
ATOM 3070 O O . ALA A 1 371 ? -10.008 4.229 36.561 1.00 51.16 371 ALA A O 1
ATOM 3071 N N . ASN A 1 372 ? -8.532 5.262 35.218 1.00 56.72 372 ASN A N 1
ATOM 3072 C CA . ASN A 1 372 ? -9.147 4.796 33.973 1.00 56.72 372 ASN A CA 1
ATOM 3073 C C . ASN A 1 372 ? -8.920 3.295 33.727 1.00 56.72 372 ASN A C 1
ATOM 3075 O O . ASN A 1 372 ? -9.858 2.628 33.303 1.00 56.72 372 ASN A O 1
ATOM 3079 N N . GLU A 1 373 ? -7.729 2.754 34.021 1.00 57.88 373 GLU A N 1
ATOM 3080 C CA . GLU A 1 373 ? -7.464 1.305 33.920 1.00 57.88 373 GLU A CA 1
ATOM 3081 C C . GLU A 1 373 ? -8.296 0.517 34.944 1.00 57.88 373 GLU A C 1
ATOM 3083 O O . GLU A 1 373 ? -8.860 -0.523 34.618 1.00 57.88 373 GLU A O 1
ATOM 3088 N N . ILE A 1 374 ? -8.438 1.032 36.171 1.00 55.59 374 ILE A N 1
ATOM 3089 C CA . ILE A 1 374 ? -9.250 0.391 37.220 1.00 55.59 374 ILE A CA 1
ATOM 3090 C C . ILE A 1 374 ? -10.747 0.407 36.858 1.00 55.59 374 ILE A C 1
ATOM 3092 O O . ILE A 1 374 ? -11.462 -0.538 37.180 1.00 55.59 374 ILE A O 1
ATOM 3096 N N . ALA A 1 375 ? -11.227 1.453 36.179 1.00 58.12 375 ALA A N 1
ATOM 3097 C CA . ALA A 1 375 ? -12.630 1.595 35.781 1.00 58.12 375 ALA A CA 1
ATOM 3098 C C . ALA A 1 375 ? -12.986 0.914 34.445 1.00 58.12 375 ALA A C 1
ATOM 3100 O O . ALA A 1 375 ? -14.152 0.934 34.053 1.00 58.12 375 ALA A O 1
ATOM 3101 N N . ALA A 1 376 ? -12.007 0.359 33.723 1.00 60.66 376 ALA A N 1
ATOM 3102 C CA . ALA A 1 376 ? -12.209 -0.203 32.387 1.00 60.66 376 ALA A CA 1
ATOM 3103 C C . ALA A 1 376 ? -12.821 -1.615 32.383 1.00 60.66 376 ALA A C 1
ATOM 3105 O O . ALA A 1 376 ? -13.306 -2.053 31.340 1.00 60.66 376 ALA A O 1
ATOM 3106 N N . TYR A 1 377 ? -12.798 -2.325 33.515 1.00 68.00 377 TYR A N 1
ATOM 3107 C CA . TYR A 1 377 ? -13.208 -3.728 33.603 1.00 68.00 377 TYR A CA 1
ATOM 3108 C C . TYR A 1 377 ? -14.313 -3.916 34.644 1.00 68.00 377 TYR A C 1
ATOM 3110 O O . TYR A 1 377 ? -14.174 -3.492 35.791 1.00 68.00 377 TYR A O 1
ATOM 3118 N N . GLU A 1 378 ? -15.397 -4.585 34.251 1.00 73.25 378 GLU A N 1
ATOM 3119 C CA . GLU A 1 378 ? -16.527 -4.863 35.137 1.00 73.25 378 GLU A CA 1
ATOM 3120 C C . GLU A 1 378 ? -16.164 -5.951 36.170 1.00 73.25 378 GLU A C 1
ATOM 3122 O O . GLU A 1 378 ? -15.673 -7.021 35.789 1.00 73.25 378 GLU A O 1
ATOM 3127 N N . PRO A 1 379 ? -16.413 -5.738 37.478 1.00 74.19 379 PRO A N 1
ATOM 3128 C CA . PRO A 1 379 ? -16.058 -6.702 38.524 1.00 74.19 379 PRO A CA 1
ATOM 3129 C C . PRO A 1 379 ? -16.672 -8.094 38.334 1.00 74.19 379 PRO A C 1
ATOM 3131 O O . PRO A 1 379 ? -16.045 -9.090 38.686 1.00 74.19 379 PRO A O 1
ATOM 3134 N N . GLU A 1 380 ? -17.875 -8.181 37.760 1.00 74.00 380 GLU A N 1
ATOM 3135 C CA . GLU A 1 380 ? -18.548 -9.456 37.486 1.00 74.00 380 GLU A CA 1
ATOM 3136 C C . GLU A 1 380 ? -17.826 -10.278 36.412 1.00 74.00 380 GLU A C 1
ATOM 3138 O O . GLU A 1 380 ? -17.697 -11.495 36.544 1.00 74.00 380 GLU A O 1
ATOM 3143 N N . ASP A 1 381 ? -17.315 -9.623 35.368 1.00 71.31 381 ASP A N 1
ATOM 3144 C CA . ASP A 1 381 ? -16.580 -10.275 34.282 1.00 71.31 381 ASP A CA 1
ATOM 3145 C C . ASP A 1 381 ? -15.253 -10.832 34.798 1.00 71.31 381 ASP A C 1
ATOM 3147 O O . ASP A 1 381 ? -14.905 -11.985 34.533 1.00 71.31 381 ASP A O 1
ATOM 3151 N N . LEU A 1 382 ? -14.550 -10.040 35.611 1.00 78.06 382 LEU A N 1
ATOM 3152 C CA . LEU A 1 382 ? -13.317 -10.465 36.263 1.00 78.06 382 LEU A CA 1
ATOM 3153 C C . LEU A 1 382 ? -13.566 -11.621 37.242 1.00 78.06 382 LEU A C 1
ATOM 3155 O O . LEU A 1 382 ? -12.788 -12.574 37.261 1.00 78.06 382 LEU A O 1
ATOM 3159 N N . ALA A 1 383 ? -14.664 -11.576 38.006 1.00 81.00 383 ALA A N 1
ATOM 3160 C CA . ALA A 1 383 ? -15.046 -12.638 38.935 1.00 81.00 383 ALA A CA 1
ATOM 3161 C C . ALA A 1 383 ? -15.325 -13.963 38.206 1.00 81.00 383 ALA A C 1
ATOM 3163 O O . ALA A 1 383 ? -14.847 -15.015 38.640 1.00 81.00 383 ALA A O 1
ATOM 3164 N N . ARG A 1 384 ? -16.031 -13.916 37.065 1.00 80.94 384 ARG A N 1
ATOM 3165 C CA . ARG A 1 384 ? -16.252 -15.092 36.204 1.00 80.94 384 ARG A CA 1
ATOM 3166 C C . ARG A 1 384 ? -14.942 -15.671 35.689 1.00 80.94 384 ARG A C 1
ATOM 3168 O O . ARG A 1 384 ? -14.784 -16.889 35.706 1.00 80.94 384 ARG A O 1
ATOM 3175 N N . THR A 1 385 ? -14.003 -14.823 35.275 1.00 78.81 385 THR A N 1
ATOM 3176 C CA . THR A 1 385 ? -12.673 -15.274 34.855 1.00 78.81 385 THR A CA 1
ATOM 3177 C C . THR A 1 385 ? -11.953 -15.954 36.012 1.00 78.81 385 THR A C 1
ATOM 3179 O O . THR A 1 385 ? -11.551 -17.101 35.846 1.00 78.81 385 THR A O 1
ATOM 3182 N N . THR A 1 386 ? -11.872 -15.333 37.194 1.00 82.12 386 THR A N 1
ATOM 3183 C CA . THR A 1 386 ? -11.188 -15.929 38.358 1.00 82.12 386 THR A CA 1
ATOM 3184 C C . THR A 1 386 ? -11.824 -17.216 38.876 1.00 82.12 386 THR A C 1
ATOM 3186 O O . THR A 1 386 ? -11.123 -18.047 39.442 1.00 82.12 386 THR A O 1
ATOM 3189 N N . ALA A 1 387 ? -13.124 -17.431 38.656 1.00 83.44 387 ALA A N 1
ATOM 3190 C CA . ALA A 1 387 ? -13.788 -18.687 39.013 1.00 83.44 387 ALA A CA 1
ATOM 3191 C C . ALA A 1 387 ? -13.259 -19.891 38.210 1.00 83.44 387 ALA A C 1
ATOM 3193 O O . ALA A 1 387 ? -13.431 -21.036 38.616 1.00 83.44 387 ALA A O 1
ATOM 3194 N N . LEU A 1 388 ? -12.589 -19.652 37.076 1.00 81.06 388 LEU A N 1
ATOM 3195 C CA . LEU A 1 388 ? -11.946 -20.705 36.292 1.00 81.06 388 LEU A CA 1
ATOM 3196 C C . LEU A 1 388 ? -10.590 -21.130 36.873 1.00 81.06 388 LEU A C 1
ATOM 3198 O O . LEU A 1 388 ? -10.036 -22.124 36.407 1.00 81.06 388 LEU A O 1
ATOM 3202 N N . ALA A 1 389 ? -10.056 -20.438 37.886 1.00 79.38 389 ALA A N 1
ATOM 3203 C CA . ALA A 1 389 ? -8.761 -20.763 38.487 1.00 79.38 389 ALA A CA 1
ATOM 3204 C C . ALA A 1 389 ? -8.692 -22.196 39.049 1.00 79.38 389 ALA A C 1
ATOM 3206 O O . ALA A 1 389 ? -7.628 -22.818 39.034 1.00 79.38 389 ALA A O 1
ATOM 3207 N N . ASP A 1 390 ? -9.828 -22.777 39.442 1.00 80.19 390 ASP A N 1
ATOM 3208 C CA . ASP A 1 390 ? -9.902 -24.170 39.895 1.00 80.19 390 ASP A CA 1
ATOM 3209 C C . ASP A 1 390 ? -9.491 -25.183 38.814 1.00 80.19 390 ASP A C 1
ATOM 3211 O O . ASP A 1 390 ? -9.017 -26.272 39.147 1.00 80.19 390 ASP A O 1
ATOM 3215 N N . GLN A 1 391 ? -9.601 -24.810 37.532 1.00 83.75 391 GLN A N 1
ATOM 3216 C CA . GLN A 1 391 ? -9.226 -25.632 36.375 1.00 83.75 391 GLN A CA 1
ATOM 3217 C C . GLN A 1 391 ? -7.715 -25.645 36.098 1.00 83.75 391 GLN A C 1
ATOM 3219 O O . GLN A 1 391 ? -7.263 -26.364 35.204 1.00 83.75 391 GLN A O 1
ATOM 3224 N N . MET A 1 392 ? -6.923 -24.857 36.832 1.00 88.19 392 MET A N 1
ATOM 3225 C CA . MET A 1 392 ? -5.467 -24.883 36.708 1.00 88.19 392 MET A CA 1
ATOM 3226 C C . MET A 1 392 ? -4.896 -26.231 37.162 1.00 88.19 392 MET A C 1
ATOM 3228 O O . MET A 1 392 ? -5.323 -26.805 38.169 1.00 88.19 392 MET A O 1
ATOM 3232 N N . ASN A 1 393 ? -3.878 -26.712 36.450 1.00 89.25 393 ASN A N 1
ATOM 3233 C CA . ASN A 1 393 ? -3.075 -27.842 36.920 1.00 89.25 393 ASN A CA 1
ATOM 3234 C C . ASN A 1 393 ? -2.123 -27.425 38.059 1.00 89.25 393 ASN A C 1
ATOM 3236 O O . ASN A 1 393 ? -1.948 -26.238 38.325 1.00 89.25 393 ASN A O 1
ATOM 3240 N N . GLU A 1 394 ? -1.496 -28.402 38.718 1.00 90.00 394 GLU A N 1
ATOM 3241 C CA . GLU A 1 394 ? -0.610 -28.168 39.871 1.00 90.00 394 GLU A CA 1
ATOM 3242 C C . GLU A 1 394 ? 0.521 -27.175 39.560 1.00 90.00 394 GLU A C 1
ATOM 3244 O O . GLU A 1 394 ? 0.711 -26.218 40.303 1.00 90.00 394 GLU A O 1
ATOM 3249 N N . ASN A 1 395 ? 1.187 -27.314 38.408 1.00 88.25 395 ASN A N 1
ATOM 3250 C CA . ASN A 1 395 ? 2.278 -26.418 38.006 1.00 88.25 395 ASN A CA 1
ATOM 3251 C C . ASN A 1 395 ? 1.786 -24.988 37.722 1.00 88.25 395 ASN A C 1
ATOM 3253 O O . ASN A 1 395 ? 2.469 -24.012 38.018 1.00 88.25 395 ASN A O 1
ATOM 3257 N N . GLN A 1 396 ? 0.603 -24.840 37.120 1.00 90.19 396 GLN A N 1
ATOM 3258 C CA . GLN A 1 396 ? -0.011 -23.533 36.878 1.00 90.19 396 GLN A CA 1
ATOM 3259 C C . GLN A 1 396 ? -0.409 -22.855 38.190 1.00 90.19 396 GLN A C 1
ATOM 3261 O O . GLN A 1 396 ? -0.178 -21.655 38.323 1.00 90.19 396 GLN A O 1
ATOM 3266 N N . LYS A 1 397 ? -0.963 -23.615 39.146 1.00 91.75 397 LYS A N 1
ATOM 3267 C CA . LYS A 1 397 ? -1.296 -23.118 40.489 1.00 91.75 397 LYS A CA 1
ATOM 3268 C C . LYS A 1 397 ? -0.047 -22.660 41.228 1.00 91.75 397 LYS A C 1
ATOM 3270 O O . LYS A 1 397 ? -0.027 -21.543 41.721 1.00 91.75 397 LYS A O 1
ATOM 3275 N N . GLU A 1 398 ? 1.024 -23.448 41.191 1.00 91.25 398 GLU A N 1
ATOM 3276 C CA . GLU A 1 398 ? 2.296 -23.078 41.815 1.00 91.25 398 GLU A CA 1
ATOM 3277 C C . GLU A 1 398 ? 2.846 -21.750 41.263 1.00 91.25 398 GLU A C 1
ATOM 3279 O O . GLU A 1 398 ? 3.212 -20.857 42.027 1.00 91.25 398 GLU A O 1
ATOM 3284 N N . VAL A 1 399 ? 2.852 -21.572 39.935 1.00 91.81 399 VAL A N 1
ATOM 3285 C CA . VAL A 1 399 ? 3.289 -20.311 39.309 1.00 91.81 399 VAL A CA 1
ATOM 3286 C C . VAL A 1 399 ? 2.344 -19.157 39.656 1.00 91.81 399 VAL A C 1
ATOM 3288 O O . VAL A 1 399 ? 2.806 -18.043 39.910 1.00 91.81 399 VAL A O 1
ATOM 3291 N N . PHE A 1 400 ? 1.031 -19.399 39.654 1.00 92.88 400 PHE A N 1
ATOM 3292 C CA . PHE A 1 400 ? 0.032 -18.406 40.040 1.00 92.88 400 PHE A CA 1
ATOM 3293 C C . PHE A 1 400 ? 0.272 -17.912 41.468 1.00 92.88 400 PHE A C 1
ATOM 3295 O O . PHE A 1 400 ? 0.418 -16.707 41.673 1.00 92.88 400 PHE A O 1
ATOM 3302 N N . ASP A 1 401 ? 0.402 -18.827 42.425 1.00 91.31 401 ASP A N 1
ATOM 3303 C CA . ASP A 1 401 ? 0.587 -18.510 43.839 1.00 91.31 401 ASP A CA 1
ATOM 3304 C C . ASP A 1 401 ? 1.884 -17.725 44.070 1.00 91.31 401 ASP A C 1
ATOM 3306 O O . ASP A 1 401 ? 1.850 -16.667 44.699 1.00 91.31 401 ASP A O 1
ATOM 3310 N N . GLN A 1 402 ? 3.003 -18.150 43.470 1.00 90.38 402 GLN A N 1
ATOM 3311 C CA . GLN A 1 402 ? 4.288 -17.444 43.589 1.00 90.38 402 GLN A CA 1
ATOM 3312 C C . GLN A 1 402 ? 4.226 -16.003 43.053 1.00 90.38 402 GLN A C 1
ATOM 3314 O O . GLN A 1 402 ? 4.762 -15.074 43.669 1.00 90.38 402 GLN A O 1
ATOM 3319 N N . VAL A 1 403 ? 3.577 -15.791 41.903 1.00 91.06 403 VAL A N 1
ATOM 3320 C CA . VAL A 1 403 ? 3.455 -14.457 41.295 1.00 91.06 403 VAL A CA 1
ATOM 3321 C C . VAL A 1 403 ? 2.501 -13.575 42.103 1.00 91.06 403 VAL A C 1
ATOM 3323 O O . VAL A 1 403 ? 2.813 -12.409 42.353 1.00 91.06 403 VAL A O 1
ATOM 3326 N N . ILE A 1 404 ? 1.358 -14.103 42.544 1.00 90.75 404 ILE A N 1
ATOM 3327 C CA . ILE A 1 404 ? 0.387 -13.339 43.336 1.00 90.75 404 ILE A CA 1
ATOM 3328 C C . ILE A 1 404 ? 0.944 -13.001 44.724 1.00 90.75 404 ILE A C 1
ATOM 3330 O O . ILE A 1 404 ? 0.785 -11.865 45.179 1.00 90.75 404 ILE A O 1
ATOM 3334 N N . GLU A 1 405 ? 1.668 -13.916 45.370 1.00 89.81 405 GLU A N 1
ATOM 3335 C CA . GLU A 1 405 ? 2.384 -13.637 46.618 1.00 89.81 405 GLU A CA 1
ATOM 3336 C C . GLU A 1 405 ? 3.411 -12.515 46.417 1.00 89.81 405 GLU A C 1
ATOM 3338 O O . GLU A 1 405 ? 3.459 -11.558 47.194 1.00 89.81 405 GLU A O 1
ATOM 3343 N N . ALA A 1 406 ? 4.169 -12.555 45.317 1.00 88.38 406 ALA A N 1
ATOM 3344 C CA . ALA A 1 406 ? 5.120 -11.506 44.974 1.00 88.38 406 ALA A CA 1
ATOM 3345 C C . ALA A 1 406 ? 4.471 -10.128 44.755 1.00 88.38 406 ALA A C 1
ATOM 3347 O O . ALA A 1 406 ? 5.073 -9.122 45.140 1.00 88.38 406 ALA A O 1
ATOM 3348 N N . VAL A 1 407 ? 3.269 -10.087 44.171 1.00 87.44 407 VAL A N 1
ATOM 3349 C CA . VAL A 1 407 ? 2.462 -8.871 43.952 1.00 87.44 407 VAL A CA 1
ATOM 3350 C C . VAL A 1 407 ? 1.833 -8.346 45.250 1.00 87.44 407 VAL A C 1
ATOM 3352 O O . VAL A 1 407 ? 1.635 -7.137 45.402 1.00 87.44 407 VAL A O 1
ATOM 3355 N N . ASN A 1 408 ? 1.485 -9.227 46.187 1.00 86.81 408 ASN A N 1
ATOM 3356 C CA . ASN A 1 408 ? 0.890 -8.853 47.474 1.00 86.81 408 ASN A CA 1
ATOM 3357 C C . ASN A 1 408 ? 1.936 -8.440 48.515 1.00 86.81 408 ASN A C 1
ATOM 3359 O O . ASN A 1 408 ? 1.654 -7.577 49.346 1.00 86.81 408 ASN A O 1
ATOM 3363 N N . HIS A 1 409 ? 3.143 -9.001 48.432 1.00 85.31 409 HIS A N 1
ATOM 3364 C CA . HIS A 1 409 ? 4.248 -8.757 49.356 1.00 85.31 409 HIS A CA 1
ATOM 3365 C C . HIS A 1 409 ? 5.502 -8.295 48.592 1.00 85.31 409 HIS A C 1
ATOM 3367 O O . HIS A 1 409 ? 6.444 -9.074 48.380 1.00 85.31 409 HIS A O 1
ATOM 3373 N N . PRO A 1 410 ? 5.532 -7.031 48.129 1.00 75.94 410 PRO A N 1
ATOM 3374 C CA . PRO A 1 410 ? 6.703 -6.477 47.464 1.00 75.94 410 PRO A CA 1
ATOM 3375 C C . PRO A 1 410 ? 7.873 -6.383 48.454 1.00 75.94 410 PRO A C 1
ATOM 3377 O O . PRO A 1 410 ? 7.738 -5.843 49.547 1.00 75.94 410 PRO A O 1
ATOM 3380 N N . VAL A 1 411 ? 9.024 -6.927 48.062 1.00 77.00 411 VAL A N 1
ATOM 3381 C CA . VAL A 1 411 ? 10.306 -6.812 48.778 1.00 77.00 411 VAL A CA 1
ATOM 3382 C C . VAL A 1 411 ? 11.266 -6.104 47.826 1.00 77.00 411 VAL A C 1
ATOM 3384 O O . VAL A 1 411 ? 11.187 -6.356 46.622 1.00 77.00 411 VAL A O 1
ATOM 3387 N N . ASP A 1 412 ? 12.142 -5.234 48.333 1.00 65.06 412 ASP A N 1
ATOM 3388 C CA . ASP A 1 412 ? 13.103 -4.492 47.509 1.00 65.06 412 ASP A CA 1
ATOM 3389 C C . ASP A 1 412 ? 13.977 -5.445 46.666 1.00 65.06 412 ASP A C 1
ATOM 3391 O O . ASP A 1 412 ? 14.741 -6.253 47.194 1.00 65.06 412 ASP A O 1
ATOM 3395 N N . GLY A 1 413 ? 13.833 -5.367 45.337 1.00 60.47 413 GLY A N 1
ATOM 3396 C CA . GLY A 1 413 ? 14.508 -6.225 44.355 1.00 60.47 413 GLY A CA 1
ATOM 3397 C C . GLY A 1 413 ? 13.676 -6.463 43.084 1.00 60.47 413 GLY A C 1
ATOM 3398 O O . GLY A 1 413 ? 12.464 -6.253 43.063 1.00 60.47 413 GLY A O 1
ATOM 3399 N N . GLN A 1 414 ? 14.315 -6.901 41.991 1.00 55.16 414 GLN A N 1
ATOM 3400 C CA . GLN A 1 414 ? 13.621 -7.235 40.737 1.00 55.16 414 GLN A CA 1
ATOM 3401 C C . GLN A 1 414 ? 13.048 -8.658 40.792 1.00 55.16 414 GLN A C 1
ATOM 3403 O O . GLN A 1 414 ? 13.769 -9.633 40.587 1.00 55.16 414 GLN A O 1
ATOM 3408 N N . LYS A 1 415 ? 11.737 -8.784 41.023 1.00 71.75 415 LYS A N 1
ATOM 3409 C CA . LYS A 1 415 ? 11.005 -10.052 40.872 1.00 71.75 415 LYS A CA 1
ATOM 3410 C C . LYS A 1 415 ? 10.580 -10.234 39.409 1.00 71.75 415 LYS A C 1
ATOM 3412 O O . LYS A 1 415 ? 9.447 -9.938 39.038 1.00 71.75 415 LYS A O 1
ATOM 3417 N N . LEU A 1 416 ? 11.521 -10.644 38.558 1.00 83.62 416 LEU A N 1
ATOM 3418 C CA . LEU A 1 416 ? 11.251 -10.984 37.159 1.00 83.62 416 LEU A CA 1
ATOM 3419 C C . LEU A 1 416 ? 10.936 -12.480 37.051 1.00 83.62 416 LEU A C 1
ATOM 3421 O O . LEU A 1 416 ? 11.806 -13.311 37.293 1.00 83.62 416 LEU A O 1
ATOM 3425 N N . PHE A 1 417 ? 9.710 -12.812 36.652 1.00 87.00 417 PHE A N 1
ATOM 3426 C CA . PHE A 1 417 ? 9.290 -14.192 36.414 1.00 87.00 417 PHE A CA 1
ATOM 3427 C C . PHE A 1 417 ? 9.266 -14.487 34.914 1.00 87.00 417 PHE A C 1
ATOM 3429 O O . PHE A 1 417 ? 8.717 -13.711 34.130 1.00 87.00 417 PHE A O 1
ATOM 3436 N N . PHE A 1 418 ? 9.840 -15.621 34.515 1.00 88.81 418 PHE A N 1
ATOM 3437 C CA . PHE A 1 418 ? 9.760 -16.134 33.151 1.00 88.81 418 PHE A CA 1
ATOM 3438 C C . PHE A 1 418 ? 9.033 -17.476 33.164 1.00 88.81 418 PHE A C 1
ATOM 3440 O O . PHE A 1 418 ? 9.524 -18.445 33.737 1.00 88.81 418 PHE A O 1
ATOM 3447 N N . VAL A 1 419 ? 7.852 -17.518 32.547 1.00 84.81 419 VAL A N 1
ATOM 3448 C CA . VAL A 1 419 ? 7.021 -18.724 32.475 1.00 84.81 419 VAL A CA 1
ATOM 3449 C C . VAL A 1 419 ? 7.227 -19.380 31.116 1.00 84.81 419 VAL A C 1
ATOM 3451 O O . VAL A 1 419 ? 6.763 -18.862 30.098 1.00 84.81 419 VAL A O 1
ATOM 3454 N N . ASP A 1 420 ? 7.911 -20.522 31.104 1.00 84.75 420 ASP A N 1
ATOM 3455 C CA . ASP A 1 420 ? 8.127 -21.323 29.899 1.00 84.75 420 ASP A CA 1
ATOM 3456 C C . ASP A 1 420 ? 7.184 -22.530 29.848 1.00 84.75 420 ASP A C 1
ATOM 3458 O O . ASP A 1 420 ? 6.823 -23.120 30.866 1.00 84.75 420 ASP A O 1
ATOM 3462 N N . GLY A 1 421 ? 6.770 -22.908 28.644 1.00 77.06 421 GLY A N 1
ATOM 3463 C CA . GLY A 1 421 ? 5.933 -24.081 28.443 1.00 77.06 421 GLY A CA 1
ATOM 3464 C C . GLY A 1 421 ? 5.660 -24.362 26.963 1.00 77.06 421 GLY A C 1
ATOM 3465 O O . GLY A 1 421 ? 5.483 -23.416 26.187 1.00 77.06 421 GLY A O 1
ATOM 3466 N N . PRO A 1 422 ? 5.543 -25.638 26.551 1.00 68.56 422 PRO A N 1
ATOM 3467 C CA . PRO A 1 422 ? 5.193 -26.020 25.181 1.00 68.56 422 PRO A CA 1
ATOM 3468 C C . PRO A 1 422 ? 3.889 -25.392 24.651 1.00 68.56 422 PRO A C 1
ATOM 3470 O O . PRO A 1 422 ? 3.063 -24.851 25.391 1.00 68.56 422 PRO A O 1
ATOM 3473 N N . GLY A 1 423 ? 3.679 -25.435 23.335 1.00 68.69 423 GLY A N 1
ATOM 3474 C CA . GLY A 1 423 ? 2.409 -25.015 22.731 1.00 68.69 423 GLY A CA 1
ATOM 3475 C C . GLY A 1 423 ? 1.227 -25.815 23.297 1.00 68.69 423 GLY A C 1
ATOM 3476 O O . GLY A 1 423 ? 1.337 -27.020 23.485 1.00 68.69 423 GLY A O 1
ATOM 3477 N N . GLY A 1 424 ? 0.107 -25.146 23.590 1.00 70.94 424 GLY A N 1
ATOM 3478 C CA . GLY A 1 424 ? -1.107 -25.801 24.098 1.00 70.94 424 GLY A CA 1
ATOM 3479 C C . GLY A 1 424 ? -1.169 -26.038 25.613 1.00 70.94 424 GLY A C 1
ATOM 3480 O O . GLY A 1 424 ? -2.191 -26.501 26.099 1.00 70.94 424 GLY A O 1
ATOM 3481 N N . THR A 1 425 ? -0.150 -25.661 26.393 1.00 75.12 425 THR A N 1
ATOM 3482 C CA . THR A 1 425 ? -0.128 -25.874 27.859 1.00 75.12 425 THR A CA 1
ATOM 3483 C C . THR A 1 425 ? -0.896 -24.833 28.687 1.00 75.12 425 THR A C 1
ATOM 3485 O O . THR A 1 425 ? -0.714 -24.743 29.897 1.00 75.12 425 THR A O 1
ATOM 3488 N N . GLY A 1 426 ? -1.738 -24.006 28.059 1.00 80.44 426 GLY A N 1
ATOM 3489 C CA . GLY A 1 426 ? -2.579 -23.039 28.777 1.00 80.44 426 GLY A CA 1
ATOM 3490 C C . GLY A 1 426 ? -1.850 -21.808 29.339 1.00 80.44 426 GLY A C 1
ATOM 3491 O O . GLY A 1 426 ? -2.331 -21.207 30.290 1.00 80.44 426 GLY A O 1
ATOM 3492 N N . LYS A 1 427 ? -0.715 -21.386 28.763 1.00 84.19 427 LYS A N 1
ATOM 3493 C CA . LYS A 1 427 ? 0.013 -20.174 29.209 1.00 84.19 427 LYS A CA 1
ATOM 3494 C C . LYS A 1 427 ? -0.844 -18.904 29.175 1.00 84.19 427 LYS A C 1
ATOM 3496 O O . LYS A 1 427 ? -0.848 -18.142 30.131 1.00 84.19 427 LYS A O 1
ATOM 3501 N N . SER A 1 428 ? -1.589 -18.688 28.089 1.00 84.00 428 SER A N 1
ATOM 3502 C CA . SER A 1 428 ? -2.488 -17.531 27.969 1.00 84.00 428 SER A CA 1
ATOM 3503 C C . SER A 1 428 ? -3.612 -17.582 29.000 1.00 84.00 428 SER A C 1
ATOM 3505 O O . SER A 1 428 ? -3.948 -16.558 29.575 1.00 84.00 428 SER A O 1
ATOM 3507 N N . PHE A 1 429 ? -4.132 -18.781 29.283 1.00 86.06 429 PHE A N 1
ATOM 3508 C CA . PHE A 1 429 ? -5.117 -18.989 30.339 1.00 86.06 429 PHE A CA 1
ATOM 3509 C C . PHE A 1 429 ? -4.546 -18.602 31.710 1.00 86.06 429 PHE A C 1
ATOM 3511 O O . PHE A 1 429 ? -5.163 -17.815 32.415 1.00 86.06 429 PHE A O 1
ATOM 3518 N N . LEU A 1 430 ? -3.336 -19.057 32.051 1.00 89.31 430 LEU A N 1
ATOM 3519 C CA . LEU A 1 430 ? -2.660 -18.677 33.296 1.00 89.31 430 LEU A CA 1
ATOM 3520 C C . LEU A 1 430 ? -2.473 -17.153 33.424 1.00 89.31 430 LEU A C 1
ATOM 3522 O O . LEU A 1 430 ? -2.790 -16.581 34.466 1.00 89.31 430 LEU A O 1
ATOM 3526 N N . LEU A 1 431 ? -2.001 -16.490 32.362 1.00 90.69 431 LEU A N 1
ATOM 3527 C CA . LEU A 1 431 ? -1.813 -15.034 32.343 1.00 90.69 431 LEU A CA 1
ATOM 3528 C C . LEU A 1 431 ? -3.137 -14.278 32.522 1.00 90.69 431 LEU A C 1
ATOM 3530 O O . LEU A 1 431 ? -3.187 -13.298 33.261 1.00 90.69 431 LEU A O 1
ATOM 3534 N N . GLU A 1 432 ? -4.211 -14.746 31.890 1.00 87.06 432 GLU A N 1
ATOM 3535 C CA . GLU A 1 432 ? -5.541 -14.144 32.001 1.00 87.06 432 GLU A CA 1
ATOM 3536 C C . GLU A 1 432 ? -6.097 -14.232 33.432 1.00 87.06 432 GLU A C 1
ATOM 3538 O O . GLU A 1 432 ? -6.649 -13.262 33.953 1.00 87.06 432 GLU A O 1
ATOM 3543 N N . GLN A 1 433 ? -5.875 -15.359 34.113 1.00 89.94 433 GLN A N 1
ATOM 3544 C CA . GLN A 1 433 ? -6.264 -15.537 35.514 1.00 89.94 433 GLN A CA 1
ATOM 3545 C C . GLN A 1 433 ? -5.499 -14.592 36.448 1.00 89.94 433 GLN A C 1
ATOM 3547 O O . GLN A 1 433 ? -6.096 -13.978 37.334 1.00 89.94 433 GLN A O 1
ATOM 3552 N N . MET A 1 434 ? -4.189 -14.426 36.231 1.00 91.69 434 MET A N 1
ATOM 3553 C CA . MET A 1 434 ? -3.372 -13.473 36.994 1.00 91.69 434 MET A CA 1
ATOM 3554 C C . MET A 1 434 ? -3.861 -12.035 36.790 1.00 91.69 434 MET A C 1
ATOM 3556 O O . MET A 1 434 ? -4.028 -11.295 37.760 1.00 91.69 434 MET A O 1
ATOM 3560 N N . LEU A 1 435 ? -4.131 -11.644 35.539 1.00 89.06 435 LEU A N 1
ATOM 3561 C CA . LEU A 1 435 ? -4.653 -10.316 35.207 1.00 89.06 435 LEU A CA 1
ATOM 3562 C C . LEU A 1 435 ? -5.984 -10.050 35.914 1.00 89.06 435 LEU A C 1
ATOM 3564 O O . LEU A 1 435 ? -6.139 -9.004 36.548 1.00 89.06 435 LEU A O 1
ATOM 3568 N N . ALA A 1 436 ? -6.922 -10.996 35.843 1.00 86.62 436 ALA A N 1
ATOM 3569 C CA . ALA A 1 436 ? -8.227 -10.859 36.475 1.00 86.62 436 ALA A CA 1
ATOM 3570 C C . ALA A 1 436 ? -8.121 -10.747 38.004 1.00 86.62 436 ALA A C 1
ATOM 3572 O O . ALA A 1 436 ? -8.731 -9.855 38.598 1.00 86.62 436 ALA A O 1
ATOM 3573 N N . HIS A 1 437 ? -7.288 -11.579 38.636 1.00 90.12 437 HIS A N 1
ATOM 3574 C CA . HIS A 1 437 ? -7.080 -11.557 40.085 1.00 90.12 437 HIS A CA 1
ATOM 3575 C C . HIS A 1 437 ? -6.498 -10.221 40.570 1.00 90.12 437 HIS A C 1
ATOM 3577 O O . HIS A 1 437 ? -6.999 -9.632 41.528 1.00 90.12 437 HIS A O 1
ATOM 3583 N N . VAL A 1 438 ? -5.473 -9.697 39.890 1.00 88.38 438 VAL A N 1
ATOM 3584 C CA . VAL A 1 438 ? -4.844 -8.413 40.252 1.00 88.38 438 VAL A CA 1
ATOM 3585 C C . VAL A 1 438 ? -5.813 -7.242 40.047 1.00 88.38 438 VAL A C 1
ATOM 3587 O O . VAL A 1 438 ? -5.889 -6.350 40.896 1.00 88.38 438 VAL A O 1
ATOM 3590 N N . ARG A 1 439 ? -6.608 -7.258 38.969 1.00 85.69 439 ARG A N 1
ATOM 3591 C CA . ARG A 1 439 ? -7.616 -6.217 38.696 1.00 85.69 439 ARG A CA 1
ATOM 3592 C C . ARG A 1 439 ? -8.759 -6.220 39.710 1.00 85.69 439 ARG A C 1
ATOM 3594 O O . ARG A 1 439 ? -9.180 -5.145 40.129 1.00 85.69 439 ARG A O 1
ATOM 3601 N N . LEU A 1 440 ? -9.213 -7.388 40.177 1.00 85.88 440 LEU A N 1
ATOM 3602 C CA . LEU A 1 440 ? -10.223 -7.486 41.246 1.00 85.88 440 LEU A CA 1
ATOM 3603 C C . LEU A 1 440 ? -9.757 -6.856 42.561 1.00 85.88 440 LEU A C 1
ATOM 3605 O O . LEU A 1 440 ? -10.560 -6.276 43.290 1.00 85.88 440 LEU A O 1
ATOM 3609 N N . GLN A 1 441 ? -8.454 -6.895 42.839 1.00 86.00 441 GLN A N 1
ATOM 3610 C CA . GLN A 1 441 ? -7.858 -6.201 43.984 1.00 86.00 441 GLN A CA 1
ATOM 3611 C C . GLN A 1 441 ? -7.734 -4.680 43.776 1.00 86.00 441 GLN A C 1
ATOM 3613 O O . GLN A 1 441 ? -7.130 -3.999 44.605 1.00 86.00 441 GLN A O 1
ATOM 3618 N N . LYS A 1 442 ? -8.278 -4.135 42.677 1.00 81.00 442 LYS A N 1
ATOM 3619 C CA . LYS A 1 442 ? -8.166 -2.726 42.265 1.00 81.00 442 LYS A CA 1
ATOM 3620 C C . LYS A 1 442 ? -6.717 -2.259 42.089 1.00 81.00 442 LYS A C 1
ATOM 3622 O O . LYS A 1 442 ? -6.417 -1.077 42.251 1.00 81.00 442 LYS A O 1
ATOM 3627 N N . LYS A 1 443 ? -5.811 -3.184 41.759 1.00 80.94 443 LYS A N 1
ATOM 3628 C CA . LYS A 1 443 ? -4.419 -2.884 41.408 1.00 80.94 443 LYS A CA 1
ATOM 3629 C C . LYS A 1 443 ? -4.290 -2.703 39.896 1.00 80.94 443 LYS A C 1
ATOM 3631 O O . LYS A 1 443 ? -5.052 -3.273 39.117 1.00 80.94 443 LYS A O 1
ATOM 3636 N N . VAL A 1 444 ? -3.297 -1.922 39.481 1.00 78.31 444 VAL A N 1
ATOM 3637 C CA . VAL A 1 444 ? -3.003 -1.680 38.063 1.00 78.31 444 VAL A CA 1
ATOM 3638 C C . VAL A 1 444 ? -2.135 -2.802 37.518 1.00 78.31 444 VAL A C 1
ATOM 3640 O O . VAL A 1 444 ? -1.095 -3.124 38.089 1.00 78.31 444 VAL A O 1
ATOM 3643 N N . THR A 1 445 ? -2.541 -3.364 36.384 1.00 80.75 445 THR A N 1
ATOM 3644 C CA . THR A 1 445 ? -1.765 -4.352 35.635 1.00 80.75 445 THR A CA 1
ATOM 3645 C C . THR A 1 445 ? -1.859 -4.050 34.146 1.00 80.75 445 THR A C 1
ATOM 3647 O O . THR A 1 445 ? -2.903 -3.610 33.671 1.00 80.75 445 THR A O 1
ATOM 3650 N N . ILE A 1 446 ? -0.765 -4.256 33.413 1.00 81.12 446 ILE A N 1
ATOM 3651 C CA . ILE A 1 446 ? -0.661 -3.920 31.990 1.00 81.12 446 ILE A CA 1
ATOM 3652 C C . ILE A 1 446 ? -0.350 -5.198 31.214 1.00 81.12 446 ILE A C 1
ATOM 3654 O O . ILE A 1 446 ? 0.722 -5.783 31.367 1.00 81.12 446 ILE A O 1
ATOM 3658 N N . ALA A 1 447 ? -1.276 -5.611 30.348 1.00 81.94 447 ALA A N 1
ATOM 3659 C CA . ALA A 1 447 ? -1.104 -6.769 29.481 1.00 81.94 447 ALA A CA 1
ATOM 3660 C C . ALA A 1 447 ? -0.478 -6.354 28.141 1.00 81.94 447 ALA A C 1
ATOM 3662 O O . ALA A 1 447 ? -1.055 -5.569 27.385 1.00 81.94 447 ALA A O 1
ATOM 3663 N N . VAL A 1 448 ? 0.702 -6.897 27.827 1.00 82.31 448 VAL A N 1
ATOM 3664 C CA . VAL A 1 448 ? 1.405 -6.621 26.567 1.00 82.31 448 VAL A CA 1
ATOM 3665 C C . VAL A 1 448 ? 1.796 -7.891 25.830 1.00 82.31 448 VAL A C 1
ATOM 3667 O O . VAL A 1 448 ? 2.226 -8.871 26.431 1.00 82.31 448 VAL A O 1
ATOM 3670 N N . ALA A 1 449 ? 1.704 -7.847 24.503 1.00 77.31 449 ALA A N 1
ATOM 3671 C CA . ALA A 1 449 ? 2.172 -8.909 23.623 1.00 77.31 449 ALA A CA 1
ATOM 3672 C C . ALA A 1 449 ? 3.060 -8.366 22.492 1.00 77.31 449 ALA A C 1
ATOM 3674 O O . ALA A 1 449 ? 3.071 -7.171 22.187 1.00 77.31 449 ALA A O 1
ATOM 3675 N N . SER A 1 450 ? 3.812 -9.254 21.840 1.00 72.75 450 SER A N 1
ATOM 3676 C CA . SER A 1 450 ? 4.669 -8.902 20.700 1.00 72.75 450 SER A CA 1
ATOM 3677 C C . SER A 1 450 ? 3.885 -8.659 19.403 1.00 72.75 450 SER A C 1
ATOM 3679 O O . SER A 1 450 ? 4.343 -7.891 18.559 1.00 72.75 450 SER A O 1
ATOM 3681 N N . SER A 1 451 ? 2.699 -9.263 19.248 1.00 71.25 451 SER A N 1
ATOM 3682 C CA . SER A 1 451 ? 1.833 -9.130 18.069 1.00 71.25 451 SER A CA 1
ATOM 3683 C C . SER A 1 451 ? 0.393 -8.772 18.450 1.00 71.25 451 SER A C 1
ATOM 3685 O O . SER A 1 451 ? -0.052 -9.048 19.564 1.00 71.25 451 SER A O 1
ATOM 3687 N N . GLY A 1 452 ? -0.351 -8.171 17.514 1.00 57.16 452 GLY A N 1
ATOM 3688 C CA . GLY A 1 452 ? -1.756 -7.799 17.733 1.00 57.16 452 GLY A CA 1
ATOM 3689 C C . GLY A 1 452 ? -2.669 -9.004 17.984 1.00 57.16 452 GLY A C 1
ATOM 3690 O O . GLY A 1 452 ? -3.504 -8.956 18.876 1.00 57.16 452 GLY A O 1
ATOM 3691 N N . ILE A 1 453 ? -2.454 -10.112 17.266 1.00 60.56 453 ILE A N 1
ATOM 3692 C CA . ILE A 1 453 ? -3.222 -11.359 17.445 1.00 60.56 453 ILE A CA 1
ATOM 3693 C C . ILE A 1 453 ? -2.950 -11.985 18.821 1.00 60.56 453 ILE A C 1
ATOM 3695 O O . ILE A 1 453 ? -3.854 -12.512 19.459 1.00 60.56 453 ILE A O 1
ATOM 3699 N N . ALA A 1 454 ? -1.710 -11.918 19.314 1.00 63.75 454 ALA A N 1
ATOM 3700 C CA . ALA A 1 454 ? -1.405 -12.394 20.660 1.00 63.75 454 ALA A CA 1
ATOM 3701 C C . ALA A 1 454 ? -1.993 -11.470 21.740 1.00 63.75 454 ALA A C 1
ATOM 3703 O O . ALA A 1 454 ? -2.411 -11.952 22.787 1.00 63.75 454 ALA A O 1
ATOM 3704 N N . ALA A 1 455 ? -2.068 -10.160 21.476 1.00 67.00 455 ALA A N 1
ATOM 3705 C CA . ALA A 1 455 ? -2.662 -9.195 22.395 1.00 67.00 455 ALA A CA 1
ATOM 3706 C C . ALA A 1 455 ? -4.165 -9.444 22.605 1.00 67.00 455 ALA A C 1
ATOM 3708 O O . ALA A 1 455 ? -4.636 -9.334 23.729 1.00 67.00 455 ALA A O 1
ATOM 3709 N N . THR A 1 456 ? -4.905 -9.864 21.569 1.00 67.69 456 THR A N 1
ATOM 3710 C CA . THR A 1 456 ? -6.349 -10.154 21.691 1.00 67.69 456 THR A CA 1
ATOM 3711 C C . THR A 1 456 ? -6.680 -11.353 22.580 1.00 67.69 456 THR A C 1
ATOM 3713 O O . THR A 1 456 ? -7.840 -11.536 22.932 1.00 67.69 456 THR A O 1
ATOM 3716 N N . LEU A 1 457 ? -5.691 -12.183 22.929 1.00 70.12 457 LEU A N 1
ATOM 3717 C CA . LEU A 1 457 ? -5.877 -13.334 23.821 1.00 70.12 457 LEU A CA 1
ATOM 3718 C C . LEU A 1 457 ? -5.880 -12.955 25.309 1.00 70.12 457 LEU A C 1
ATOM 3720 O O . LEU A 1 457 ? -6.128 -13.828 26.136 1.00 70.12 457 LEU A O 1
ATOM 3724 N N . LEU A 1 458 ? -5.564 -11.700 25.641 1.00 76.12 458 LEU A N 1
ATOM 3725 C CA . LEU A 1 458 ? -5.530 -11.184 27.006 1.00 76.12 458 LEU A CA 1
ATOM 3726 C C . LEU A 1 458 ? -6.526 -10.031 27.134 1.00 76.12 458 LEU A C 1
ATOM 3728 O O . LEU A 1 458 ? -6.575 -9.145 26.275 1.00 76.12 458 LEU A O 1
ATOM 3732 N N . THR A 1 459 ? -7.295 -9.999 28.217 1.00 71.31 459 THR A N 1
ATOM 3733 C CA . THR A 1 459 ? -8.256 -8.918 28.458 1.00 71.31 459 THR A CA 1
ATOM 3734 C C . THR A 1 459 ? -7.519 -7.588 28.617 1.00 71.31 459 THR A C 1
ATOM 3736 O O . THR A 1 459 ? -6.638 -7.443 29.469 1.00 71.31 459 THR A O 1
ATOM 3739 N N . GLY A 1 460 ? -7.858 -6.604 27.779 1.00 68.88 460 GLY A N 1
ATOM 3740 C CA . GLY A 1 460 ? -7.145 -5.320 27.723 1.00 68.88 460 GLY A CA 1
ATOM 3741 C C . GLY A 1 460 ? -5.719 -5.419 27.166 1.00 68.88 460 GLY A C 1
ATOM 3742 O O . GLY A 1 460 ? -4.884 -4.562 27.446 1.00 68.88 460 GLY A O 1
ATOM 3743 N N . GLY A 1 461 ? -5.402 -6.484 26.425 1.00 71.12 461 GLY A N 1
ATOM 3744 C CA . GLY A 1 461 ? -4.087 -6.685 25.837 1.00 71.12 461 GLY A CA 1
ATOM 3745 C C . GLY A 1 461 ? -3.777 -5.686 24.723 1.00 71.12 461 GLY A C 1
ATOM 3746 O O . GLY A 1 461 ? -4.563 -5.472 23.799 1.00 71.12 461 GLY A O 1
ATOM 3747 N N . HIS A 1 462 ? -2.572 -5.127 24.771 1.00 70.06 462 HIS A N 1
ATOM 3748 C CA . HIS A 1 462 ? -2.033 -4.240 23.742 1.00 70.06 462 HIS A CA 1
ATOM 3749 C C . HIS A 1 462 ? -0.691 -4.759 23.215 1.00 70.06 462 HIS A C 1
ATOM 3751 O O . HIS A 1 462 ? -0.051 -5.630 23.804 1.00 70.06 462 HIS A O 1
ATOM 3757 N N . THR A 1 463 ? -0.225 -4.233 22.082 1.00 73.00 463 THR A N 1
ATOM 3758 C CA . THR A 1 463 ? 1.138 -4.544 21.633 1.00 73.00 463 THR A CA 1
ATOM 3759 C C . THR A 1 463 ? 2.151 -3.762 22.464 1.00 73.00 463 THR A C 1
ATOM 3761 O O . THR A 1 463 ? 1.948 -2.577 22.725 1.00 73.00 463 THR A O 1
ATOM 3764 N N . ALA A 1 464 ? 3.279 -4.381 22.824 1.00 66.75 464 ALA A N 1
ATOM 3765 C CA . ALA A 1 464 ? 4.346 -3.711 23.576 1.00 66.75 464 ALA A CA 1
ATOM 3766 C C . ALA A 1 464 ? 4.821 -2.415 22.886 1.00 66.75 464 ALA A C 1
ATOM 3768 O O . ALA A 1 464 ? 5.082 -1.412 23.548 1.00 66.75 464 ALA A O 1
ATOM 3769 N N . HIS A 1 465 ? 4.853 -2.419 21.548 1.00 61.59 465 HIS A N 1
ATOM 3770 C CA . HIS A 1 465 ? 5.172 -1.252 20.725 1.00 61.59 465 HIS A CA 1
ATOM 3771 C C . HIS A 1 465 ? 4.197 -0.088 20.956 1.00 61.59 465 HIS A C 1
ATOM 3773 O O . HIS A 1 465 ? 4.642 1.037 21.174 1.00 61.59 465 HIS A O 1
ATOM 3779 N N . SER A 1 466 ? 2.887 -0.356 20.954 1.00 61.56 466 SER A N 1
ATOM 3780 C CA . SER A 1 466 ? 1.855 0.658 21.202 1.00 61.56 466 SER A CA 1
ATOM 3781 C C . SER A 1 466 ? 1.859 1.134 22.655 1.00 61.56 466 SER A C 1
ATOM 3783 O O . SER A 1 466 ? 1.762 2.334 22.905 1.00 61.56 466 SER A O 1
ATOM 3785 N N . THR A 1 467 ? 1.977 0.212 23.613 1.00 59.94 467 THR A N 1
ATOM 3786 C CA . THR A 1 467 ? 1.852 0.507 25.048 1.00 59.94 467 THR A CA 1
ATOM 3787 C C . THR A 1 467 ? 3.013 1.338 25.573 1.00 59.94 467 THR A C 1
ATOM 3789 O O . THR A 1 467 ? 2.801 2.344 26.243 1.00 59.94 467 THR A O 1
ATOM 3792 N N . PHE A 1 468 ? 4.248 0.951 25.247 1.00 65.19 468 PHE A N 1
ATOM 3793 C CA . PHE A 1 468 ? 5.448 1.617 25.764 1.00 65.19 468 PHE A CA 1
ATOM 3794 C C . PHE A 1 468 ? 6.040 2.636 24.793 1.00 65.19 468 PHE A C 1
ATOM 3796 O O . PHE A 1 468 ? 7.095 3.201 25.071 1.00 65.19 468 PHE A O 1
ATOM 3803 N N . ARG A 1 469 ? 5.379 2.864 23.648 1.00 60.97 469 ARG A N 1
ATOM 3804 C CA . ARG A 1 469 ? 5.868 3.727 22.562 1.00 60.97 469 ARG A CA 1
ATOM 3805 C C . ARG A 1 469 ? 7.315 3.401 22.193 1.00 60.97 469 ARG A C 1
ATOM 3807 O O . ARG A 1 469 ? 8.141 4.300 22.048 1.00 60.97 469 ARG A O 1
ATOM 3814 N N . ILE A 1 470 ? 7.621 2.105 22.083 1.00 65.50 470 ILE A N 1
ATOM 3815 C CA . ILE A 1 470 ? 8.974 1.632 21.780 1.00 65.50 470 ILE A CA 1
ATOM 3816 C C . ILE A 1 470 ? 9.361 2.203 20.408 1.00 65.50 470 ILE A C 1
ATOM 3818 O O . ILE A 1 470 ? 8.711 1.866 19.415 1.00 65.50 470 ILE A O 1
ATOM 3822 N N . PRO A 1 471 ? 10.379 3.078 20.325 1.00 54.59 471 PRO A N 1
ATOM 3823 C CA . PRO A 1 471 ? 10.715 3.748 19.081 1.00 54.59 471 PRO A CA 1
ATOM 3824 C C . PRO A 1 471 ? 11.251 2.730 18.076 1.00 54.59 471 PRO A C 1
ATOM 3826 O O . PRO A 1 471 ? 12.335 2.170 18.249 1.00 54.59 471 PRO A O 1
ATOM 3829 N N . MET A 1 472 ? 10.499 2.501 17.001 1.00 53.97 472 MET A N 1
ATOM 3830 C CA . MET A 1 472 ? 10.973 1.699 15.881 1.00 53.97 472 MET A CA 1
ATOM 3831 C C . MET A 1 472 ? 11.778 2.592 14.941 1.00 53.97 472 MET A C 1
ATOM 3833 O O . MET A 1 472 ? 11.228 3.455 14.259 1.00 53.97 472 MET A O 1
ATOM 3837 N N . LYS A 1 473 ? 13.095 2.378 14.880 1.00 50.19 473 LYS A N 1
ATOM 3838 C CA . LYS A 1 473 ? 13.927 2.924 13.801 1.00 50.19 473 LYS A CA 1
ATOM 3839 C C . LYS A 1 473 ? 13.680 2.096 12.545 1.00 50.19 473 LYS A C 1
ATOM 3841 O O . LYS A 1 473 ? 14.423 1.163 12.255 1.00 50.19 473 LYS A O 1
ATOM 3846 N N . LEU A 1 474 ? 12.586 2.400 11.859 1.00 49.44 474 LEU A N 1
ATOM 3847 C CA . LEU A 1 474 ? 12.264 1.786 10.582 1.00 49.44 474 LEU A CA 1
ATOM 3848 C C . LEU A 1 474 ? 13.120 2.431 9.490 1.00 49.44 474 LEU A C 1
ATOM 3850 O O . LEU A 1 474 ? 13.231 3.653 9.417 1.00 49.44 474 LEU A O 1
ATOM 3854 N N . SER A 1 475 ? 13.729 1.601 8.654 1.00 54.06 475 SER A N 1
ATOM 3855 C CA . SER A 1 475 ? 14.297 2.007 7.373 1.00 54.06 475 SER A CA 1
ATOM 3856 C C . SER A 1 475 ? 13.532 1.314 6.250 1.00 54.06 475 SER A C 1
ATOM 3858 O O . SER A 1 475 ? 12.786 0.364 6.482 1.00 54.06 475 SER A O 1
ATOM 3860 N N . GLU A 1 476 ? 13.756 1.740 5.014 1.00 38.78 476 GLU A N 1
ATOM 3861 C CA . GLU A 1 476 ? 13.243 1.084 3.802 1.00 38.78 476 GLU A CA 1
ATOM 3862 C C . GLU A 1 476 ? 13.637 -0.408 3.673 1.00 38.78 476 GLU A C 1
ATOM 3864 O O . GLU A 1 476 ? 13.069 -1.140 2.866 1.00 38.78 476 GLU A O 1
ATOM 3869 N N . PHE A 1 477 ? 14.567 -0.889 4.509 1.00 45.25 477 PHE A N 1
ATOM 3870 C CA . PHE A 1 477 ? 14.988 -2.291 4.597 1.00 45.25 477 PHE A CA 1
ATOM 3871 C C . PHE A 1 477 ? 14.345 -3.061 5.765 1.00 45.25 477 PHE A C 1
ATOM 3873 O O . PHE A 1 477 ? 14.586 -4.263 5.920 1.00 45.25 477 PHE A O 1
ATOM 3880 N N . SER A 1 478 ? 13.546 -2.402 6.609 1.00 45.09 478 SER A N 1
ATOM 3881 C CA . SER A 1 478 ? 12.856 -3.037 7.732 1.00 45.09 478 SER A CA 1
ATOM 3882 C C . SER A 1 478 ? 11.732 -3.935 7.215 1.00 45.09 478 SER A C 1
ATOM 3884 O O . SER A 1 478 ? 10.675 -3.471 6.801 1.00 45.09 478 SER A O 1
ATOM 3886 N N . THR A 1 479 ? 11.957 -5.248 7.250 1.00 47.00 479 THR A N 1
ATOM 3887 C CA . THR A 1 479 ? 10.963 -6.261 6.872 1.00 47.00 479 THR A CA 1
ATOM 3888 C C . THR A 1 479 ? 10.482 -7.009 8.114 1.00 47.00 479 THR A C 1
ATOM 3890 O O . THR A 1 479 ? 11.277 -7.355 8.986 1.00 47.00 479 THR A O 1
ATOM 3893 N N . CYS A 1 480 ? 9.172 -7.253 8.216 1.00 41.94 480 CYS A N 1
ATOM 3894 C CA . CYS A 1 480 ? 8.581 -8.068 9.277 1.00 41.94 480 CYS A CA 1
ATOM 3895 C C . CYS A 1 480 ? 8.366 -9.493 8.753 1.00 41.94 480 CYS A C 1
ATOM 3897 O O . CYS A 1 480 ? 7.599 -9.713 7.818 1.00 41.94 480 CYS A O 1
ATOM 3899 N N . SER A 1 481 ? 9.054 -10.468 9.340 1.00 40.09 481 SER A N 1
ATOM 3900 C CA . SER A 1 481 ? 9.022 -11.879 8.944 1.00 40.09 481 SER A CA 1
ATOM 3901 C C . SER A 1 481 ? 7.912 -12.673 9.648 1.00 40.09 481 SER A C 1
ATOM 3903 O O . SER A 1 481 ? 8.153 -13.779 10.127 1.00 40.09 481 SER A O 1
ATOM 3905 N N . LEU A 1 482 ? 6.690 -12.134 9.712 1.00 34.72 482 LEU A N 1
ATOM 3906 C CA . LEU A 1 482 ? 5.523 -12.897 10.167 1.00 34.72 482 LEU A CA 1
ATOM 3907 C C . LEU A 1 482 ? 4.831 -13.556 8.960 1.00 34.72 482 LEU A C 1
ATOM 3909 O O . LEU A 1 482 ? 4.298 -12.846 8.106 1.00 34.72 482 LEU A O 1
ATOM 3913 N N . PRO A 1 483 ? 4.845 -14.896 8.842 1.00 36.38 483 PRO A N 1
ATOM 3914 C CA . PRO A 1 483 ? 4.092 -15.586 7.805 1.00 36.38 483 PRO A CA 1
ATOM 3915 C C . PRO A 1 483 ? 2.585 -15.470 8.070 1.00 36.38 483 PRO A C 1
ATOM 3917 O O . PRO A 1 483 ? 2.126 -15.616 9.201 1.00 36.38 483 PRO A O 1
ATOM 3920 N N . TRP A 1 484 ? 1.821 -15.227 7.005 1.00 26.45 484 TRP A N 1
ATOM 3921 C C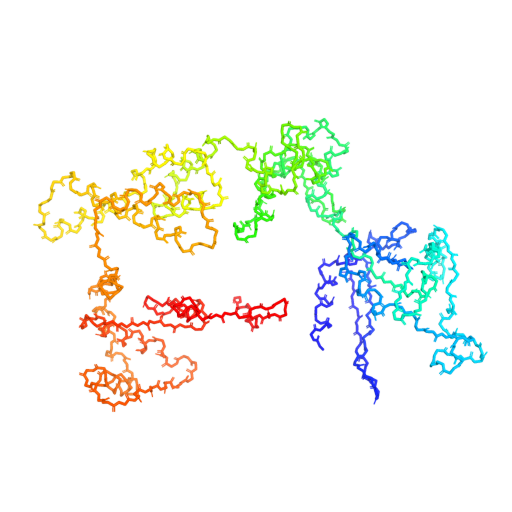A . TRP A 1 484 ? 0.360 -15.272 7.008 1.00 26.45 484 TRP A CA 1
ATOM 3922 C C . TRP A 1 484 ? -0.079 -16.710 7.330 1.00 26.45 484 TRP A C 1
ATOM 3924 O O . TRP A 1 484 ? 0.245 -17.627 6.575 1.00 26.45 484 TRP A O 1
ATOM 3934 N N . GLN A 1 485 ? -0.756 -16.924 8.459 1.00 32.09 485 GLN A N 1
ATOM 3935 C CA . GLN A 1 485 ? -1.457 -18.180 8.726 1.00 32.09 485 GLN A CA 1
ATOM 3936 C C . GLN A 1 485 ? -2.893 -18.020 8.225 1.00 32.09 485 GLN A C 1
ATOM 3938 O O . GLN A 1 485 ? -3.625 -17.162 8.715 1.00 32.09 485 GLN A O 1
ATOM 3943 N N . SER A 1 486 ? -3.219 -18.791 7.187 1.00 32.03 486 SER A N 1
ATOM 3944 C CA . SER A 1 486 ? -4.563 -18.987 6.635 1.00 32.03 486 SER A CA 1
ATOM 3945 C C . SER A 1 486 ? -5.464 -19.765 7.577 1.00 32.03 486 SER A C 1
ATOM 3947 O O . SER A 1 486 ? -4.928 -20.740 8.159 1.00 32.03 486 SER A O 1
#

Radius of gyration: 32.26 Å; chains: 1; bounding box: 76×53×87 Å

Secondary structure (DSSP, 8-state):
-HHHHHHHHHHHTTBTB-EEEEEEEEE--TTSPPEEEEEEEE-TTTS--SHHHHHHHEESSPPPTTT-HHHHHHHHHHHBPPS-BTTBTTSTTEETTEETT-PSPPPBSS-EEETTEEEE--BPPPPTTS-EETTEE--GGGBPPEE-GGGGGGGSHHHHHHHHHHH-HHHHTT--GGGHHHHEEEETTTTEEEE-SS----PPPPPP--TTSHHHHHHHHHTTT--S-SSHHHHHEETTEEPSSHHHHHHTT--THHHHHHHHHHHTT--HHHHHHHHHHIIIII--TTHHHHHHHHTTGGGHHHHHHHHHHHHHTT----HHHHHHHHHHHHHHHHHHHHHTSS---STHHHHHHHHTTS--S---HHHHHHTSS-HHHHHHHHGGGGG--HHHHHHHHHHHHHHHS--SS---------TTS-HHHHHHHHHHHHHHTT-----EESSHHHHTTSTT-EEHHHHHT------TT---------

pLDDT: mean 75.85, std 13.84, range [26.45, 94.19]

InterPro domains:
  IPR010285 DNA helicase Pif1-like, DEAD-box helicase domain [PF05970] (391-482)
  IPR025476 Helitron helicase-like domain [PF14214] (2-40)
  IPR027417 P-loop containing nucleoside triphosphate hydrolase [G3DSA:3.40.50.300] (388-482)
  IPR027417 P-loop containing nucleoside triphosphate hydrolase [SSF52540] (388-475)